Protein AF-A0A0G1N0N7-F1 (afdb_monomer)

pLDDT: mean 88.58, std 11.56, range [36.25, 98.75]

InterPro domains:
  IPR000831 Trp repressor [PF01371] (18-86)
  IPR010921 Trp repressor/replication initiator [SSF48295] (7-95)
  IPR014729 Rossmann-like alpha/beta/alpha sandwich fold [G3DSA:3.40.50.620] (108-432)
  IPR015413 Methionyl/Leucyl tRNA synthetase [PF09334] (109-463)
  IPR023457 Methionine-tRNA synthetase, type 2 [PTHR43326] (94-477)
  IPR033911 Methioninyl-tRNA synthetase core domain [PR01041] (110-123)
  IPR033911 Methioninyl-tRNA synthetase core domain [PR01041] (142-156)
  IPR033911 Methioninyl-tRNA synthetase core domain [PR01041] (190-201)
  IPR033911 Methioninyl-tRNA synthetase core domain [PR01041] (328-339)
  IPR033911 Methioninyl-tRNA synthetase core domain [PR01041] (359-374)
  IPR033911 Methioninyl-tRNA synthetase core domain [PR01041] (451-462)
  IPR033911 Methioninyl-tRNA synthetase core domain [cd00814] (107-438)
  IPR038116 TrpR-like superfamily [G3DSA:1.10.1270.10] (5-106)

Nearest PDB structures (foldseek):
  1woy-assembly1_A  TM=9.110E-01  e=5.049E-39  Thermus thermophilus
  2d54-assembly1_A  TM=9.228E-01  e=9.791E-39  Thermus thermophilus
  6ax8-assembly1_A  TM=9.172E-01  e=4.017E-36  Mycobacterium tuberculosis H37Rv
  2x1m-assembly1_A  TM=8.923E-01  e=3.801E-36  Mycolicibacterium smegmatis MC2 155
  4dlp-assembly1_A  TM=9.048E-01  e=1.622E-34  Brucella abortus 2308

Radius of gyration: 29.87 Å; Cα contacts (8 Å, |Δi|>4): 693; chains: 1; bounding box: 58×64×106 Å

Organism: NCBI:txid1618380

Secondary structure (DSSP, 8-state):
----SSPPPHHHHHHHHHHHHHHHHT---HHHHHHHHHHHS-HHHHHHHHHHHHHHHHHHTT--HHHHHHHHT--HHHHHHHHHHTTSHHHHHHHHHHHHHHTS--EEEEEE---BTTS---HHHHHHHHHHHHHHHHHHHTT-EEEEEEEEB--SHHHHHHHHHTT--HHHHHHHHHHHHHHHHHHTT---SEEEETTSHHHHHHHHHHHHHHHHTT-EEEEEEEEEEETTTTEEE-GGG-BTTB-TT-TTSPPEEEEEEEEEE-GGGGHHHHHHHHHH-TTSEESHHHHHHHHHHHHT----EE-EEETTT--SSPEETTEEEEEE-HHHHHTTHHHHTTTTTT-HHHHHHH-S-EEEEEGGGHHIIIIIHHHHHHHTTPPPPSEEEEE--EEETTEE--TTTT-PPPHHHHHHHH-HHHHHHHHHHTS-SSS-EE--HHHHHHHIIIIIIIIIIHHHHHHHHHHHHTT-----------

Solvent-accessible surface area (backbone atoms only — not comparable to full-atom values): 26456 Å² total; per-residue (Å²): 132,92,74,74,88,72,80,71,58,69,70,58,47,54,50,51,52,52,51,52,54,49,56,61,70,69,52,91,44,74,69,58,47,49,52,53,50,59,75,75,38,54,72,68,56,50,52,51,53,53,45,51,51,54,47,53,54,39,52,73,70,69,52,55,72,67,60,49,29,69,75,64,68,53,54,71,68,60,49,49,61,46,59,74,46,45,85,38,70,70,46,49,51,50,51,51,49,52,49,48,52,79,35,50,55,48,64,43,28,39,31,46,62,54,52,59,51,79,58,80,72,34,42,65,60,51,47,53,51,49,55,51,37,52,53,48,50,51,41,41,64,56,45,26,50,65,46,30,40,37,46,34,34,62,57,31,51,69,44,41,50,52,13,55,75,68,74,38,59,51,68,60,41,37,55,57,38,45,50,59,56,55,48,46,37,71,47,51,72,52,76,63,74,42,73,45,44,56,80,37,70,64,37,44,54,23,32,36,50,50,47,50,39,23,41,74,65,63,38,47,47,79,46,78,45,76,41,37,31,33,72,89,73,74,37,78,45,55,78,88,65,34,56,96,82,24,42,78,93,40,67,88,51,76,59,43,78,48,76,46,71,28,35,27,37,51,48,44,80,33,42,68,59,52,53,48,49,49,68,76,35,71,70,36,32,36,51,56,70,58,38,51,53,50,49,54,53,45,73,72,56,53,69,61,45,72,39,32,36,44,26,94,77,30,72,42,54,49,57,35,76,98,38,80,63,29,15,40,26,55,70,64,40,56,62,41,51,81,44,25,75,30,33,27,76,83,49,43,65,52,29,69,62,33,58,57,29,36,37,39,38,48,59,91,42,45,61,52,63,71,46,50,46,34,44,50,26,57,45,49,74,40,81,48,71,59,30,37,40,40,25,33,53,58,22,38,89,83,34,77,58,32,77,92,76,69,55,60,50,50,49,56,62,50,15,71,76,66,33,30,66,52,52,51,48,46,60,65,74,79,35,55,65,62,43,70,30,71,51,49,72,67,62,50,52,50,48,44,47,54,54,44,48,60,37,54,46,47,49,51,54,51,51,51,53,50,37,59,76,69,64,61,78,76,74,94,68,79,77,81,80,113

Sequence (482 aa):
MQVSQNPINKTLEKQLDQMFYQVLAEIDSPEDLKTVLCDVLTEGERTAVIKRLGIALYLDKGRNYEDIKNNIKVSSATIATVAENLGNSGWQEMIRRIKAEEWAMGKFYITTTLPYVNAEPHIGFAMEIIRADVLARMHRALGDEVFFNTGTDEHGQKIYQMAVEAGQEPKAYCDENAAKFGQLKTGLNLSYDNFVRTTDEHHIQAAQEFWKLCEAKGDIYKKTYKVKYCVGCELEKTDSELEEGKCPLHPTQKLQNIEEENYFFRFSNYQQKLLGLYQAQPDFVMPDFRQNEMRIFIEGGLQDFSISRLKSKMPWGIEVHGDPTQIIYVWFDALVNYISCLGWPENTKRFKEFWPGVQVCGKDNLRQQTAMWQAMLMSADLPTSKQVLVGGFLTSGGQKISKSLGNTINPLEWAEKYGADALRYFLLSEVSVFEDSDVTVDRFEEAYQTNLANGIGNLAARVATMAEKISLKVPEQKMEIS

Structure (mmCIF, N/CA/C/O backbone):
data_AF-A0A0G1N0N7-F1
#
_entry.id   AF-A0A0G1N0N7-F1
#
loop_
_atom_site.group_PDB
_atom_site.id
_atom_site.type_symbol
_atom_site.label_atom_id
_atom_site.label_alt_id
_atom_site.label_comp_id
_atom_site.label_asym_id
_atom_site.label_entity_id
_atom_site.label_seq_id
_atom_site.pdbx_PDB_ins_code
_atom_site.Cartn_x
_atom_site.Cartn_y
_atom_site.Cartn_z
_atom_site.occupancy
_atom_site.B_iso_or_equiv
_atom_site.auth_seq_id
_atom_site.auth_comp_id
_atom_site.auth_asym_id
_atom_site.auth_atom_id
_atom_site.pdbx_PDB_model_num
ATOM 1 N N . MET A 1 1 ? -17.026 -31.243 -48.260 1.00 50.31 1 MET A N 1
ATOM 2 C CA . MET A 1 1 ? -17.221 -31.143 -49.728 1.00 50.31 1 MET A CA 1
ATOM 3 C C . MET A 1 1 ? -16.435 -32.257 -50.419 1.00 50.31 1 MET A C 1
ATOM 5 O O . MET A 1 1 ? -15.309 -32.500 -50.008 1.00 50.31 1 MET A O 1
ATOM 9 N N . GLN A 1 2 ? -16.976 -32.951 -51.428 1.00 51.69 2 GLN A N 1
ATOM 10 C CA . GLN A 1 2 ? -16.121 -33.746 -52.324 1.00 51.69 2 GLN A CA 1
ATOM 11 C C . GLN A 1 2 ? -15.454 -32.772 -53.296 1.00 51.69 2 GLN A C 1
ATOM 13 O O . GLN A 1 2 ? -16.113 -32.233 -54.180 1.00 51.69 2 GLN A O 1
ATOM 18 N N . VAL A 1 3 ? -14.171 -32.485 -53.081 1.00 62.12 3 VAL A N 1
ATOM 19 C CA . VAL A 1 3 ? -13.394 -31.610 -53.964 1.00 62.12 3 VAL A CA 1
ATOM 20 C C . VAL A 1 3 ? -12.838 -32.460 -55.106 1.00 62.12 3 VAL A C 1
ATOM 22 O O . VAL A 1 3 ? -12.302 -33.545 -54.877 1.00 62.12 3 VAL A O 1
ATOM 25 N N . SER A 1 4 ? -13.007 -31.992 -56.343 1.00 71.81 4 SER A N 1
ATOM 26 C CA . SER A 1 4 ? -12.440 -32.632 -57.535 1.00 71.81 4 SER A CA 1
ATOM 27 C C . SER A 1 4 ? -10.919 -32.780 -57.398 1.00 71.81 4 SER A C 1
ATOM 29 O O . SER A 1 4 ? -10.239 -31.832 -57.023 1.00 71.81 4 SER A O 1
ATOM 31 N N . GLN A 1 5 ? -10.380 -33.948 -57.759 1.00 70.25 5 GLN A N 1
ATOM 32 C CA . GLN A 1 5 ? -8.930 -34.207 -57.813 1.00 70.25 5 GLN A CA 1
ATOM 33 C C . GLN A 1 5 ? -8.244 -33.514 -59.006 1.00 70.25 5 GLN A C 1
ATOM 35 O O . GLN A 1 5 ? -7.018 -33.489 -59.085 1.00 70.25 5 GLN A O 1
ATOM 40 N N . ASN A 1 6 ? -9.017 -32.967 -59.953 1.00 78.38 6 ASN A N 1
ATOM 41 C CA . ASN A 1 6 ? -8.458 -32.241 -61.090 1.00 78.38 6 ASN A CA 1
ATOM 42 C C . ASN A 1 6 ? -7.883 -30.893 -60.624 1.00 78.38 6 ASN A C 1
ATOM 44 O O . ASN A 1 6 ? -8.629 -30.112 -60.027 1.00 78.38 6 ASN A O 1
ATOM 48 N N . PRO A 1 7 ? -6.602 -30.597 -60.913 1.00 71.12 7 PRO A N 1
ATOM 49 C CA . PRO A 1 7 ? -5.969 -29.365 -60.471 1.00 71.12 7 PRO A CA 1
ATOM 50 C C . PRO A 1 7 ? -6.594 -28.156 -61.167 1.00 71.12 7 PRO A C 1
ATOM 52 O O . PRO A 1 7 ? -6.857 -28.170 -62.373 1.00 71.12 7 PRO A O 1
ATOM 55 N N . ILE A 1 8 ? -6.802 -27.092 -60.399 1.00 81.88 8 ILE A N 1
ATOM 56 C CA . ILE A 1 8 ? -7.178 -25.785 -60.933 1.00 81.88 8 ILE A CA 1
ATOM 57 C C . ILE A 1 8 ? -5.973 -25.233 -61.717 1.00 81.88 8 ILE A C 1
ATOM 59 O O . ILE A 1 8 ? -4.816 -25.555 -61.441 1.00 81.88 8 ILE A O 1
ATOM 63 N N . ASN A 1 9 ? -6.225 -24.415 -62.740 1.00 87.31 9 ASN A N 1
ATOM 64 C CA . ASN A 1 9 ? -5.153 -23.679 -63.406 1.00 87.31 9 ASN A CA 1
ATOM 65 C C . ASN A 1 9 ? -4.416 -22.801 -62.373 1.00 87.31 9 ASN A C 1
ATOM 67 O O . ASN A 1 9 ? -5.055 -21.995 -61.703 1.00 87.31 9 ASN A O 1
ATOM 71 N N . LYS A 1 10 ? -3.082 -22.898 -62.297 1.00 84.31 10 LYS A N 1
ATOM 72 C CA . LYS A 1 10 ? -2.251 -22.170 -61.315 1.00 84.31 10 LYS A CA 1
ATOM 73 C C . LYS A 1 10 ? -2.471 -20.652 -61.298 1.00 84.31 10 LYS A C 1
ATOM 75 O O . LYS A 1 10 ? -2.327 -20.019 -60.257 1.00 84.31 10 LYS A O 1
ATOM 80 N N . THR A 1 11 ? -2.794 -20.048 -62.443 1.00 85.94 11 THR A N 1
ATOM 81 C CA . THR A 1 11 ? -3.110 -18.615 -62.529 1.00 85.94 11 THR A CA 1
ATOM 82 C C . THR A 1 11 ? -4.434 -18.303 -61.841 1.00 85.94 11 THR A C 1
ATOM 84 O O . THR A 1 11 ? -4.512 -17.330 -61.097 1.00 85.94 11 THR A O 1
ATOM 87 N N . LEU A 1 12 ? -5.449 -19.144 -62.056 1.00 84.56 12 LEU A N 1
ATOM 88 C CA . LEU A 1 12 ? -6.755 -19.007 -61.418 1.00 84.56 12 LEU A CA 1
ATOM 89 C C . LEU A 1 12 ? -6.671 -19.302 -59.914 1.00 84.56 12 LEU A C 1
ATOM 91 O O . LEU A 1 12 ? -7.231 -18.555 -59.126 1.00 84.56 12 LEU A O 1
ATOM 95 N N . GLU A 1 13 ? -5.925 -20.331 -59.513 1.00 84.25 13 GLU A N 1
ATOM 96 C CA . GLU A 1 13 ? -5.670 -20.663 -58.104 1.00 84.25 13 GLU A CA 1
ATOM 97 C C . GLU A 1 13 ? -5.062 -19.470 -57.354 1.00 84.25 13 GLU A C 1
ATOM 99 O O . GLU A 1 13 ? -5.625 -19.012 -56.366 1.00 84.25 13 GLU A O 1
ATOM 104 N N . LYS A 1 14 ? -4.004 -18.857 -57.902 1.00 84.38 14 LYS A N 1
ATOM 105 C CA . LYS A 1 14 ? -3.377 -17.673 -57.299 1.00 84.38 14 LYS A CA 1
ATOM 106 C C . LYS A 1 14 ? -4.326 -16.470 -57.196 1.00 84.38 14 LYS A C 1
ATOM 108 O O . LYS A 1 14 ? -4.248 -15.714 -56.231 1.00 84.38 14 LYS A O 1
ATOM 113 N N . GLN A 1 15 ? -5.188 -16.263 -58.194 1.00 85.19 15 GLN A N 1
ATOM 114 C CA . GLN A 1 15 ? -6.188 -15.190 -58.163 1.00 85.19 15 GLN A CA 1
ATOM 115 C C . GLN A 1 15 ? -7.233 -15.436 -57.073 1.00 85.19 15 GLN A C 1
ATOM 117 O O . GLN A 1 15 ? -7.549 -14.518 -56.320 1.00 85.19 15 GLN A O 1
ATOM 122 N N . LEU A 1 16 ? -7.730 -16.670 -56.967 1.00 85.69 16 LEU A N 1
ATOM 123 C CA . LEU A 1 16 ? -8.697 -17.060 -55.945 1.00 85.69 16 LEU A CA 1
ATOM 124 C C . LEU A 1 16 ? -8.097 -16.967 -54.537 1.00 85.69 16 LEU A C 1
ATOM 126 O O . LEU A 1 16 ? -8.756 -16.428 -53.653 1.00 85.69 16 LEU A O 1
ATOM 130 N N . ASP A 1 17 ? -6.846 -17.393 -54.345 1.00 83.25 17 ASP A N 1
ATOM 131 C CA . ASP A 1 17 ? -6.132 -17.258 -53.069 1.00 83.25 17 ASP A CA 1
ATOM 132 C C . ASP A 1 17 ? -6.003 -15.790 -52.652 1.00 83.25 17 ASP A C 1
ATOM 134 O O . ASP A 1 17 ? -6.313 -15.423 -51.519 1.00 83.25 17 ASP A O 1
ATOM 138 N N . GLN A 1 18 ? -5.580 -14.922 -53.575 1.00 85.06 18 GLN A N 1
ATOM 139 C CA . GLN A 1 18 ? -5.432 -13.497 -53.290 1.00 85.06 18 GLN A CA 1
ATOM 140 C C . GLN A 1 18 ? -6.776 -12.848 -52.936 1.00 85.06 18 GLN A C 1
ATOM 142 O O . GLN A 1 18 ? -6.847 -12.090 -51.970 1.00 85.06 18 GLN A O 1
ATOM 147 N N . MET A 1 19 ? -7.838 -13.170 -53.682 1.00 85.81 19 MET A N 1
ATOM 148 C CA . MET A 1 19 ? -9.191 -12.699 -53.380 1.00 85.81 19 MET A CA 1
ATOM 149 C C . MET A 1 19 ? -9.664 -13.189 -52.009 1.00 85.81 19 MET A C 1
ATOM 151 O O . MET A 1 19 ? -10.212 -12.406 -51.242 1.00 85.81 19 MET A O 1
ATOM 155 N N . PHE A 1 20 ? -9.426 -14.460 -51.681 1.00 83.94 20 PHE A N 1
ATOM 156 C CA . PHE A 1 20 ? -9.819 -15.045 -50.403 1.00 83.94 20 PHE A CA 1
ATOM 157 C C . PHE A 1 20 ? -9.151 -14.336 -49.219 1.00 83.94 20 PHE A C 1
ATOM 159 O O . PHE A 1 20 ? -9.835 -13.933 -48.280 1.00 83.94 20 PHE A O 1
ATOM 166 N N . TYR A 1 21 ? -7.833 -14.119 -49.276 1.00 81.44 21 TYR A N 1
ATOM 167 C CA . TYR A 1 21 ? -7.122 -13.413 -48.207 1.00 81.44 21 TYR A CA 1
ATOM 168 C C . TYR A 1 21 ? -7.516 -11.941 -48.099 1.00 81.44 21 TYR A C 1
ATOM 170 O O . TYR A 1 21 ? -7.595 -11.427 -46.987 1.00 81.44 21 TYR A O 1
ATOM 178 N N . GLN A 1 22 ? -7.782 -11.271 -49.223 1.00 82.00 22 GLN A N 1
ATOM 179 C CA . GLN A 1 22 ? -8.235 -9.883 -49.212 1.00 82.00 22 GLN A CA 1
ATOM 180 C C . GLN A 1 22 ? -9.615 -9.751 -48.558 1.00 82.00 22 GLN A C 1
ATOM 182 O O . GLN A 1 22 ? -9.784 -8.919 -47.675 1.00 82.00 22 GLN A O 1
ATOM 187 N N . VAL A 1 23 ? -10.565 -10.622 -48.916 1.00 83.56 23 VAL A N 1
ATOM 188 C CA . VAL A 1 23 ? -11.900 -10.639 -48.298 1.00 83.56 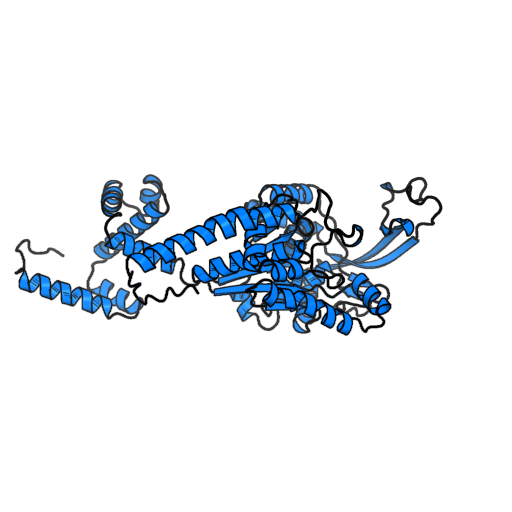23 VAL A CA 1
ATOM 189 C C . VAL A 1 23 ? -11.803 -10.888 -46.796 1.00 83.56 23 VAL A C 1
ATOM 191 O O . VAL A 1 23 ? -12.462 -10.200 -46.029 1.00 83.56 23 VAL A O 1
ATOM 194 N N . LEU A 1 24 ? -10.963 -11.830 -46.352 1.00 81.56 24 LEU A N 1
ATOM 195 C CA . LEU A 1 24 ? -10.770 -12.069 -44.918 1.00 81.56 24 LEU A CA 1
ATOM 196 C C . LEU A 1 24 ? -10.132 -10.878 -44.188 1.00 81.56 24 LEU A C 1
ATOM 198 O O . LEU A 1 24 ? -10.435 -10.665 -43.019 1.00 81.56 24 LEU A O 1
ATOM 202 N N . ALA A 1 25 ? -9.252 -10.125 -44.852 1.00 79.75 25 ALA A N 1
ATOM 203 C CA . ALA A 1 25 ? -8.581 -8.966 -44.268 1.00 79.75 25 ALA A CA 1
ATOM 204 C C . ALA A 1 25 ? -9.477 -7.717 -44.171 1.00 79.75 25 ALA A C 1
ATOM 206 O O . ALA A 1 25 ? -9.171 -6.832 -43.381 1.00 79.75 25 ALA A O 1
ATOM 207 N N . GLU A 1 26 ? -10.552 -7.644 -44.961 1.00 82.56 26 GLU A N 1
ATOM 208 C CA . GLU A 1 26 ? -11.513 -6.528 -44.988 1.00 82.56 26 GLU A CA 1
ATOM 209 C C . GLU A 1 26 ? -12.691 -6.715 -44.005 1.00 82.56 26 GLU A C 1
ATOM 211 O O . GLU A 1 26 ? -13.574 -5.862 -43.933 1.00 82.56 26 GLU A O 1
ATOM 216 N N . ILE A 1 27 ? -12.743 -7.824 -43.254 1.00 83.75 27 ILE A N 1
ATOM 217 C CA . ILE A 1 27 ? -13.790 -8.064 -42.250 1.00 83.75 27 ILE A CA 1
ATOM 218 C C . ILE A 1 27 ? -13.367 -7.462 -40.905 1.00 83.75 27 ILE A C 1
ATOM 220 O O . ILE A 1 27 ? -12.521 -8.014 -40.202 1.00 83.75 27 ILE A O 1
ATOM 224 N N . ASP A 1 28 ? -14.015 -6.361 -40.528 1.00 74.94 28 ASP A N 1
ATOM 225 C CA . ASP A 1 28 ? -13.651 -5.563 -39.351 1.00 74.94 28 ASP A CA 1
ATOM 226 C C . ASP A 1 28 ? -14.282 -6.043 -38.024 1.00 74.94 28 ASP A C 1
ATOM 228 O O . ASP A 1 28 ? -13.952 -5.502 -36.967 1.00 74.94 28 ASP A O 1
ATOM 232 N N . SER A 1 29 ? -15.185 -7.040 -38.036 1.00 81.44 29 SER A N 1
ATOM 233 C CA . SER A 1 29 ? -15.857 -7.536 -36.820 1.00 81.44 29 SER A CA 1
ATOM 234 C C . SER A 1 29 ? -15.802 -9.068 -36.640 1.00 81.44 29 SER A C 1
ATOM 236 O O . SER A 1 29 ? -15.935 -9.821 -37.615 1.00 81.44 29 SER A O 1
ATOM 238 N N . PRO A 1 30 ? -15.648 -9.573 -35.395 1.00 77.38 30 PRO A N 1
ATOM 239 C CA . PRO A 1 30 ? -15.700 -11.008 -35.100 1.00 77.38 30 PRO A CA 1
ATOM 240 C C . PRO A 1 30 ? -17.031 -11.671 -35.480 1.00 77.38 30 PRO A C 1
ATOM 242 O O . PRO A 1 30 ? -17.050 -12.826 -35.911 1.00 77.38 30 PRO A O 1
ATOM 245 N N . GLU A 1 31 ? -18.148 -10.960 -35.329 1.00 81.44 31 GLU A N 1
ATOM 246 C CA . GLU A 1 31 ? -19.490 -11.438 -35.664 1.00 81.44 31 GLU A CA 1
ATOM 247 C C . GLU A 1 31 ? -19.678 -11.627 -37.175 1.00 81.44 31 GLU A C 1
ATOM 249 O O . GLU A 1 31 ? -20.229 -12.648 -37.608 1.00 81.44 31 GLU A O 1
ATOM 254 N N . ASP A 1 32 ? -19.172 -10.696 -37.984 1.00 83.94 32 ASP A N 1
ATOM 255 C CA . ASP A 1 32 ? -19.220 -10.797 -39.444 1.00 83.94 32 ASP A CA 1
ATOM 256 C C . ASP A 1 32 ? -18.292 -11.911 -39.935 1.00 83.94 32 ASP A C 1
ATOM 258 O O . ASP A 1 32 ? -18.692 -12.737 -40.761 1.00 83.94 32 ASP A O 1
ATOM 262 N N . LEU A 1 33 ? -17.092 -12.027 -39.352 1.00 84.62 33 LEU A N 1
ATOM 263 C CA . LEU A 1 33 ? -16.157 -13.104 -39.681 1.00 84.62 33 LEU A CA 1
ATOM 264 C C . LEU A 1 33 ? -16.751 -14.471 -39.343 1.00 84.62 33 LEU A C 1
ATOM 266 O O . LEU A 1 33 ? -16.674 -15.408 -40.140 1.00 84.62 33 LEU A O 1
ATOM 270 N N . LYS A 1 34 ? -17.392 -14.592 -38.177 1.00 84.88 34 LYS A N 1
ATOM 271 C CA . LYS A 1 34 ? -18.106 -15.806 -37.779 1.00 84.88 34 LYS A CA 1
ATOM 272 C C . LYS A 1 34 ? -19.205 -16.154 -38.778 1.00 84.88 34 LYS A C 1
ATOM 274 O O . LYS A 1 34 ? -19.330 -17.325 -39.127 1.00 84.88 34 LYS A O 1
ATOM 279 N N . THR A 1 35 ? -19.971 -15.168 -39.239 1.00 88.00 35 THR A N 1
ATOM 280 C CA . THR A 1 35 ? -21.041 -15.365 -40.227 1.00 88.00 35 THR A CA 1
ATOM 281 C C . THR A 1 35 ? -20.474 -15.899 -41.542 1.00 88.00 35 THR A C 1
ATOM 283 O O . THR A 1 35 ? -20.883 -16.967 -41.994 1.00 88.00 35 THR A O 1
ATOM 286 N N . VAL A 1 36 ? -19.437 -15.251 -42.080 1.00 85.75 36 VAL A N 1
ATOM 287 C CA . VAL A 1 36 ? -18.750 -15.688 -43.307 1.00 85.75 36 VAL A CA 1
ATOM 288 C C . VAL A 1 36 ? -18.199 -17.111 -43.167 1.00 85.75 36 VAL A C 1
ATOM 290 O O . VAL A 1 36 ? -18.422 -17.960 -44.031 1.00 85.75 36 VAL A O 1
ATOM 293 N N . LEU A 1 37 ? -17.513 -17.421 -42.063 1.00 86.25 37 LEU A N 1
ATOM 294 C CA . LEU A 1 37 ? -16.959 -18.759 -41.834 1.00 86.25 37 LEU A CA 1
ATOM 295 C C . LEU A 1 37 ? -18.047 -19.821 -41.619 1.00 86.25 37 LEU A C 1
ATOM 297 O O . LEU A 1 37 ? -17.833 -20.988 -41.954 1.00 86.25 37 LEU A O 1
ATOM 301 N N . CYS A 1 38 ? -19.201 -19.447 -41.065 1.00 87.94 38 CYS A N 1
ATOM 302 C CA . CYS A 1 38 ? -20.344 -20.342 -40.908 1.00 87.94 38 CYS A CA 1
ATOM 303 C C . CYS A 1 38 ? -20.952 -20.766 -42.250 1.00 87.94 38 CYS A C 1
ATOM 305 O O . CYS A 1 38 ? -21.376 -21.920 -42.359 1.00 87.94 38 CYS A O 1
ATOM 307 N N . ASP A 1 39 ? -20.938 -19.872 -43.238 1.00 88.19 39 ASP A N 1
ATOM 308 C CA . ASP A 1 39 ? -21.481 -20.112 -44.577 1.00 88.19 39 ASP A CA 1
ATOM 309 C C . ASP A 1 39 ? -20.485 -20.824 -45.505 1.00 88.19 39 ASP A C 1
ATOM 311 O O . ASP A 1 39 ? -20.878 -21.659 -46.320 1.00 88.19 39 ASP A O 1
ATOM 315 N N . VAL A 1 40 ? -19.187 -20.526 -45.377 1.00 86.06 40 VAL A N 1
ATOM 316 C CA . VAL A 1 40 ? -18.136 -21.081 -46.251 1.00 86.06 40 VAL A CA 1
ATOM 317 C C . VAL A 1 40 ? -17.651 -22.457 -45.789 1.00 86.06 40 VAL A C 1
ATOM 319 O O . VAL A 1 40 ? -17.343 -23.315 -46.617 1.00 86.06 40 VAL A O 1
ATOM 322 N N . LEU A 1 41 ? -17.562 -22.686 -44.476 1.00 87.56 41 LEU A N 1
ATOM 323 C CA . LEU A 1 41 ? -17.047 -23.933 -43.908 1.00 87.56 41 LEU A CA 1
ATOM 324 C C . LEU A 1 41 ? -18.182 -24.790 -43.362 1.00 87.56 41 LEU A C 1
ATOM 326 O O . LEU A 1 41 ? -19.106 -24.290 -42.729 1.00 87.56 41 LEU A O 1
ATOM 330 N N . THR A 1 42 ? -18.070 -26.107 -43.490 1.00 89.81 42 THR A N 1
ATOM 331 C CA . THR A 1 42 ? -18.947 -27.034 -42.767 1.00 89.81 42 THR A CA 1
ATOM 332 C C . THR A 1 42 ? -18.662 -27.010 -41.262 1.00 89.81 42 THR A C 1
ATOM 334 O O . THR A 1 42 ? -17.573 -26.648 -40.811 1.00 89.81 42 THR A O 1
ATOM 337 N N . GLU A 1 43 ? -19.617 -27.467 -40.448 1.00 86.38 43 GLU A N 1
ATOM 338 C CA . GLU A 1 43 ? -19.429 -27.587 -38.994 1.00 86.38 43 GLU A CA 1
ATOM 339 C C . GLU A 1 43 ? -18.212 -28.454 -38.620 1.00 86.38 43 GLU A C 1
ATOM 341 O O . GLU A 1 43 ? -17.467 -28.123 -37.693 1.00 86.38 43 GLU A O 1
ATOM 346 N N . GLY A 1 44 ? -17.964 -29.526 -39.382 1.00 86.69 44 GLY A N 1
ATOM 347 C CA . GLY A 1 44 ? -16.811 -30.404 -39.186 1.00 86.69 44 GLY A CA 1
ATOM 348 C C . GLY A 1 44 ? -15.477 -29.708 -39.469 1.00 86.69 44 GLY A C 1
ATOM 349 O O . GLY A 1 44 ? -14.538 -29.845 -38.686 1.00 86.69 44 GLY A O 1
ATOM 350 N N . GLU A 1 45 ? -15.400 -28.920 -40.544 1.00 87.62 45 GLU A N 1
ATOM 351 C CA . GLU A 1 45 ? -14.206 -28.139 -40.897 1.00 87.62 45 GLU A CA 1
ATOM 352 C C . GLU A 1 45 ? -13.921 -27.059 -39.848 1.00 87.62 45 GLU A C 1
ATOM 354 O O . GLU A 1 45 ? -12.791 -26.965 -39.363 1.00 87.62 45 GLU A O 1
ATOM 359 N N . ARG A 1 46 ? -14.948 -26.320 -39.402 1.00 88.50 46 ARG A N 1
ATOM 360 C CA . ARG A 1 46 ? -14.807 -25.340 -38.309 1.00 88.50 46 ARG A CA 1
ATOM 361 C C . ARG A 1 46 ? -14.313 -25.995 -37.023 1.00 88.50 46 ARG A C 1
ATOM 363 O O . ARG A 1 46 ? -13.350 -25.532 -36.417 1.00 88.50 46 ARG A O 1
ATOM 370 N N . THR A 1 47 ? -14.926 -27.113 -36.636 1.00 86.06 47 THR A N 1
ATOM 371 C CA . THR A 1 47 ? -14.519 -27.879 -35.449 1.00 86.06 47 THR A CA 1
ATOM 372 C C . THR A 1 47 ? -13.065 -28.339 -35.545 1.00 86.06 47 THR A C 1
ATOM 374 O O . THR A 1 47 ? -12.332 -28.276 -34.558 1.00 86.06 47 THR A O 1
ATOM 377 N N . ALA A 1 48 ? -12.617 -28.780 -36.723 1.00 87.62 48 ALA A N 1
ATOM 378 C CA . ALA A 1 48 ? -11.234 -29.195 -36.930 1.00 87.62 48 ALA A CA 1
ATOM 379 C C . ALA A 1 48 ? -10.244 -28.030 -36.767 1.00 87.62 48 ALA A C 1
ATOM 381 O O . ALA A 1 48 ? -9.216 -28.203 -36.108 1.00 87.62 48 ALA A O 1
ATOM 382 N N . VAL A 1 49 ? -10.553 -26.850 -37.317 1.00 87.31 49 VAL A N 1
ATOM 383 C CA . VAL A 1 49 ? -9.723 -25.640 -37.170 1.00 87.31 49 VAL A CA 1
ATOM 384 C C . VAL A 1 49 ? -9.639 -25.212 -35.702 1.00 87.31 49 VAL A C 1
ATOM 386 O O . VAL A 1 49 ? -8.535 -25.065 -35.179 1.00 87.31 49 VAL A O 1
ATOM 389 N N . ILE A 1 50 ? -10.780 -25.120 -35.009 1.00 84.38 50 ILE A N 1
ATOM 390 C CA . ILE A 1 50 ? -10.852 -24.746 -33.584 1.00 84.38 50 ILE A CA 1
ATOM 391 C C . ILE A 1 50 ? -10.024 -25.707 -32.724 1.00 84.38 50 ILE A C 1
ATOM 393 O O . ILE A 1 50 ? -9.235 -25.280 -31.882 1.00 84.38 50 ILE A O 1
ATOM 397 N N . LYS A 1 51 ? -10.155 -27.019 -32.951 1.00 90.31 51 LYS A N 1
ATOM 398 C CA . LYS A 1 51 ? -9.395 -28.022 -32.196 1.00 90.31 51 LYS A CA 1
ATOM 399 C C . LYS A 1 51 ? -7.892 -27.937 -32.458 1.00 90.31 51 LYS A C 1
ATOM 401 O O . LYS A 1 51 ? -7.122 -28.074 -31.514 1.00 90.31 51 LYS A O 1
ATOM 406 N N . ARG A 1 52 ? -7.458 -27.695 -33.701 1.00 92.12 52 ARG A N 1
ATOM 407 C CA . ARG A 1 52 ? -6.030 -27.502 -34.024 1.00 92.12 52 ARG A CA 1
ATOM 408 C C . ARG A 1 52 ? -5.458 -26.268 -33.330 1.00 92.12 52 ARG A C 1
ATOM 410 O O . ARG A 1 52 ? -4.366 -26.352 -32.779 1.00 92.12 52 ARG A O 1
ATOM 417 N N . LEU A 1 53 ? -6.218 -25.174 -33.294 1.00 87.19 53 LEU A N 1
ATOM 418 C CA . LEU A 1 53 ? -5.838 -23.969 -32.563 1.00 87.19 53 LEU A CA 1
ATOM 419 C C . LEU A 1 53 ? -5.716 -24.229 -31.056 1.00 87.19 53 LEU A C 1
ATOM 421 O O . LEU A 1 53 ? -4.706 -23.885 -30.451 1.00 87.19 53 LEU A O 1
ATOM 425 N N . GLY A 1 54 ? -6.695 -24.918 -30.463 1.00 81.50 54 GLY A N 1
ATOM 426 C CA . GLY A 1 54 ? -6.641 -25.311 -29.055 1.00 81.50 54 GLY A CA 1
ATOM 427 C C . GLY A 1 54 ? -5.428 -26.189 -28.725 1.00 81.50 54 GLY A C 1
ATOM 428 O O . GLY A 1 54 ? -4.780 -25.971 -27.704 1.00 81.50 54 GLY A O 1
ATOM 429 N N . ILE A 1 55 ? -5.081 -27.146 -29.598 1.00 89.31 55 ILE A N 1
ATOM 430 C CA . ILE A 1 55 ? -3.873 -27.971 -29.439 1.00 89.31 55 ILE A CA 1
ATOM 431 C C . ILE A 1 55 ? -2.625 -27.083 -29.435 1.00 89.31 55 ILE A C 1
ATOM 433 O O . ILE A 1 55 ? -1.799 -27.219 -28.537 1.00 89.31 55 ILE A O 1
ATOM 437 N N . ALA A 1 56 ? -2.496 -26.174 -30.408 1.00 88.62 56 ALA A N 1
ATOM 438 C CA . ALA A 1 56 ? -1.345 -25.281 -30.528 1.00 88.62 56 ALA A CA 1
ATOM 439 C C . ALA A 1 56 ? -1.147 -24.428 -29.262 1.00 88.62 56 ALA A C 1
ATOM 441 O O . ALA A 1 56 ? -0.036 -24.353 -28.743 1.00 88.62 56 ALA A O 1
ATOM 442 N N . LEU A 1 57 ? -2.234 -23.872 -28.713 1.00 81.75 57 LEU A N 1
ATOM 443 C CA . LEU A 1 57 ? -2.206 -23.088 -27.473 1.00 81.75 57 LEU A CA 1
ATOM 444 C C . LEU A 1 57 ? -1.838 -23.931 -26.246 1.00 81.75 57 LEU A C 1
ATOM 446 O O . LEU A 1 57 ? -1.096 -23.476 -25.382 1.00 81.75 57 LEU A O 1
ATOM 450 N N . TYR A 1 58 ? -2.341 -25.162 -26.144 1.00 81.25 58 TYR A N 1
ATOM 451 C CA . TYR A 1 58 ? -2.017 -26.036 -25.014 1.00 81.25 58 TYR A CA 1
ATOM 452 C C . TYR A 1 58 ? -0.563 -26.518 -25.057 1.00 81.25 58 TYR A C 1
ATOM 454 O O . TYR A 1 58 ? 0.081 -26.587 -24.010 1.00 81.25 58 TYR A O 1
ATOM 462 N N . LEU A 1 59 ? -0.047 -26.834 -26.249 1.00 86.00 59 LEU A N 1
ATOM 463 C CA . LEU A 1 59 ? 1.359 -27.193 -26.446 1.00 86.00 59 LEU A CA 1
ATOM 464 C C . LEU A 1 59 ? 2.279 -26.027 -26.080 1.00 86.00 59 LEU A C 1
ATOM 466 O O . LEU A 1 59 ? 3.258 -26.226 -25.367 1.00 86.00 59 LEU A O 1
ATOM 470 N N . ASP A 1 60 ? 1.933 -24.813 -26.507 1.00 83.69 60 ASP A N 1
ATOM 471 C CA . ASP A 1 60 ? 2.661 -23.596 -26.149 1.00 83.69 60 ASP A CA 1
ATOM 472 C C . ASP A 1 60 ? 2.630 -23.316 -24.629 1.00 83.69 60 ASP A C 1
ATOM 474 O O . ASP A 1 60 ? 3.652 -22.957 -24.047 1.00 83.69 60 ASP A O 1
ATOM 478 N N . LYS A 1 61 ? 1.508 -23.609 -23.951 1.00 78.19 61 LYS A N 1
ATOM 479 C CA . LYS A 1 61 ? 1.370 -23.565 -22.478 1.00 78.19 61 LYS A CA 1
ATOM 480 C C . LYS A 1 61 ? 2.039 -24.749 -21.749 1.00 78.19 61 LYS A C 1
ATOM 482 O O . LYS A 1 61 ? 1.826 -24.927 -20.549 1.00 78.19 61 LYS A O 1
ATOM 487 N N . GLY A 1 62 ? 2.814 -25.584 -22.445 1.00 84.75 62 GLY A N 1
ATOM 488 C CA . GLY A 1 62 ? 3.572 -26.695 -21.859 1.00 84.75 62 GLY A CA 1
ATOM 489 C C . GLY A 1 62 ? 2.724 -27.876 -21.369 1.00 84.75 62 GLY A C 1
ATOM 490 O O . GLY A 1 62 ? 3.183 -28.655 -20.534 1.00 84.75 62 GLY A O 1
ATOM 491 N N . ARG A 1 63 ? 1.478 -28.026 -21.845 1.00 80.62 63 ARG A N 1
ATOM 492 C CA . ARG A 1 63 ? 0.614 -29.163 -21.479 1.00 80.62 63 ARG A CA 1
ATOM 493 C C . ARG A 1 63 ? 1.077 -30.454 -22.153 1.00 80.62 63 ARG A C 1
ATOM 495 O O . ARG A 1 63 ? 1.499 -30.455 -23.308 1.00 80.62 63 ARG A O 1
ATOM 502 N N . ASN A 1 64 ? 0.948 -31.576 -21.443 1.00 89.25 64 ASN A N 1
ATOM 503 C CA . ASN A 1 64 ? 1.291 -32.889 -21.989 1.00 89.25 64 ASN A CA 1
ATOM 504 C C . ASN A 1 64 ? 0.192 -33.423 -22.936 1.00 89.25 64 ASN A C 1
ATOM 506 O O . ASN A 1 64 ? -0.936 -32.930 -22.973 1.00 89.25 64 ASN A O 1
ATOM 510 N N . TYR A 1 65 ? 0.524 -34.453 -23.719 1.00 91.00 65 TYR A N 1
ATOM 511 C CA . TYR A 1 65 ? -0.368 -34.998 -24.751 1.00 91.00 65 TYR A CA 1
ATOM 512 C C . TYR A 1 65 ? -1.652 -35.622 -24.191 1.00 91.00 65 TYR A C 1
ATOM 514 O O . TYR A 1 65 ? -2.689 -35.556 -24.853 1.00 91.00 65 TYR A O 1
ATOM 522 N N . GLU A 1 66 ? -1.602 -36.218 -22.998 1.00 88.56 66 GLU A N 1
ATOM 523 C CA . GLU A 1 66 ? -2.771 -36.871 -22.403 1.00 88.56 66 GLU A CA 1
ATOM 524 C C . GLU A 1 66 ? -3.789 -35.824 -21.928 1.00 88.56 66 GLU A C 1
ATOM 526 O O . GLU A 1 66 ? -4.985 -35.954 -22.195 1.00 88.56 66 GLU A O 1
ATOM 531 N N . ASP A 1 67 ? -3.311 -34.715 -21.355 1.00 77.44 67 ASP A N 1
ATOM 532 C CA . ASP A 1 67 ? -4.143 -33.561 -21.005 1.00 77.44 67 ASP A CA 1
ATOM 533 C C . ASP A 1 67 ? -4.821 -32.964 -22.244 1.00 77.44 67 ASP A C 1
ATOM 535 O O . ASP A 1 67 ? -6.024 -32.696 -22.238 1.00 77.44 67 ASP A O 1
ATOM 539 N N . ILE A 1 68 ? -4.072 -32.783 -23.335 1.00 85.00 68 ILE A N 1
ATOM 540 C CA . ILE A 1 68 ? -4.593 -32.220 -24.590 1.00 85.00 68 ILE A CA 1
ATOM 541 C C . ILE A 1 68 ? -5.665 -33.133 -25.191 1.00 85.00 68 ILE A C 1
ATOM 543 O O . ILE A 1 68 ? -6.738 -32.674 -25.590 1.00 85.00 68 ILE A O 1
ATOM 547 N N . LYS A 1 69 ? -5.396 -34.439 -25.230 1.00 90.81 69 LYS A N 1
ATOM 548 C CA . LYS A 1 69 ? -6.316 -35.455 -25.743 1.00 90.81 69 LYS A CA 1
ATOM 549 C C . LYS A 1 69 ? -7.640 -35.449 -24.982 1.00 90.81 69 LYS A C 1
ATOM 551 O O . LYS A 1 69 ? -8.697 -35.435 -25.617 1.00 90.81 69 LYS A O 1
ATOM 556 N N . ASN A 1 70 ? -7.582 -35.416 -23.652 1.00 82.56 70 ASN A N 1
ATOM 557 C CA . ASN A 1 70 ? -8.763 -35.469 -22.792 1.00 82.56 70 ASN A CA 1
ATOM 558 C C . ASN A 1 70 ? -9.599 -34.186 -22.871 1.00 82.56 70 ASN A C 1
ATOM 560 O O . ASN A 1 70 ? -10.824 -34.259 -22.979 1.00 82.56 70 ASN A O 1
ATOM 564 N N . ASN A 1 71 ? -8.952 -33.018 -22.890 1.00 76.69 71 ASN A N 1
ATOM 565 C CA . ASN A 1 71 ? -9.653 -31.733 -22.907 1.00 76.69 71 ASN A CA 1
ATOM 566 C C . ASN A 1 71 ? -10.212 -31.378 -24.294 1.00 76.69 71 ASN A C 1
ATOM 568 O O . ASN A 1 71 ? -11.359 -30.955 -24.414 1.00 76.69 71 ASN A O 1
ATOM 572 N N . ILE A 1 72 ? -9.434 -31.588 -25.361 1.00 87.44 72 ILE A N 1
ATOM 573 C CA . ILE A 1 72 ? -9.809 -31.167 -26.725 1.00 87.44 72 ILE A CA 1
ATOM 574 C C . ILE A 1 72 ? -10.548 -32.285 -27.483 1.00 87.44 72 ILE A C 1
ATOM 576 O O . ILE A 1 72 ? -11.200 -32.043 -28.506 1.00 87.44 72 ILE A O 1
ATOM 580 N N . LYS A 1 73 ? -10.514 -33.521 -26.964 1.00 90.44 73 LYS A N 1
ATOM 581 C CA . LYS A 1 73 ? -11.135 -34.713 -27.566 1.00 90.44 73 LYS A CA 1
ATOM 582 C C . LYS A 1 73 ? -10.613 -34.937 -28.989 1.00 90.44 73 LYS A C 1
ATOM 584 O O . LYS A 1 73 ? -11.360 -34.835 -29.970 1.00 90.44 73 LYS A O 1
ATOM 589 N N . VAL A 1 74 ? -9.306 -35.173 -29.092 1.00 91.25 74 VAL A N 1
ATOM 590 C CA . VAL A 1 74 ? -8.542 -35.358 -30.343 1.00 91.25 74 VAL A CA 1
ATOM 591 C C . VAL A 1 74 ? -7.632 -36.577 -30.247 1.00 91.25 74 VAL A C 1
ATOM 593 O O . VAL A 1 74 ? -7.342 -37.040 -29.154 1.00 91.25 74 VAL A O 1
ATOM 596 N N . SER A 1 75 ? -7.173 -37.113 -31.378 1.00 92.06 75 SER A N 1
ATOM 597 C CA . SER A 1 75 ? -6.219 -38.229 -31.374 1.00 92.06 75 SER A CA 1
ATOM 598 C C . SER A 1 75 ? -4.783 -37.746 -31.139 1.00 92.06 75 SER A C 1
ATOM 600 O O . SER A 1 75 ? -4.438 -36.629 -31.525 1.00 92.06 75 SER A O 1
ATOM 602 N N . SER A 1 76 ? -3.914 -38.605 -30.598 1.00 90.81 76 SER A N 1
ATOM 603 C CA . SER A 1 76 ? -2.480 -38.301 -30.449 1.00 90.81 76 SER A CA 1
ATOM 604 C C . SER A 1 76 ? -1.801 -38.001 -31.790 1.00 90.81 76 SER A C 1
ATOM 606 O O . SER A 1 76 ? -0.923 -37.147 -31.847 1.00 90.81 76 SER A O 1
ATOM 608 N N . ALA A 1 77 ? -2.253 -38.634 -32.879 1.00 91.12 77 ALA A N 1
ATOM 609 C CA . ALA A 1 77 ? -1.773 -38.338 -34.228 1.00 91.12 77 ALA A CA 1
ATOM 610 C C . ALA A 1 77 ? -2.095 -36.892 -34.640 1.00 91.12 77 ALA A C 1
ATOM 612 O O . ALA A 1 77 ? -1.245 -36.199 -35.185 1.00 91.12 77 ALA A O 1
ATOM 613 N N . THR A 1 78 ? -3.295 -36.401 -34.312 1.00 89.31 78 THR A N 1
ATOM 614 C CA . THR A 1 78 ? -3.685 -35.004 -34.562 1.00 89.31 78 THR A CA 1
ATOM 615 C C . THR A 1 78 ? -2.822 -34.022 -33.768 1.00 89.31 78 THR A C 1
ATOM 617 O O . THR A 1 78 ? -2.464 -32.974 -34.297 1.00 89.31 78 THR A O 1
ATOM 620 N N . ILE A 1 79 ? -2.473 -34.361 -32.521 1.00 91.75 79 ILE A N 1
ATOM 621 C CA . ILE A 1 79 ? -1.595 -33.535 -31.680 1.00 91.75 79 ILE A CA 1
ATOM 622 C C . ILE A 1 79 ? -0.191 -33.464 -32.290 1.00 91.75 79 ILE A C 1
ATOM 624 O O . ILE A 1 79 ? 0.341 -32.368 -32.449 1.00 91.75 79 ILE A O 1
ATOM 628 N N . ALA A 1 80 ? 0.363 -34.608 -32.703 1.00 91.88 80 ALA A N 1
ATOM 629 C CA . ALA A 1 80 ? 1.678 -34.686 -33.336 1.00 91.88 80 ALA A CA 1
ATOM 630 C C . ALA A 1 80 ? 1.757 -33.835 -34.615 1.00 91.88 80 ALA A C 1
ATOM 632 O O . ALA A 1 80 ? 2.679 -33.038 -34.761 1.00 91.88 80 ALA A O 1
ATOM 633 N N . THR A 1 81 ? 0.745 -33.906 -35.488 1.00 91.56 81 THR A N 1
ATOM 634 C CA . THR A 1 81 ? 0.702 -33.087 -36.713 1.00 91.56 81 THR A CA 1
ATOM 635 C C . THR A 1 81 ? 0.714 -31.582 -36.422 1.00 91.56 81 THR A C 1
ATOM 637 O O . THR A 1 81 ? 1.319 -30.815 -37.169 1.00 91.56 81 THR A O 1
ATOM 640 N N . VAL A 1 82 ? 0.044 -31.126 -35.358 1.00 89.44 82 VAL A N 1
ATOM 641 C CA . VAL A 1 82 ? 0.075 -29.705 -34.966 1.00 89.44 82 VAL A CA 1
ATOM 642 C C . VAL A 1 82 ? 1.432 -29.342 -34.362 1.00 89.44 82 VAL A C 1
ATOM 644 O O . VAL A 1 82 ? 1.986 -28.306 -34.716 1.00 89.44 82 VAL A O 1
ATOM 647 N N . ALA A 1 83 ? 1.994 -30.205 -33.512 1.00 90.00 83 ALA A N 1
ATOM 648 C CA . ALA A 1 83 ? 3.295 -29.995 -32.881 1.00 90.00 83 ALA A CA 1
ATOM 649 C C . ALA A 1 83 ? 4.434 -29.854 -33.906 1.00 90.00 83 ALA A C 1
ATOM 651 O O . ALA A 1 83 ? 5.248 -28.942 -33.786 1.00 90.00 83 ALA A O 1
ATOM 652 N N . GLU A 1 84 ? 4.454 -30.693 -34.947 1.00 91.50 84 GLU A N 1
ATOM 653 C CA . GLU A 1 84 ? 5.447 -30.632 -36.035 1.00 91.50 84 GLU A CA 1
ATOM 654 C C . GLU A 1 84 ? 5.425 -29.296 -36.784 1.00 91.50 84 GLU A C 1
ATOM 656 O O . GLU A 1 84 ? 6.460 -28.803 -37.225 1.00 91.50 84 GLU A O 1
ATOM 661 N N . ASN A 1 85 ? 4.244 -28.690 -36.909 1.00 87.00 85 ASN A N 1
ATOM 662 C CA . ASN A 1 85 ? 4.055 -27.450 -37.652 1.00 87.00 85 ASN A CA 1
ATOM 663 C C . ASN A 1 85 ? 4.104 -26.200 -36.767 1.00 87.00 85 ASN A C 1
ATOM 665 O O . ASN A 1 85 ? 4.041 -25.094 -37.298 1.00 87.00 85 ASN A O 1
ATOM 669 N N . LEU A 1 86 ? 4.230 -26.341 -35.443 1.00 84.56 86 LEU A N 1
ATOM 670 C CA . LEU A 1 86 ? 4.137 -25.224 -34.499 1.00 84.56 86 LEU A CA 1
ATOM 671 C C . LEU A 1 86 ? 5.228 -24.165 -34.733 1.00 84.56 86 LEU A C 1
ATOM 673 O O . LEU A 1 86 ? 5.002 -22.986 -34.479 1.00 84.56 86 LEU A O 1
ATOM 677 N N . GLY A 1 87 ? 6.387 -24.568 -35.265 1.00 79.50 87 GLY A N 1
ATOM 678 C CA . GLY A 1 87 ? 7.483 -23.667 -35.639 1.00 79.50 87 GLY A CA 1
ATOM 679 C C . GLY A 1 87 ? 7.243 -22.844 -36.912 1.00 79.50 87 GLY A C 1
ATOM 680 O O . GLY A 1 87 ? 8.028 -21.946 -37.209 1.00 79.50 87 GLY A O 1
ATOM 681 N N . ASN A 1 88 ? 6.175 -23.114 -37.671 1.00 87.69 88 ASN A N 1
ATOM 682 C CA . ASN A 1 88 ? 5.870 -22.375 -38.896 1.00 87.69 88 ASN A CA 1
ATOM 683 C C . ASN A 1 88 ? 5.353 -20.963 -38.574 1.00 87.69 88 ASN A C 1
ATOM 685 O O . ASN A 1 88 ? 4.589 -20.764 -37.626 1.00 87.69 88 ASN A O 1
ATOM 689 N N . SER A 1 89 ? 5.707 -19.987 -39.417 1.00 73.69 89 SER A N 1
ATOM 690 C CA . SER A 1 89 ? 5.420 -18.557 -39.202 1.00 73.69 89 SER A CA 1
ATOM 691 C C . SER A 1 89 ? 3.940 -18.246 -38.962 1.00 73.69 89 SER A C 1
ATOM 693 O O . SER A 1 89 ? 3.626 -17.396 -38.134 1.00 73.69 89 SER A O 1
ATOM 695 N N . GLY A 1 90 ? 3.026 -18.962 -39.623 1.00 81.00 90 GLY A N 1
ATOM 696 C CA . GLY A 1 90 ? 1.584 -18.784 -39.429 1.00 81.00 90 GLY A CA 1
ATOM 697 C C . GLY A 1 90 ? 1.097 -19.169 -38.027 1.00 81.00 90 GLY A C 1
ATOM 698 O O . GLY A 1 90 ? 0.289 -18.450 -37.445 1.00 81.00 90 GLY A O 1
ATOM 699 N N . TRP A 1 91 ? 1.606 -20.266 -37.453 1.00 83.38 91 TRP A N 1
ATOM 700 C CA . TRP A 1 91 ? 1.252 -20.675 -36.087 1.00 83.38 91 TRP A CA 1
ATOM 701 C C . TRP A 1 91 ? 1.844 -19.729 -35.052 1.00 83.38 91 TRP A C 1
ATOM 703 O O . TRP A 1 91 ? 1.136 -19.321 -34.136 1.00 83.38 91 TRP A O 1
ATOM 713 N N . GLN A 1 92 ? 3.102 -19.328 -35.238 1.00 82.62 92 GLN A N 1
ATOM 714 C CA . GLN A 1 92 ? 3.755 -18.348 -34.372 1.00 82.62 92 GLN A CA 1
ATOM 715 C C . GLN A 1 92 ? 3.005 -17.011 -34.368 1.00 82.62 92 GLN A C 1
ATOM 717 O O . GLN A 1 92 ? 2.753 -16.463 -33.301 1.00 82.62 92 GLN A O 1
ATOM 722 N N . GLU A 1 93 ? 2.571 -16.519 -35.531 1.00 77.31 93 GLU A N 1
ATOM 723 C CA . GLU A 1 93 ? 1.808 -15.272 -35.633 1.00 77.31 93 GLU A CA 1
ATOM 724 C C . GLU A 1 93 ? 0.411 -15.380 -34.999 1.00 77.31 93 GLU A C 1
ATOM 726 O O . GLU A 1 93 ? -0.000 -14.470 -34.281 1.00 77.31 93 GLU A O 1
ATOM 731 N N . MET A 1 94 ? -0.309 -16.493 -35.192 1.00 79.38 94 MET A N 1
ATOM 732 C CA . MET A 1 94 ? -1.608 -16.717 -34.538 1.00 79.38 94 MET A CA 1
ATOM 733 C C . MET A 1 94 ? -1.481 -16.820 -33.015 1.00 79.38 94 MET A C 1
ATOM 735 O O . MET A 1 94 ? -2.245 -16.177 -32.303 1.00 79.38 94 MET A O 1
ATOM 739 N N . ILE A 1 95 ? -0.511 -17.587 -32.502 1.00 80.31 95 ILE A N 1
ATOM 740 C CA . ILE A 1 95 ? -0.257 -17.701 -31.057 1.00 80.31 95 ILE A CA 1
ATOM 741 C C . ILE A 1 95 ? 0.158 -16.338 -30.507 1.00 80.31 95 ILE A C 1
ATOM 743 O O . ILE A 1 95 ? -0.362 -15.933 -29.477 1.00 80.31 95 ILE A O 1
ATOM 747 N N . ARG A 1 96 ? 1.033 -15.596 -31.196 1.00 78.38 96 ARG A N 1
ATOM 748 C CA . ARG A 1 96 ? 1.417 -14.235 -30.803 1.00 78.38 96 ARG A CA 1
ATOM 749 C C . ARG A 1 96 ? 0.206 -13.308 -30.722 1.00 78.38 96 ARG A C 1
ATOM 751 O O . ARG A 1 96 ? 0.115 -12.564 -29.758 1.00 78.38 96 ARG A O 1
ATOM 758 N N . ARG A 1 97 ? -0.717 -13.356 -31.689 1.00 70.56 97 ARG A N 1
ATOM 759 C CA . ARG A 1 97 ? -1.949 -12.544 -31.686 1.00 70.56 97 ARG A CA 1
ATOM 760 C C . ARG A 1 97 ? -2.925 -12.954 -30.593 1.00 70.56 97 ARG A C 1
ATOM 762 O O . ARG A 1 97 ? -3.410 -12.084 -29.895 1.00 70.56 97 ARG A O 1
ATOM 769 N N . ILE A 1 98 ? -3.150 -14.249 -30.387 1.00 69.81 98 ILE A N 1
ATOM 770 C CA . ILE A 1 98 ? -4.025 -14.748 -29.315 1.00 69.81 98 ILE A CA 1
ATOM 771 C C . ILE A 1 98 ? -3.420 -14.469 -27.946 1.00 69.81 98 ILE A C 1
ATOM 773 O O . ILE A 1 98 ? -4.146 -14.121 -27.032 1.00 69.81 98 ILE A O 1
ATOM 777 N N . LYS A 1 99 ? -2.099 -14.577 -27.793 1.00 65.56 99 LYS A N 1
ATOM 778 C CA . LYS A 1 99 ? -1.400 -14.131 -26.588 1.00 65.56 99 LYS A CA 1
ATOM 779 C C . LYS A 1 99 ? -1.497 -12.628 -26.424 1.00 65.56 99 LYS A C 1
ATOM 781 O O . LYS A 1 99 ? -1.709 -12.185 -25.317 1.00 65.56 99 LYS A O 1
ATOM 786 N N . ALA A 1 100 ? -1.380 -11.859 -27.502 1.00 53.72 100 ALA A N 1
ATOM 787 C CA . ALA A 1 100 ? -1.590 -10.420 -27.470 1.00 53.72 100 ALA A CA 1
ATOM 788 C C . ALA A 1 100 ? -3.052 -10.041 -27.196 1.00 53.72 100 ALA A C 1
ATOM 790 O O . ALA A 1 100 ? -3.248 -8.939 -26.729 1.00 53.72 100 ALA A O 1
ATOM 791 N N . GLU A 1 101 ? -4.040 -10.914 -27.448 1.00 47.41 101 GLU A N 1
ATOM 792 C CA . GLU A 1 101 ? -5.454 -10.761 -27.060 1.00 47.41 101 GLU A CA 1
ATOM 793 C C . GLU A 1 101 ? -5.742 -11.281 -25.634 1.00 47.41 101 GLU A C 1
ATOM 795 O O . GLU A 1 101 ? -6.486 -10.642 -24.901 1.00 47.41 101 GLU A O 1
ATOM 800 N N . GLU A 1 102 ? -5.109 -12.376 -25.182 1.00 50.16 102 GLU A N 1
ATOM 801 C CA . GLU A 1 102 ? -5.043 -12.784 -23.761 1.00 50.16 102 GLU A CA 1
ATOM 802 C C . GLU A 1 102 ? -4.268 -11.742 -22.922 1.00 50.16 102 GLU A C 1
ATOM 804 O O . GLU A 1 102 ? -4.483 -11.644 -21.716 1.00 50.16 102 GLU A O 1
ATOM 809 N N . TRP A 1 103 ? -3.391 -10.961 -23.562 1.00 43.41 103 TRP A N 1
ATOM 810 C CA . TRP A 1 103 ? -2.650 -9.812 -23.029 1.00 43.41 103 TRP A CA 1
ATOM 811 C C . TRP A 1 103 ? -3.186 -8.465 -23.553 1.00 43.41 103 TRP A C 1
ATOM 813 O O . TRP A 1 103 ? -2.576 -7.431 -23.303 1.00 43.41 103 TRP A O 1
ATOM 823 N N . ALA A 1 104 ? -4.333 -8.437 -24.246 1.00 38.62 104 ALA A N 1
ATOM 824 C CA . ALA A 1 104 ? -4.980 -7.186 -24.633 1.00 38.62 104 ALA A CA 1
ATOM 825 C C . ALA A 1 104 ? -5.870 -6.730 -23.475 1.00 38.62 104 ALA A C 1
ATOM 827 O O . ALA A 1 104 ? -6.948 -7.278 -23.254 1.00 38.62 104 ALA A O 1
ATOM 828 N N . MET A 1 105 ? -5.405 -5.691 -22.775 1.00 52.91 105 MET A N 1
ATOM 829 C CA . MET A 1 105 ? -6.143 -4.835 -21.838 1.00 52.91 105 MET A CA 1
ATOM 830 C C . MET A 1 105 ? -6.838 -5.560 -20.676 1.00 52.91 105 MET A C 1
ATOM 832 O O . MET A 1 105 ? -8.053 -5.448 -20.481 1.00 52.91 105 MET A O 1
ATOM 836 N N . GLY A 1 106 ? -6.059 -6.233 -19.825 1.00 72.50 106 GLY A N 1
ATOM 837 C CA . GLY A 1 106 ? -6.496 -6.510 -18.460 1.00 72.50 106 GLY A CA 1
ATOM 838 C C . GLY A 1 106 ? -6.596 -5.216 -17.641 1.00 72.50 106 GLY A C 1
ATOM 839 O O . GLY A 1 106 ? -5.925 -4.225 -17.921 1.00 72.50 106 GLY A O 1
ATOM 840 N N . LYS A 1 107 ? -7.450 -5.204 -16.612 1.00 88.31 107 LYS A N 1
ATOM 841 C CA . LYS A 1 107 ? -7.441 -4.156 -15.579 1.00 88.31 107 LYS A CA 1
ATOM 842 C C . LYS A 1 107 ? -6.488 -4.602 -14.477 1.00 88.31 107 LYS A C 1
ATOM 844 O O . LYS A 1 107 ? -6.672 -5.676 -13.897 1.00 88.31 107 LYS A O 1
ATOM 849 N N . PHE A 1 108 ? -5.480 -3.795 -14.176 1.00 95.12 108 PHE A N 1
ATOM 850 C CA . PHE A 1 108 ? -4.526 -4.081 -13.111 1.00 95.12 108 PHE A CA 1
ATOM 851 C C . PHE A 1 108 ? -4.545 -2.968 -12.067 1.00 95.12 108 PHE A C 1
ATOM 853 O O . PHE A 1 108 ? -4.241 -1.814 -12.356 1.00 95.12 108 PHE A O 1
ATOM 860 N N . TYR A 1 109 ? -4.905 -3.324 -10.836 1.00 98.38 109 TYR A N 1
ATOM 861 C CA . TYR A 1 109 ? -4.849 -2.420 -9.696 1.00 98.38 109 TYR A CA 1
ATOM 862 C C . TYR A 1 109 ? -3.708 -2.818 -8.772 1.00 98.38 109 TYR A C 1
ATOM 864 O O . TYR A 1 109 ? -3.648 -3.964 -8.323 1.00 98.38 109 TYR A O 1
ATOM 872 N N . ILE A 1 110 ? -2.840 -1.858 -8.462 1.00 98.62 110 ILE A N 1
ATOM 873 C CA . ILE A 1 110 ? -1.794 -2.002 -7.457 1.00 98.62 110 ILE A CA 1
ATOM 874 C C . ILE A 1 110 ? -1.802 -0.823 -6.485 1.00 98.62 110 ILE A C 1
ATOM 876 O O . ILE A 1 110 ? -2.043 0.321 -6.872 1.00 98.62 110 ILE A O 1
ATOM 880 N N . THR A 1 111 ? -1.541 -1.092 -5.209 1.00 98.69 111 THR A N 1
ATOM 881 C CA . THR A 1 111 ? -1.495 -0.063 -4.167 1.00 98.69 111 THR A CA 1
ATOM 882 C C . THR A 1 111 ? -0.416 -0.329 -3.133 1.00 98.69 111 THR A C 1
ATOM 884 O O . THR A 1 111 ? -0.097 -1.481 -2.847 1.00 98.69 111 THR A O 1
ATOM 887 N N . THR A 1 112 ? 0.127 0.734 -2.547 1.00 98.38 112 THR A N 1
ATOM 888 C CA . THR A 1 112 ? 1.072 0.656 -1.419 1.00 98.38 112 THR A CA 1
ATOM 889 C C . THR A 1 112 ? 0.365 0.909 -0.096 1.00 98.38 112 THR A C 1
ATOM 891 O O . THR A 1 112 ? -0.782 1.358 -0.074 1.00 98.38 112 THR A O 1
ATOM 894 N N . THR A 1 113 ? 1.045 0.672 1.021 1.00 96.00 113 THR A N 1
ATOM 895 C CA . THR A 1 113 ? 0.631 1.236 2.309 1.00 96.00 113 THR A CA 1
ATOM 896 C C . THR A 1 113 ? 0.742 2.759 2.302 1.00 96.00 113 THR A C 1
ATOM 898 O O . THR A 1 113 ? 1.392 3.356 1.434 1.00 96.00 113 THR A O 1
ATOM 901 N N . LEU A 1 114 ? 0.053 3.382 3.257 1.00 95.12 114 LEU A N 1
ATOM 902 C CA . LEU A 1 114 ? 0.074 4.822 3.452 1.00 95.12 114 LEU A CA 1
ATOM 903 C C . LEU A 1 114 ? 1.078 5.171 4.563 1.00 95.12 114 LEU A C 1
ATOM 905 O O . LEU A 1 114 ? 0.861 4.782 5.713 1.00 95.12 114 LEU A O 1
ATOM 909 N N . PRO A 1 115 ? 2.180 5.879 4.266 1.00 92.38 115 PRO A N 1
ATOM 910 C CA . PRO A 1 115 ? 3.047 6.417 5.303 1.00 92.38 115 PRO A CA 1
ATOM 911 C C . PRO A 1 115 ? 2.320 7.455 6.164 1.00 92.38 115 PRO A C 1
ATOM 913 O O . PRO A 1 115 ? 1.550 8.277 5.662 1.00 92.38 115 PRO A O 1
ATOM 916 N N . TYR A 1 116 ? 2.636 7.464 7.460 1.00 89.19 116 TYR A N 1
ATOM 917 C CA . TYR A 1 116 ? 2.229 8.539 8.361 1.00 89.19 116 TYR A CA 1
ATOM 918 C C . TYR A 1 116 ? 2.963 9.839 8.018 1.00 89.19 116 TYR A C 1
ATOM 920 O O . TYR A 1 116 ? 4.187 9.853 7.885 1.00 89.19 116 TYR A O 1
ATOM 928 N N . VAL A 1 117 ? 2.242 10.961 8.004 1.00 89.62 117 VAL A N 1
ATOM 929 C CA . VAL A 1 117 ? 2.806 12.303 7.724 1.00 89.62 117 VAL A CA 1
ATOM 930 C C . VAL A 1 117 ? 3.528 12.952 8.914 1.00 89.62 117 VAL A C 1
ATOM 932 O O . VAL A 1 117 ? 3.715 14.163 8.965 1.00 89.62 117 VAL A O 1
ATOM 935 N N . ASN A 1 118 ? 3.937 12.155 9.900 1.00 81.38 118 ASN A N 1
ATOM 936 C CA . ASN A 1 118 ? 4.623 12.610 11.114 1.00 81.38 118 ASN A CA 1
ATOM 937 C C . ASN A 1 118 ? 6.159 12.636 10.977 1.00 81.38 118 ASN A C 1
ATOM 939 O O . ASN A 1 118 ? 6.875 12.969 11.925 1.00 81.38 118 ASN A O 1
ATOM 943 N N . ALA A 1 119 ? 6.684 12.231 9.824 1.00 80.75 119 ALA A N 1
ATOM 944 C CA . ALA A 1 119 ? 8.106 12.221 9.531 1.00 80.75 119 ALA A CA 1
ATOM 945 C C . ALA A 1 119 ? 8.353 12.474 8.043 1.00 80.75 119 ALA A C 1
ATOM 947 O O . ALA A 1 119 ? 7.479 12.266 7.205 1.00 80.75 119 ALA A O 1
ATOM 948 N N . GLU A 1 120 ? 9.575 12.903 7.739 1.00 87.44 120 GLU A N 1
ATOM 949 C CA . GLU A 1 120 ? 10.047 13.042 6.365 1.00 87.44 120 GLU A CA 1
ATOM 950 C C . GLU A 1 120 ? 10.106 11.676 5.657 1.00 87.44 120 GLU A C 1
ATOM 952 O O . GLU A 1 120 ? 10.390 10.659 6.310 1.00 87.44 120 GLU A O 1
ATOM 957 N N . PRO A 1 121 ? 9.896 11.630 4.329 1.00 90.31 121 PRO A N 1
ATOM 958 C CA . PRO A 1 121 ? 10.037 10.402 3.566 1.00 90.31 121 PRO A CA 1
ATOM 959 C C . PRO A 1 121 ? 11.447 9.811 3.671 1.00 90.31 121 PRO A C 1
ATOM 961 O O . PRO A 1 121 ? 12.447 10.499 3.476 1.00 90.31 121 PRO A O 1
ATOM 964 N N . HIS A 1 122 ? 11.535 8.506 3.919 1.00 91.00 122 HIS A N 1
ATOM 965 C CA . HIS A 1 122 ? 12.799 7.776 3.983 1.00 91.00 122 HIS A CA 1
ATOM 966 C C . HIS A 1 122 ? 12.864 6.655 2.942 1.00 91.00 122 HIS A C 1
ATOM 968 O O . HIS A 1 122 ? 11.851 6.232 2.381 1.00 91.00 122 HIS A O 1
ATOM 974 N N . ILE A 1 123 ? 14.062 6.105 2.737 1.00 92.62 123 ILE A N 1
ATOM 975 C CA . ILE A 1 123 ? 14.336 5.096 1.705 1.00 92.62 123 ILE A CA 1
ATOM 976 C C . ILE A 1 123 ? 13.443 3.845 1.783 1.00 92.62 123 ILE A C 1
ATOM 978 O O . ILE A 1 123 ? 13.077 3.298 0.751 1.00 92.62 123 ILE A O 1
ATOM 982 N N . GLY A 1 124 ? 13.017 3.427 2.982 1.00 91.38 124 GLY A N 1
ATOM 983 C CA . GLY A 1 124 ? 12.029 2.348 3.145 1.00 91.38 124 GLY A CA 1
ATOM 984 C C . GLY A 1 124 ? 10.689 2.610 2.437 1.00 91.38 124 GLY A C 1
ATOM 985 O O . GLY A 1 124 ? 10.201 1.731 1.734 1.00 91.38 124 GLY A O 1
ATOM 986 N N . PHE A 1 125 ? 10.134 3.825 2.542 1.00 90.69 125 PHE A N 1
ATOM 987 C CA . PHE A 1 125 ? 8.912 4.196 1.817 1.00 90.69 125 PHE A CA 1
ATOM 988 C C . PHE A 1 125 ? 9.161 4.277 0.311 1.00 90.69 125 PHE A C 1
ATOM 990 O O . PHE A 1 125 ? 8.365 3.774 -0.479 1.00 90.69 125 PHE A O 1
ATOM 997 N N . ALA A 1 126 ? 10.299 4.853 -0.093 1.00 94.50 126 ALA A N 1
ATOM 998 C CA . ALA A 1 126 ? 10.682 4.901 -1.500 1.00 94.50 126 ALA A CA 1
ATOM 999 C C . ALA A 1 126 ? 10.785 3.495 -2.108 1.00 94.50 126 ALA A C 1
ATOM 1001 O O . ALA A 1 126 ? 10.283 3.275 -3.203 1.00 94.50 126 ALA A O 1
ATOM 1002 N N . MET A 1 127 ? 11.374 2.535 -1.391 1.00 95.69 127 MET A N 1
ATOM 1003 C CA . MET A 1 127 ? 11.489 1.146 -1.837 1.00 95.69 127 MET A CA 1
ATOM 1004 C C . MET A 1 127 ? 10.121 0.505 -2.089 1.00 95.69 127 MET A C 1
ATOM 1006 O O . MET A 1 127 ? 9.937 -0.131 -3.126 1.00 95.69 127 MET A O 1
ATOM 1010 N N . GLU A 1 128 ? 9.163 0.670 -1.174 1.00 96.25 128 GLU A N 1
ATOM 1011 C CA . GLU A 1 128 ? 7.815 0.117 -1.340 1.00 96.25 128 GLU A CA 1
ATOM 1012 C C . GLU A 1 128 ? 7.124 0.687 -2.589 1.00 96.25 128 GLU A C 1
ATOM 1014 O O . GLU A 1 128 ? 6.640 -0.069 -3.437 1.00 96.25 128 GLU A O 1
ATOM 1019 N N . ILE A 1 129 ? 7.160 2.014 -2.754 1.00 97.25 129 ILE A N 1
ATOM 1020 C CA . ILE A 1 129 ? 6.519 2.701 -3.881 1.00 97.25 129 ILE A CA 1
ATOM 1021 C C . ILE A 1 129 ? 7.231 2.391 -5.206 1.00 97.25 129 ILE A C 1
ATOM 1023 O O . ILE A 1 129 ? 6.561 2.175 -6.210 1.00 97.25 129 ILE A O 1
ATOM 1027 N N . ILE A 1 130 ? 8.565 2.294 -5.228 1.00 98.00 130 ILE A N 1
ATOM 1028 C CA . ILE A 1 130 ? 9.343 1.924 -6.426 1.00 98.00 130 ILE A CA 1
ATOM 1029 C C . ILE A 1 130 ? 9.036 0.489 -6.870 1.00 98.00 130 ILE A C 1
ATOM 1031 O O . ILE A 1 130 ? 8.917 0.231 -8.069 1.00 98.00 130 ILE A O 1
ATOM 1035 N N . ARG A 1 131 ? 8.882 -0.451 -5.930 1.00 97.25 131 ARG A N 1
ATOM 1036 C CA . ARG A 1 131 ? 8.514 -1.839 -6.252 1.00 97.25 131 ARG A CA 1
ATOM 1037 C C . ARG A 1 131 ? 7.126 -1.914 -6.879 1.00 97.25 131 ARG A C 1
ATOM 1039 O O . ARG A 1 131 ? 6.965 -2.563 -7.910 1.00 97.25 131 ARG A O 1
ATOM 1046 N N . ALA A 1 132 ? 6.151 -1.207 -6.306 1.00 98.25 132 ALA A N 1
ATOM 1047 C CA . ALA A 1 132 ? 4.823 -1.094 -6.902 1.00 98.25 132 ALA A CA 1
ATOM 1048 C C . ALA A 1 132 ? 4.868 -0.404 -8.278 1.00 98.25 132 ALA A C 1
ATOM 1050 O O . ALA A 1 132 ? 4.226 -0.858 -9.222 1.00 98.25 132 ALA A O 1
ATOM 1051 N N . ASP A 1 133 ? 5.686 0.640 -8.422 1.00 98.56 133 ASP A N 1
ATOM 1052 C CA . ASP A 1 133 ? 5.837 1.392 -9.665 1.00 98.56 133 ASP A CA 1
ATOM 1053 C C . ASP A 1 133 ? 6.382 0.545 -10.817 1.00 98.56 133 ASP A C 1
ATOM 1055 O O . ASP A 1 133 ? 5.893 0.643 -11.940 1.00 98.56 133 ASP A O 1
ATOM 1059 N N . VAL A 1 134 ? 7.376 -0.309 -10.564 1.00 97.31 134 VAL A N 1
ATOM 1060 C CA . VAL A 1 134 ? 7.913 -1.193 -11.607 1.00 97.31 134 VAL A CA 1
ATOM 1061 C C . VAL A 1 134 ? 6.901 -2.241 -12.040 1.00 97.31 134 VAL A C 1
ATOM 1063 O O . VAL A 1 134 ? 6.788 -2.497 -13.237 1.00 97.31 134 VAL A O 1
ATOM 1066 N N . LEU A 1 135 ? 6.116 -2.788 -11.112 1.00 96.62 135 LEU A N 1
ATOM 1067 C CA . LEU A 1 135 ? 5.016 -3.686 -11.464 1.00 96.62 135 LEU A CA 1
ATOM 1068 C C . LEU A 1 135 ? 3.953 -2.950 -12.289 1.00 96.62 135 LEU A C 1
ATOM 1070 O O . LEU A 1 135 ? 3.557 -3.440 -13.343 1.00 96.62 135 LEU A O 1
ATOM 1074 N N . ALA A 1 136 ? 3.555 -1.743 -11.879 1.00 97.94 136 ALA A N 1
ATOM 1075 C CA . ALA A 1 136 ? 2.621 -0.910 -12.633 1.00 97.94 136 ALA A CA 1
ATOM 1076 C C . ALA A 1 136 ? 3.127 -0.632 -14.059 1.00 97.94 136 ALA A C 1
ATOM 1078 O O . ALA A 1 136 ? 2.392 -0.811 -15.025 1.00 97.94 136 ALA A O 1
ATOM 1079 N N . ARG A 1 137 ? 4.396 -0.239 -14.217 1.00 97.00 137 ARG A N 1
ATOM 1080 C CA . ARG A 1 137 ? 5.018 0.009 -15.529 1.00 97.00 137 ARG A CA 1
ATOM 1081 C C . ARG A 1 137 ? 5.107 -1.251 -16.380 1.00 97.00 137 ARG A C 1
ATOM 1083 O O . ARG A 1 137 ? 4.831 -1.176 -17.569 1.00 97.00 137 ARG A O 1
ATOM 1090 N N . MET A 1 138 ? 5.452 -2.391 -15.784 1.00 93.19 138 MET A N 1
ATOM 1091 C CA . MET A 1 138 ? 5.474 -3.672 -16.488 1.00 93.19 138 MET A CA 1
ATOM 1092 C C . MET A 1 138 ? 4.085 -4.017 -17.029 1.00 93.19 138 MET A C 1
ATOM 1094 O O . MET A 1 138 ? 3.963 -4.325 -18.207 1.00 93.19 138 MET A O 1
ATOM 1098 N N . HIS A 1 139 ? 3.039 -3.899 -16.209 1.00 88.62 139 HIS A N 1
ATOM 1099 C CA . HIS A 1 139 ? 1.661 -4.139 -16.641 1.00 88.62 139 HIS A CA 1
ATOM 1100 C C . HIS A 1 139 ? 1.218 -3.165 -17.746 1.00 88.62 139 HIS A C 1
ATOM 1102 O O . HIS A 1 139 ? 0.667 -3.604 -18.752 1.00 88.62 139 HIS A O 1
ATOM 1108 N N . ARG A 1 140 ? 1.553 -1.869 -17.645 1.00 90.31 140 ARG A N 1
ATOM 1109 C CA . ARG A 1 140 ? 1.293 -0.903 -18.734 1.00 90.31 140 ARG A CA 1
ATOM 1110 C C . ARG A 1 140 ? 2.015 -1.282 -20.028 1.00 90.31 140 ARG A C 1
ATOM 1112 O O . ARG A 1 140 ? 1.400 -1.264 -21.087 1.00 90.31 140 ARG A O 1
ATOM 1119 N N . ALA A 1 141 ? 3.285 -1.681 -19.945 1.00 83.25 141 ALA A N 1
ATOM 1120 C CA . ALA A 1 141 ? 4.071 -2.117 -21.102 1.00 83.25 141 ALA A CA 1
ATOM 1121 C C . ALA A 1 141 ? 3.555 -3.430 -21.720 1.00 83.25 141 ALA A C 1
ATOM 1123 O O . ALA A 1 141 ? 3.780 -3.687 -22.901 1.00 83.25 141 ALA A O 1
ATOM 1124 N N . LEU A 1 142 ? 2.858 -4.257 -20.933 1.00 79.31 142 LEU A N 1
ATOM 1125 C CA . LEU A 1 142 ? 2.146 -5.444 -21.410 1.00 79.31 142 LEU A CA 1
ATOM 1126 C C . LEU A 1 142 ? 0.786 -5.113 -22.047 1.00 79.31 142 LEU A C 1
ATOM 1128 O O . LEU A 1 142 ? 0.191 -6.000 -22.648 1.00 79.31 142 LEU A O 1
ATOM 1132 N N . GLY A 1 143 ? 0.322 -3.861 -21.968 1.00 76.19 143 GLY A N 1
ATOM 1133 C CA . GLY A 1 143 ? -0.943 -3.402 -22.543 1.00 76.19 143 GLY A CA 1
ATOM 1134 C C . GLY A 1 143 ? -2.126 -3.376 -21.570 1.00 76.19 143 GLY A C 1
ATOM 1135 O O . GLY A 1 143 ? -3.249 -3.130 -22.010 1.00 76.19 143 GLY A O 1
ATOM 1136 N N . ASP A 1 144 ? -1.909 -3.609 -20.270 1.00 82.38 144 ASP A N 1
ATOM 1137 C CA . ASP A 1 144 ? -2.967 -3.504 -19.261 1.00 82.38 144 ASP A CA 1
ATOM 1138 C C . ASP A 1 144 ? -3.350 -2.043 -18.997 1.00 82.38 144 ASP A C 1
ATOM 1140 O O . ASP A 1 144 ? -2.506 -1.142 -18.945 1.00 82.38 144 ASP A O 1
ATOM 1144 N N . GLU A 1 145 ? -4.635 -1.809 -18.732 1.00 91.19 145 GLU A N 1
ATOM 1145 C CA . GLU A 1 145 ? -5.060 -0.556 -18.127 1.00 91.19 145 GLU A CA 1
ATOM 1146 C C . GLU A 1 145 ? -4.748 -0.631 -16.628 1.00 91.19 145 GLU A C 1
ATOM 1148 O O . GLU A 1 145 ? -5.272 -1.480 -15.900 1.00 91.19 145 GLU A O 1
ATOM 1153 N N . VAL A 1 146 ? -3.854 0.241 -16.169 1.00 95.94 146 VAL A N 1
ATOM 1154 C CA . VAL A 1 146 ? -3.334 0.213 -14.802 1.00 95.94 146 VAL A CA 1
ATOM 1155 C C . VAL A 1 146 ? -3.915 1.354 -13.984 1.00 95.94 146 VAL A C 1
ATOM 1157 O O . VAL A 1 146 ? -3.943 2.496 -14.436 1.00 95.94 146 VAL A O 1
ATOM 1160 N N . PHE A 1 147 ? -4.313 1.040 -12.756 1.00 98.12 147 PHE A N 1
ATOM 1161 C CA . PHE A 1 147 ? -4.509 2.020 -11.701 1.00 98.12 147 PHE A CA 1
ATOM 1162 C C . PHE A 1 147 ? -3.488 1.742 -10.598 1.00 98.12 147 PHE A C 1
ATOM 1164 O O . PHE A 1 147 ? -3.466 0.664 -10.011 1.00 98.12 147 PHE A O 1
ATOM 1171 N N . PHE A 1 148 ? -2.613 2.698 -10.325 1.00 98.56 148 PHE A N 1
ATOM 1172 C CA . PHE A 1 148 ? -1.621 2.622 -9.264 1.00 98.56 148 PHE A CA 1
ATOM 1173 C C . PHE A 1 148 ? -1.922 3.693 -8.212 1.00 98.56 148 PHE A C 1
ATOM 1175 O O . PHE A 1 148 ? -1.815 4.891 -8.480 1.00 98.56 148 PHE A O 1
ATOM 1182 N N . ASN A 1 149 ? -2.300 3.251 -7.011 1.00 98.44 149 ASN A N 1
ATOM 1183 C CA . ASN A 1 149 ? -2.591 4.108 -5.866 1.00 98.44 149 ASN A CA 1
ATOM 1184 C C . ASN A 1 149 ? -1.444 4.116 -4.843 1.00 98.44 149 ASN A C 1
ATOM 1186 O O . ASN A 1 149 ? -0.894 3.081 -4.477 1.00 98.44 149 ASN A O 1
ATOM 1190 N N . THR A 1 150 ? -1.132 5.294 -4.325 1.00 98.06 150 THR A N 1
ATOM 1191 C CA . THR A 1 150 ? -0.330 5.493 -3.109 1.00 98.06 150 THR A CA 1
ATOM 1192 C C . THR A 1 150 ? -0.907 6.689 -2.350 1.00 98.06 150 THR A C 1
ATOM 1194 O O . THR A 1 150 ? -1.956 7.192 -2.752 1.00 98.06 150 THR A O 1
ATOM 1197 N N . GLY A 1 151 ? -0.290 7.163 -1.269 1.00 97.06 151 GLY A N 1
ATOM 1198 C CA . GLY A 1 151 ? -0.851 8.288 -0.524 1.00 97.06 151 GLY A CA 1
ATOM 1199 C C . GLY A 1 151 ? -0.241 8.529 0.847 1.00 97.06 151 GLY A C 1
ATOM 1200 O O . GLY A 1 151 ? 0.922 8.206 1.072 1.00 97.06 151 GLY A O 1
ATOM 1201 N N . THR A 1 152 ? -1.045 9.076 1.758 1.00 97.50 152 THR A N 1
ATOM 1202 C CA . THR A 1 152 ? -0.656 9.418 3.133 1.00 97.50 152 THR A CA 1
ATOM 1203 C C . THR A 1 152 ? -1.747 9.105 4.152 1.00 97.50 152 THR A C 1
ATOM 1205 O O . THR A 1 152 ? -2.929 9.363 3.917 1.00 97.50 152 THR A O 1
ATOM 1208 N N . ASP A 1 153 ? -1.328 8.577 5.307 1.00 95.69 153 ASP A N 1
ATOM 1209 C CA . ASP A 1 153 ? -2.171 8.418 6.492 1.00 95.69 153 ASP A CA 1
ATOM 1210 C C . ASP A 1 153 ? -1.988 9.637 7.400 1.00 95.69 153 ASP A C 1
ATOM 1212 O O . ASP A 1 153 ? -0.888 9.958 7.867 1.00 95.69 153 ASP A O 1
ATOM 1216 N N . GLU A 1 154 ? -3.084 10.358 7.587 1.00 96.12 154 GLU A N 1
ATOM 1217 C CA . GLU A 1 154 ? -3.102 11.705 8.132 1.00 96.12 154 GLU A CA 1
ATOM 1218 C C . GLU A 1 154 ? -3.845 11.814 9.460 1.00 96.12 154 GLU A C 1
ATOM 1220 O O . GLU A 1 154 ? -3.877 12.899 10.033 1.00 96.12 154 GLU A O 1
ATOM 1225 N N . HIS A 1 155 ? -4.396 10.725 9.999 1.00 94.25 155 HIS A N 1
ATOM 1226 C CA . HIS A 1 155 ? -5.165 10.753 11.243 1.00 94.25 155 HIS A CA 1
ATOM 1227 C C . HIS A 1 155 ? -4.414 10.157 12.439 1.00 94.25 155 HIS A C 1
ATOM 1229 O O . HIS A 1 155 ? -3.411 9.452 12.325 1.00 94.25 155 HIS A O 1
ATOM 1235 N N . GLY A 1 156 ? -4.912 10.451 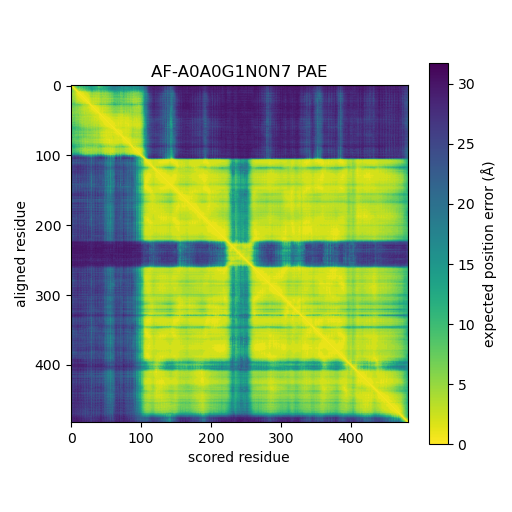13.642 1.00 88.88 156 GLY A N 1
ATOM 1236 C CA . GLY A 1 156 ? -4.423 9.863 14.883 1.00 88.88 156 GLY A CA 1
ATOM 1237 C C . GLY A 1 156 ? -3.701 10.829 15.822 1.00 88.88 156 GLY A C 1
ATOM 1238 O O . GLY A 1 156 ? -3.355 11.967 15.499 1.00 88.88 156 GLY A O 1
ATOM 1239 N N . GLN A 1 157 ? -3.471 10.345 17.044 1.00 84.81 157 GLN A N 1
ATOM 1240 C CA . GLN A 1 157 ? -3.009 11.166 18.166 1.00 84.81 157 GLN A CA 1
ATOM 1241 C C . GLN A 1 157 ? -1.614 11.764 17.950 1.00 84.81 157 GLN A C 1
ATOM 1243 O O . GLN A 1 157 ? -1.377 12.912 18.315 1.00 84.81 157 GLN A O 1
ATOM 1248 N N . LYS A 1 158 ? -0.694 11.004 17.347 1.00 84.81 158 LYS A N 1
ATOM 1249 C CA . LYS A 1 158 ? 0.689 11.452 17.143 1.00 84.81 158 LYS A CA 1
ATOM 1250 C C . LYS A 1 158 ? 0.776 12.625 16.163 1.00 84.81 158 LYS A C 1
ATOM 1252 O O . LYS A 1 158 ? 1.533 13.556 16.403 1.00 84.81 158 LYS A O 1
ATOM 1257 N N . ILE A 1 159 ? -0.021 12.599 15.095 1.00 90.25 159 ILE A N 1
ATOM 1258 C CA . ILE A 1 159 ? -0.096 13.702 14.126 1.00 90.25 159 ILE A CA 1
ATOM 1259 C C . ILE A 1 159 ? -0.682 14.945 14.795 1.00 90.25 159 ILE A C 1
ATOM 1261 O O . ILE A 1 159 ? -0.117 16.027 14.674 1.00 90.25 159 ILE A O 1
ATOM 1265 N N . TYR A 1 160 ? -1.753 14.777 15.577 1.00 91.69 160 TYR A N 1
ATOM 1266 C CA . TYR A 1 160 ? -2.336 15.874 16.347 1.00 91.69 160 TYR A CA 1
ATOM 1267 C C . TYR A 1 160 ? -1.328 16.523 17.306 1.00 91.69 160 TYR A C 1
ATOM 1269 O O . TYR A 1 160 ? -1.199 17.743 17.326 1.00 91.69 160 TYR A O 1
ATOM 1277 N N . GLN A 1 161 ? -0.587 15.719 18.074 1.00 90.12 161 GLN A N 1
ATOM 1278 C CA . GLN A 1 161 ? 0.438 16.220 18.996 1.00 90.12 161 GLN A CA 1
ATOM 1279 C C . GLN A 1 161 ? 1.514 17.021 18.262 1.00 90.12 161 GLN A C 1
ATOM 1281 O O . GLN A 1 161 ? 1.823 18.134 18.673 1.00 90.12 161 GLN A O 1
ATOM 1286 N N . MET A 1 162 ? 2.023 16.502 17.144 1.00 91.31 162 MET A N 1
ATOM 1287 C CA . MET A 1 162 ? 3.052 17.188 16.362 1.00 91.31 162 MET A CA 1
ATOM 1288 C C . MET A 1 162 ? 2.547 18.480 15.713 1.00 91.31 162 MET A C 1
ATOM 1290 O O . MET A 1 162 ? 3.290 19.457 15.665 1.00 91.31 162 MET A O 1
ATOM 1294 N N . ALA A 1 163 ? 1.291 18.520 15.264 1.00 94.19 163 ALA A N 1
ATOM 1295 C CA . ALA A 1 163 ? 0.675 19.746 14.763 1.00 94.19 163 ALA A CA 1
ATOM 1296 C C . ALA A 1 163 ? 0.580 20.816 15.864 1.00 94.19 163 ALA A C 1
ATOM 1298 O O . ALA A 1 163 ? 0.980 21.960 15.654 1.00 94.19 163 ALA A O 1
ATOM 1299 N N . VAL A 1 164 ? 0.138 20.426 17.067 1.00 94.19 164 VAL A N 1
ATOM 1300 C CA . VAL A 1 164 ? 0.066 21.320 18.235 1.00 94.19 164 VAL A CA 1
ATOM 1301 C C . VAL A 1 164 ? 1.455 21.814 18.650 1.00 94.19 164 VAL A C 1
ATOM 1303 O O . VAL A 1 164 ? 1.624 23.007 18.893 1.00 94.19 164 VAL A O 1
ATOM 1306 N N . GLU A 1 165 ? 2.460 20.935 18.696 1.00 94.31 165 GLU A N 1
ATOM 1307 C CA . GLU A 1 165 ? 3.856 21.296 18.990 1.00 94.31 165 GLU A CA 1
ATOM 1308 C C . GLU A 1 165 ? 4.445 22.255 17.946 1.00 94.31 165 GLU A C 1
ATOM 1310 O O . GLU A 1 165 ? 5.217 23.149 18.293 1.00 94.31 165 GLU A O 1
ATOM 1315 N N . ALA A 1 166 ? 4.050 22.107 16.679 1.00 93.81 166 ALA A N 1
ATOM 1316 C CA . ALA A 1 166 ? 4.416 23.011 15.594 1.00 93.81 166 ALA A CA 1
ATOM 1317 C C . ALA A 1 166 ? 3.600 24.320 15.582 1.00 93.81 166 ALA A C 1
ATOM 1319 O O . ALA A 1 166 ? 3.880 25.203 14.771 1.00 93.81 166 ALA A O 1
ATOM 1320 N N . GLY A 1 167 ? 2.595 24.465 16.454 1.00 96.19 167 GLY A N 1
ATOM 1321 C CA . GLY A 1 167 ? 1.694 25.620 16.471 1.00 96.19 167 GLY A CA 1
ATOM 1322 C C . GLY A 1 167 ? 0.817 25.734 15.219 1.00 96.19 167 GLY A C 1
ATOM 1323 O O . GLY A 1 167 ? 0.448 26.842 14.834 1.00 96.19 167 GLY A O 1
ATOM 1324 N N . GLN A 1 168 ? 0.514 24.610 14.565 1.00 95.69 168 GLN A N 1
ATOM 1325 C CA . GLN A 1 168 ? -0.270 24.535 13.333 1.00 95.69 168 GLN A CA 1
ATOM 1326 C C . GLN A 1 168 ? -1.613 23.831 13.568 1.00 95.69 168 GLN A C 1
ATOM 1328 O O . GLN A 1 168 ? -1.728 22.918 14.386 1.00 95.69 168 GLN A O 1
ATOM 1333 N N . GLU A 1 169 ? -2.630 24.211 12.792 1.00 96.50 169 GLU A N 1
ATOM 1334 C CA . GLU A 1 169 ? -3.864 23.425 12.696 1.00 96.50 169 GLU A CA 1
ATOM 1335 C C . GLU A 1 169 ? -3.560 22.038 12.095 1.00 96.50 169 GLU A C 1
ATOM 1337 O O . GLU A 1 169 ? -2.821 21.966 11.106 1.00 96.50 169 GLU A O 1
ATOM 1342 N N . PRO A 1 170 ? -4.139 20.931 12.607 1.00 95.50 170 PRO A N 1
ATOM 1343 C CA . PRO A 1 170 ? -3.800 19.580 12.153 1.00 95.50 170 PRO A CA 1
ATOM 1344 C C . PRO A 1 170 ? -3.946 19.359 10.645 1.00 95.50 170 PRO A C 1
ATOM 1346 O O . PRO A 1 170 ? -3.083 18.728 10.036 1.00 95.50 170 PRO A O 1
ATOM 1349 N N . LYS A 1 171 ? -4.984 19.926 10.012 1.00 96.06 171 LYS A N 1
ATOM 1350 C CA . LYS A 1 171 ? -5.158 19.835 8.554 1.00 96.06 171 LYS A CA 1
ATOM 1351 C C . LYS A 1 171 ? -4.011 20.508 7.804 1.00 96.06 171 LYS A C 1
ATOM 1353 O O . LYS A 1 171 ? -3.482 19.916 6.871 1.00 96.06 171 LYS A O 1
ATOM 1358 N N . ALA A 1 172 ? -3.610 21.704 8.239 1.00 96.88 172 ALA A N 1
ATOM 1359 C CA . ALA A 1 172 ? -2.518 22.453 7.624 1.00 96.88 172 ALA A CA 1
ATOM 1360 C C . ALA A 1 172 ? -1.178 21.720 7.789 1.00 96.88 172 ALA A C 1
ATOM 1362 O O . ALA A 1 172 ? -0.417 21.613 6.830 1.00 96.88 172 ALA A O 1
ATOM 1363 N N . TYR A 1 173 ? -0.939 21.132 8.967 1.00 96.31 173 TYR A N 1
ATOM 1364 C CA . TYR A 1 173 ? 0.217 20.269 9.211 1.00 96.31 173 TYR A CA 1
ATOM 1365 C C . TYR A 1 173 ? 0.235 19.059 8.264 1.00 96.31 173 TYR A C 1
ATOM 1367 O O . TYR A 1 173 ? 1.271 18.726 7.685 1.00 96.31 173 TYR A O 1
ATOM 1375 N N . CYS A 1 174 ? -0.913 18.405 8.066 1.00 96.69 174 CYS A N 1
ATOM 1376 C CA . CYS A 1 174 ? -1.024 17.283 7.136 1.00 96.69 174 CYS A CA 1
ATOM 1377 C C . CYS A 1 174 ? -0.824 17.723 5.681 1.00 96.69 174 CYS A C 1
ATOM 1379 O O . CYS A 1 174 ? -0.117 17.043 4.948 1.00 96.69 174 CYS A O 1
ATOM 1381 N N . ASP A 1 175 ? -1.393 18.861 5.266 1.00 96.81 175 ASP A N 1
ATOM 1382 C CA . ASP A 1 175 ? -1.229 19.418 3.916 1.00 96.81 175 ASP A CA 1
ATOM 1383 C C . ASP A 1 175 ? 0.247 19.695 3.589 1.00 96.81 175 ASP A C 1
ATOM 1385 O O . ASP A 1 175 ? 0.726 19.315 2.519 1.00 96.81 175 ASP A O 1
ATOM 1389 N N . GLU A 1 176 ? 0.983 20.304 4.524 1.00 95.44 176 GLU A N 1
ATOM 1390 C CA . GLU A 1 176 ? 2.411 20.589 4.366 1.00 95.44 176 GLU A CA 1
ATOM 1391 C C . GLU A 1 176 ? 3.231 19.300 4.223 1.00 95.44 176 GLU A C 1
ATOM 1393 O O . GLU A 1 176 ? 4.047 19.170 3.309 1.00 95.44 176 GLU A O 1
ATOM 1398 N N . ASN A 1 177 ? 3.014 18.322 5.105 1.00 94.62 177 ASN A N 1
ATOM 1399 C CA . ASN A 1 177 ? 3.806 17.093 5.107 1.00 94.62 177 ASN A CA 1
ATOM 1400 C C . ASN A 1 177 ? 3.415 16.142 3.965 1.00 94.62 177 ASN A C 1
ATOM 1402 O O . ASN A 1 177 ? 4.298 15.533 3.361 1.00 94.62 177 ASN A O 1
ATOM 1406 N N . ALA A 1 178 ? 2.137 16.071 3.581 1.00 96.44 178 ALA A N 1
ATOM 1407 C CA . ALA A 1 178 ? 1.695 15.317 2.407 1.00 96.44 178 ALA A CA 1
ATOM 1408 C C . ALA A 1 178 ? 2.336 15.845 1.115 1.00 96.44 178 ALA A C 1
ATOM 1410 O O . ALA A 1 178 ? 2.713 15.056 0.246 1.00 96.44 178 ALA A O 1
ATOM 1411 N N . ALA A 1 179 ? 2.558 17.162 1.004 1.00 95.75 179 ALA A N 1
ATOM 1412 C CA . ALA A 1 179 ? 3.273 17.740 -0.131 1.00 95.75 179 ALA A CA 1
ATOM 1413 C C . ALA A 1 179 ? 4.717 17.216 -0.248 1.00 95.75 179 ALA A C 1
ATOM 1415 O O . ALA A 1 179 ? 5.191 16.998 -1.363 1.00 95.75 179 ALA A O 1
ATOM 1416 N N . LYS A 1 180 ? 5.401 16.943 0.874 1.00 93.94 180 LYS A N 1
ATOM 1417 C CA . LYS A 1 180 ? 6.757 16.359 0.883 1.00 93.94 180 LYS A CA 1
ATOM 1418 C C . LYS A 1 180 ? 6.760 14.928 0.345 1.00 93.94 180 LYS A C 1
ATOM 1420 O O . LYS A 1 180 ? 7.605 14.583 -0.475 1.00 93.94 180 LYS A O 1
ATOM 1425 N N . PHE A 1 181 ? 5.768 14.115 0.714 1.00 94.12 181 PHE A N 1
ATOM 1426 C CA . PHE A 1 181 ? 5.568 12.796 0.098 1.00 94.12 181 PHE A CA 1
ATOM 1427 C C . PHE A 1 181 ? 5.214 12.908 -1.392 1.00 94.12 181 PHE A C 1
ATOM 1429 O O . PHE A 1 181 ? 5.718 12.131 -2.201 1.00 94.12 181 PHE A O 1
ATOM 1436 N N . GLY A 1 182 ? 4.431 13.916 -1.787 1.00 93.12 182 GLY A N 1
ATOM 1437 C CA . GLY A 1 182 ? 4.119 14.198 -3.190 1.00 93.12 182 GLY A CA 1
ATOM 1438 C C . GLY A 1 182 ? 5.351 14.516 -4.053 1.00 93.12 182 GLY A C 1
ATOM 1439 O O . GLY A 1 182 ? 5.379 14.161 -5.234 1.00 93.12 182 GLY A O 1
ATOM 1440 N N . GLN A 1 183 ? 6.407 15.107 -3.477 1.00 94.31 183 GLN A N 1
ATOM 1441 C CA . GLN A 1 183 ? 7.669 15.377 -4.186 1.00 94.31 183 GLN A CA 1
ATOM 1442 C C . GLN A 1 183 ? 8.381 14.098 -4.646 1.00 94.31 183 GLN A C 1
ATOM 1444 O O . GLN A 1 183 ? 9.103 14.133 -5.647 1.00 94.31 183 GLN A O 1
ATOM 1449 N N . LEU A 1 184 ? 8.134 12.955 -3.988 1.00 95.19 184 LEU A N 1
ATOM 1450 C CA . LEU A 1 184 ? 8.674 11.661 -4.411 1.00 95.19 184 LEU A CA 1
ATOM 1451 C C . LEU A 1 184 ? 8.263 11.308 -5.840 1.00 95.19 184 LEU A C 1
ATOM 1453 O O . LEU A 1 184 ? 9.035 10.650 -6.533 1.00 95.19 184 LEU A O 1
ATOM 1457 N N . LYS A 1 185 ? 7.088 11.756 -6.312 1.00 96.81 185 LYS A N 1
ATOM 1458 C CA . LYS A 1 185 ? 6.631 11.460 -7.676 1.00 96.81 185 LYS A CA 1
ATOM 1459 C C . LYS A 1 185 ? 7.634 11.923 -8.717 1.00 96.81 185 LYS A C 1
ATOM 1461 O O . LYS A 1 185 ? 8.077 11.135 -9.546 1.00 96.81 185 LYS A O 1
ATOM 1466 N N . THR A 1 186 ? 7.997 13.197 -8.645 1.00 96.06 186 THR A N 1
ATOM 1467 C CA . THR A 1 186 ? 8.932 13.808 -9.587 1.00 96.06 186 THR A CA 1
ATOM 1468 C C . THR A 1 186 ? 10.358 13.375 -9.275 1.00 96.06 186 THR A C 1
ATOM 1470 O O . THR A 1 186 ? 11.075 12.962 -10.180 1.00 96.06 186 THR A O 1
ATOM 1473 N N . GLY A 1 187 ? 10.757 13.404 -7.998 1.00 96.19 187 GLY A N 1
ATOM 1474 C CA . GLY A 1 187 ? 12.127 13.093 -7.590 1.00 96.19 187 GLY A CA 1
ATOM 1475 C C . GLY A 1 187 ? 12.551 11.649 -7.868 1.00 96.19 187 GLY A C 1
ATOM 1476 O O . GLY A 1 187 ? 13.717 11.405 -8.150 1.00 96.19 187 GLY A O 1
ATOM 1477 N N . LEU A 1 188 ? 11.614 10.696 -7.838 1.00 97.25 188 LEU A N 1
ATOM 1478 C CA . LEU A 1 188 ? 11.874 9.271 -8.075 1.00 97.25 188 LEU A CA 1
ATOM 1479 C C . LEU A 1 188 ? 11.280 8.751 -9.393 1.00 97.25 188 LEU A C 1
ATOM 1481 O O . LEU A 1 188 ? 11.251 7.536 -9.607 1.00 97.25 188 LEU A O 1
ATOM 1485 N N . ASN A 1 189 ? 10.795 9.642 -10.267 1.00 97.25 189 ASN A N 1
ATOM 1486 C CA . ASN A 1 189 ? 10.162 9.286 -11.542 1.00 97.25 189 ASN A CA 1
ATOM 1487 C C . ASN A 1 189 ? 9.075 8.199 -11.374 1.00 97.25 189 ASN A C 1
ATOM 1489 O O . ASN A 1 189 ? 9.127 7.124 -11.981 1.00 97.25 189 ASN A O 1
ATOM 1493 N N . LEU A 1 190 ? 8.109 8.442 -10.486 1.00 97.88 190 LEU A N 1
ATOM 1494 C CA . LEU A 1 190 ? 7.020 7.508 -10.194 1.00 97.88 190 LEU A CA 1
ATOM 1495 C C . LEU A 1 190 ? 5.808 7.764 -11.093 1.00 97.88 190 LEU A C 1
ATOM 1497 O O . LEU A 1 190 ? 5.447 8.898 -11.401 1.00 97.88 190 LEU A O 1
ATOM 1501 N N . SER A 1 191 ? 5.135 6.679 -11.449 1.00 97.56 191 SER A N 1
ATOM 1502 C CA . SER A 1 191 ? 4.016 6.609 -12.385 1.00 97.56 191 SER A CA 1
ATOM 1503 C C . SER A 1 191 ? 2.684 6.284 -11.708 1.00 97.56 191 SER A C 1
ATOM 1505 O O . SER A 1 191 ? 1.796 5.730 -12.348 1.00 97.56 191 SER A O 1
ATOM 1507 N N . TYR A 1 192 ? 2.521 6.577 -10.415 1.00 97.94 192 TYR A N 1
ATOM 1508 C CA . TYR A 1 192 ? 1.228 6.369 -9.760 1.00 97.94 192 TYR A CA 1
ATOM 1509 C C . TYR A 1 192 ? 0.145 7.278 -10.358 1.00 97.94 192 TYR A C 1
ATOM 1511 O O . TYR A 1 192 ? 0.399 8.440 -10.698 1.00 97.94 192 TYR A O 1
ATOM 1519 N N . ASP A 1 193 ? -1.069 6.748 -10.462 1.00 97.62 193 ASP A N 1
ATOM 1520 C CA . ASP A 1 193 ? -2.233 7.424 -11.038 1.00 97.62 193 ASP A CA 1
ATOM 1521 C C . ASP A 1 193 ? -2.983 8.239 -9.983 1.00 97.62 193 ASP A C 1
ATOM 1523 O O . ASP A 1 193 ? -3.554 9.284 -10.294 1.00 97.62 193 ASP A O 1
ATOM 1527 N N . ASN A 1 194 ? -2.937 7.794 -8.724 1.00 97.81 194 ASN A N 1
ATOM 1528 C CA . ASN A 1 194 ? -3.637 8.429 -7.615 1.00 97.81 194 ASN A CA 1
ATOM 1529 C C . ASN A 1 194 ? -2.754 8.582 -6.370 1.00 97.81 194 ASN A C 1
ATOM 1531 O O . ASN A 1 194 ? -1.953 7.702 -6.052 1.00 97.81 194 ASN A O 1
ATOM 1535 N N . PHE A 1 195 ? -2.939 9.702 -5.668 1.00 97.81 195 PHE A N 1
ATOM 1536 C CA . PHE A 1 195 ? -2.364 9.971 -4.352 1.00 97.81 195 PHE A CA 1
ATOM 1537 C C . PHE A 1 195 ? -3.510 10.235 -3.374 1.00 97.81 195 PHE A C 1
ATOM 1539 O O . PHE A 1 195 ? -4.064 11.331 -3.368 1.00 97.81 195 PHE A O 1
ATOM 1546 N N . VAL A 1 196 ? -3.913 9.220 -2.612 1.00 97.38 196 VAL A N 1
ATOM 1547 C CA . VAL A 1 196 ? -5.020 9.321 -1.654 1.00 97.38 196 VAL A CA 1
ATOM 1548 C C . VAL A 1 196 ? -4.553 9.953 -0.349 1.00 97.38 196 VAL A C 1
ATOM 1550 O O . VAL A 1 196 ? -3.468 9.649 0.144 1.00 97.38 196 VAL A O 1
ATOM 1553 N N . ARG A 1 197 ? -5.380 10.808 0.245 1.00 98.06 197 ARG A N 1
ATOM 1554 C CA . ARG A 1 197 ? -5.151 11.332 1.591 1.00 98.06 197 ARG A CA 1
ATOM 1555 C C . ARG A 1 197 ? -6.318 10.926 2.470 1.00 98.06 197 ARG A C 1
ATOM 1557 O O . ARG A 1 197 ? -7.468 11.087 2.069 1.00 98.06 197 ARG A O 1
ATOM 1564 N N . THR A 1 198 ? -6.062 10.432 3.680 1.00 97.62 198 THR A N 1
ATOM 1565 C CA . THR A 1 198 ? -7.173 10.036 4.567 1.00 97.62 198 THR A CA 1
ATOM 1566 C C . THR A 1 198 ? -8.017 11.231 5.036 1.00 97.62 198 THR A C 1
ATOM 1568 O O . THR A 1 198 ? -9.158 11.057 5.449 1.00 97.62 198 THR A O 1
ATOM 1571 N N . THR A 1 199 ? -7.521 12.466 4.876 1.00 97.19 199 THR A N 1
ATOM 1572 C CA . THR A 1 199 ? -8.306 13.696 5.093 1.00 97.19 199 THR A CA 1
ATOM 1573 C C . THR A 1 199 ? -9.140 14.140 3.882 1.00 97.19 199 THR A C 1
ATOM 1575 O O . THR A 1 199 ? -9.811 15.171 3.964 1.00 97.19 199 THR A O 1
ATOM 1578 N N . ASP A 1 200 ? -9.110 13.413 2.758 1.00 96.56 200 ASP A N 1
ATOM 1579 C CA . ASP A 1 200 ? -9.959 13.712 1.602 1.00 96.56 200 ASP A CA 1
ATOM 1580 C C . ASP A 1 200 ? -11.428 13.408 1.927 1.00 96.56 200 ASP A C 1
ATOM 1582 O O . ASP A 1 200 ? -11.760 12.324 2.404 1.00 96.56 200 ASP A O 1
ATOM 1586 N N . GLU A 1 201 ? -12.330 14.335 1.595 1.00 95.94 201 GLU A N 1
ATOM 1587 C CA . GLU A 1 201 ? -13.768 14.230 1.900 1.00 95.94 201 GLU A CA 1
ATOM 1588 C C . GLU A 1 201 ? -14.378 12.898 1.433 1.00 95.94 201 GLU A C 1
ATOM 1590 O O . GLU A 1 201 ? -15.112 12.239 2.167 1.00 95.94 201 GLU A O 1
ATOM 1595 N N . HIS A 1 202 ? -14.013 12.451 0.230 1.00 95.81 202 HIS A N 1
ATOM 1596 C CA . HIS A 1 202 ? -14.487 11.179 -0.306 1.00 95.81 202 HIS A CA 1
ATOM 1597 C C . HIS A 1 202 ? -14.018 9.972 0.525 1.00 95.81 202 HIS A C 1
ATOM 1599 O O . HIS A 1 202 ? -14.775 9.023 0.726 1.00 95.81 202 HIS A O 1
ATOM 1605 N N . HIS A 1 203 ? -12.783 9.999 1.036 1.00 97.75 203 HIS A N 1
ATOM 1606 C CA . HIS A 1 203 ? -12.278 8.939 1.904 1.00 97.75 203 HIS A CA 1
ATOM 1607 C C . HIS A 1 203 ? -13.000 8.936 3.256 1.00 97.75 203 HIS A C 1
ATOM 1609 O O . HIS A 1 203 ? -13.401 7.872 3.726 1.00 97.75 203 HIS A O 1
ATOM 1615 N N . ILE A 1 204 ? -13.239 10.117 3.836 1.00 97.19 204 ILE A N 1
ATOM 1616 C CA . ILE A 1 204 ? -13.982 10.272 5.094 1.00 97.19 204 ILE A CA 1
ATOM 1617 C C . ILE A 1 204 ? -15.367 9.623 4.984 1.00 97.19 204 ILE A C 1
ATOM 1619 O O . ILE A 1 204 ? -15.752 8.804 5.822 1.00 97.19 204 ILE A O 1
ATOM 1623 N N . GLN A 1 205 ? -16.090 9.933 3.908 1.00 96.62 205 GLN A N 1
ATOM 1624 C CA . GLN A 1 205 ? -17.407 9.361 3.631 1.00 96.62 205 GLN A CA 1
ATOM 1625 C C . GLN A 1 205 ? -17.344 7.846 3.412 1.00 96.62 205 GLN A C 1
ATOM 1627 O O . GLN A 1 205 ? -18.196 7.112 3.917 1.00 96.62 205 GLN A O 1
ATOM 1632 N N . ALA A 1 206 ? -16.319 7.359 2.707 1.00 97.81 206 ALA A N 1
ATOM 1633 C CA . ALA A 1 206 ? -16.117 5.933 2.499 1.00 97.81 206 ALA A CA 1
ATOM 1634 C C . ALA A 1 206 ? -15.869 5.187 3.816 1.00 97.81 206 ALA A C 1
ATOM 1636 O O . ALA A 1 206 ? -16.508 4.168 4.061 1.00 97.81 206 ALA A O 1
ATOM 1637 N N . ALA A 1 207 ? -15.012 5.699 4.700 1.00 97.94 207 ALA A N 1
ATOM 1638 C CA . ALA A 1 207 ? -14.758 5.079 5.999 1.00 97.94 207 ALA A CA 1
ATOM 1639 C C . ALA A 1 207 ? -16.021 5.043 6.879 1.00 97.94 207 ALA A C 1
ATOM 1641 O O . ALA A 1 207 ? -16.300 4.034 7.531 1.00 97.94 207 ALA A O 1
ATOM 1642 N N . GLN A 1 208 ? -16.830 6.107 6.852 1.00 97.38 208 GLN A N 1
ATOM 1643 C CA . GLN A 1 208 ? -18.113 6.146 7.558 1.00 97.38 208 GLN A CA 1
ATOM 1644 C C . GLN A 1 208 ? -19.134 5.157 6.988 1.00 97.38 208 GLN A C 1
ATOM 1646 O O . GLN A 1 208 ? -19.881 4.547 7.752 1.00 97.38 208 GLN A O 1
ATOM 1651 N N . GLU A 1 209 ? -19.191 4.977 5.669 1.00 97.81 209 GLU A N 1
ATOM 1652 C CA . GLU A 1 209 ? -20.068 3.971 5.066 1.00 97.81 209 GLU A CA 1
ATOM 1653 C C . GLU A 1 209 ? -19.584 2.550 5.362 1.00 97.81 209 GLU A C 1
ATOM 1655 O O . GLU A 1 209 ? -20.374 1.681 5.728 1.00 97.81 209 GLU A O 1
ATOM 1660 N N . PHE A 1 210 ? -18.275 2.319 5.289 1.00 98.31 210 PHE A N 1
ATOM 1661 C CA . PHE A 1 210 ? -17.667 1.038 5.623 1.00 98.31 210 PHE A CA 1
ATOM 1662 C C . PHE A 1 210 ? -17.968 0.629 7.073 1.00 98.31 210 PHE A C 1
ATOM 1664 O O . PHE A 1 210 ? -18.344 -0.517 7.335 1.00 98.31 210 PHE A O 1
ATOM 1671 N N . TRP A 1 211 ? -17.894 1.589 8.003 1.00 98.06 211 TRP A N 1
ATOM 1672 C CA . TRP A 1 211 ? -18.332 1.412 9.387 1.00 98.06 211 TRP A CA 1
ATOM 1673 C C . TRP A 1 211 ? -19.777 0.922 9.477 1.00 98.06 211 TRP A C 1
ATOM 1675 O O . TRP A 1 211 ? -20.034 -0.101 10.113 1.00 98.06 211 TRP A O 1
ATOM 1685 N N . LYS A 1 212 ? -20.716 1.614 8.817 1.00 97.81 212 LYS A N 1
ATOM 1686 C CA . LYS A 1 212 ? -22.142 1.248 8.839 1.00 97.81 212 LYS A CA 1
ATOM 1687 C C . LYS A 1 212 ? -22.383 -0.171 8.344 1.00 97.81 212 LYS A C 1
ATOM 1689 O O . LYS A 1 212 ? -23.203 -0.873 8.926 1.00 97.81 212 LYS A O 1
ATOM 1694 N N . LEU A 1 213 ? -21.681 -0.607 7.298 1.00 98.12 213 LEU A N 1
ATOM 1695 C CA . LEU A 1 213 ? -21.831 -1.965 6.765 1.00 98.12 213 LEU A CA 1
ATOM 1696 C C . LEU A 1 213 ? -21.393 -3.024 7.783 1.00 98.12 213 LEU A C 1
ATOM 1698 O O . LEU A 1 213 ? -22.121 -3.987 8.029 1.00 98.12 213 LEU A O 1
ATOM 1702 N N . CYS A 1 214 ? -20.246 -2.814 8.430 1.00 98.19 214 CYS A N 1
ATOM 1703 C CA . CYS A 1 214 ? -19.732 -3.729 9.451 1.00 98.19 214 CYS A CA 1
ATOM 1704 C C . CYS A 1 214 ? -20.612 -3.731 10.716 1.00 98.19 214 CYS A C 1
ATOM 1706 O O . CYS A 1 214 ? -20.834 -4.772 11.340 1.00 98.19 214 CYS A O 1
ATOM 1708 N N . GLU A 1 215 ? -21.151 -2.568 11.091 1.00 97.62 215 GLU A N 1
ATOM 1709 C CA . GLU A 1 215 ? -22.112 -2.431 12.186 1.00 97.62 215 GLU A CA 1
ATOM 1710 C C . GLU A 1 215 ? -23.432 -3.147 11.876 1.00 97.62 215 GLU A C 1
ATOM 1712 O O . GLU A 1 215 ? -23.911 -3.929 12.699 1.00 97.62 215 GLU A O 1
ATOM 1717 N N . ALA A 1 216 ? -23.976 -2.971 10.669 1.00 97.62 216 ALA A N 1
ATOM 1718 C CA . ALA A 1 216 ? -25.192 -3.644 10.215 1.00 97.62 216 ALA A CA 1
ATOM 1719 C C . ALA A 1 216 ? -25.039 -5.175 10.166 1.00 97.62 216 ALA A C 1
ATOM 1721 O O . ALA A 1 216 ? -26.015 -5.900 10.372 1.00 97.62 216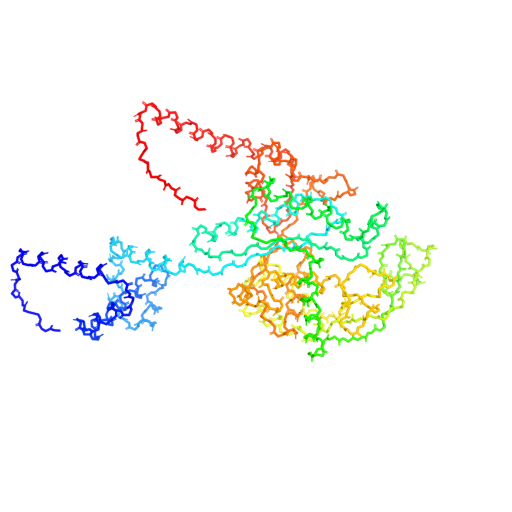 ALA A O 1
ATOM 1722 N N . LYS A 1 217 ? -23.816 -5.679 9.951 1.00 97.81 217 LYS A N 1
ATOM 1723 C CA 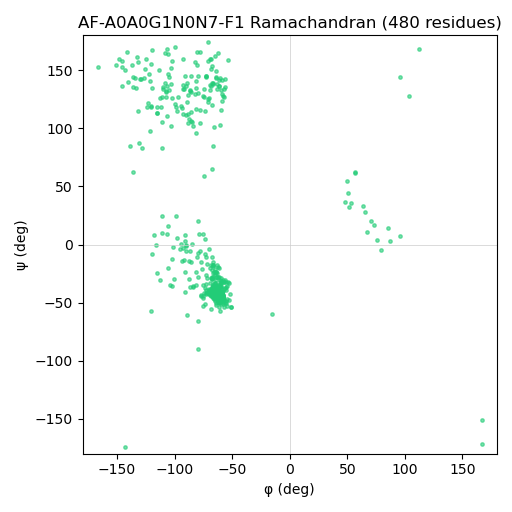. LYS A 1 217 ? -23.479 -7.108 10.043 1.00 97.81 217 LYS A CA 1
ATOM 1724 C C . LYS A 1 217 ? -23.471 -7.644 11.482 1.00 97.81 217 LYS A C 1
ATOM 1726 O O . LYS A 1 217 ? -23.537 -8.856 11.683 1.00 97.81 217 LYS A O 1
ATOM 1731 N N . GLY A 1 218 ? -23.414 -6.761 12.482 1.00 97.75 218 GLY A N 1
ATOM 1732 C CA . GLY A 1 218 ? -23.312 -7.107 13.902 1.00 97.75 218 GLY A CA 1
ATOM 1733 C C . GLY A 1 218 ? -21.879 -7.355 14.387 1.00 97.75 218 GLY A C 1
ATOM 1734 O O . GLY A 1 218 ? -21.683 -7.890 15.485 1.00 97.75 218 GLY A O 1
ATOM 1735 N N . ASP A 1 219 ? -20.875 -6.966 13.595 1.00 98.25 219 ASP A N 1
ATOM 1736 C CA . ASP A 1 219 ? -19.458 -7.170 13.915 1.00 98.25 219 ASP A CA 1
ATOM 1737 C C . ASP A 1 219 ? -18.814 -5.994 14.648 1.00 98.25 219 ASP A C 1
ATOM 1739 O O . ASP A 1 219 ? -17.656 -6.084 15.050 1.00 98.25 219 ASP A O 1
ATOM 1743 N N . ILE A 1 220 ? -19.557 -4.912 14.870 1.00 98.06 220 ILE A N 1
ATOM 1744 C CA . ILE A 1 220 ? -19.128 -3.794 15.707 1.00 98.06 220 ILE A CA 1
ATOM 1745 C C . ILE A 1 220 ? -19.920 -3.822 17.009 1.00 98.06 220 ILE A C 1
ATOM 1747 O O . ILE A 1 220 ? -21.142 -3.955 17.019 1.00 98.06 220 ILE A O 1
ATOM 1751 N N . TYR A 1 221 ? -19.218 -3.719 18.134 1.00 96.38 221 TYR A N 1
ATOM 1752 C CA . TYR A 1 221 ? -19.845 -3.634 19.448 1.00 96.38 221 TYR A CA 1
ATOM 1753 C C . TYR A 1 221 ? -19.045 -2.733 20.380 1.00 96.38 221 TYR A C 1
ATOM 1755 O O . TYR A 1 221 ? -17.831 -2.591 20.247 1.00 96.38 221 TYR A O 1
ATOM 1763 N N . LYS A 1 222 ? -19.724 -2.130 21.352 1.00 94.62 222 LYS A N 1
ATOM 1764 C CA . LYS A 1 222 ? -19.088 -1.268 22.347 1.00 94.62 222 LYS A CA 1
ATOM 1765 C C . LYS A 1 222 ? -18.637 -2.083 23.556 1.00 94.62 222 LYS A C 1
ATOM 1767 O O . LYS A 1 222 ? -19.351 -2.976 24.014 1.00 94.62 222 LYS A O 1
ATOM 1772 N N . LYS A 1 223 ? -17.449 -1.786 24.077 1.00 90.38 223 LYS A N 1
ATOM 1773 C CA . LYS A 1 223 ? -16.899 -2.424 25.277 1.00 90.38 223 LYS A CA 1
ATOM 1774 C C . LYS A 1 223 ? -16.076 -1.420 26.070 1.00 90.38 223 LYS A C 1
ATOM 1776 O O . LYS A 1 223 ? -15.244 -0.704 25.517 1.00 90.38 223 LYS A O 1
ATOM 1781 N N . THR A 1 224 ? -16.253 -1.428 27.387 1.00 84.62 224 THR A N 1
ATOM 1782 C CA . THR A 1 224 ? -15.342 -0.746 28.306 1.00 84.62 224 THR A CA 1
ATOM 1783 C C . THR A 1 224 ? -14.037 -1.533 28.406 1.00 84.62 224 THR A C 1
ATOM 1785 O O . THR A 1 224 ? -14.010 -2.678 28.863 1.00 84.62 224 THR A O 1
ATOM 1788 N N . TYR A 1 225 ? -12.950 -0.927 27.950 1.00 71.81 225 TYR A N 1
ATOM 1789 C CA . TYR A 1 225 ? -11.597 -1.448 28.038 1.00 71.81 225 TYR A CA 1
ATOM 1790 C C . TYR A 1 225 ? -10.906 -0.836 29.256 1.00 71.81 225 TYR A C 1
ATOM 1792 O O . TYR A 1 225 ? -10.900 0.383 29.420 1.00 71.81 225 TYR A O 1
ATOM 1800 N N . LYS A 1 226 ? -10.351 -1.689 30.124 1.00 71.38 226 LYS A N 1
ATOM 1801 C CA . LYS A 1 226 ? -9.534 -1.286 31.273 1.00 71.38 226 LYS A CA 1
ATOM 1802 C C . LYS A 1 226 ? -8.122 -1.797 31.054 1.00 71.38 226 LYS A C 1
ATOM 1804 O O . LYS A 1 226 ? -7.919 -3.007 31.084 1.00 71.38 226 LYS A O 1
ATOM 1809 N N . VAL A 1 227 ? -7.164 -0.895 30.867 1.00 71.94 227 VAL A N 1
ATOM 1810 C CA . VAL A 1 227 ? -5.741 -1.253 30.807 1.00 71.94 227 VAL A CA 1
ATOM 1811 C C . VAL A 1 227 ? -4.921 -0.526 31.837 1.00 71.94 227 VAL A C 1
ATOM 1813 O O . VAL A 1 227 ? -5.179 0.627 32.179 1.00 71.94 227 VAL A O 1
ATOM 1816 N N . LYS A 1 228 ? -3.893 -1.230 32.304 1.00 78.69 228 LYS A N 1
ATOM 1817 C CA . LYS A 1 228 ? -2.836 -0.670 33.129 1.00 78.69 228 LYS A CA 1
ATOM 1818 C C . LYS A 1 228 ? -1.768 -0.135 32.187 1.00 78.69 228 LYS A C 1
ATOM 1820 O O . LYS A 1 228 ? -1.120 -0.900 31.492 1.00 78.69 228 LYS A O 1
ATOM 1825 N N . TYR A 1 229 ? -1.594 1.173 32.133 1.00 70.62 229 TYR A N 1
ATOM 1826 C CA . TYR A 1 229 ? -0.628 1.834 31.266 1.00 70.62 229 TYR A CA 1
ATOM 1827 C C . TYR A 1 229 ? 0.595 2.262 32.075 1.00 70.62 229 TYR A C 1
ATOM 1829 O O . TYR A 1 229 ? 0.471 2.948 33.093 1.00 70.62 229 TYR A O 1
ATOM 1837 N N . CYS A 1 230 ? 1.789 1.858 31.646 1.00 73.81 230 CYS A N 1
ATOM 1838 C CA . CYS A 1 230 ? 3.032 2.329 32.246 1.00 73.81 230 CYS A CA 1
ATOM 1839 C C . CYS A 1 230 ? 3.532 3.547 31.476 1.00 73.81 230 CYS A C 1
ATOM 1841 O O . CYS A 1 230 ? 3.967 3.406 30.338 1.00 73.81 230 CYS A O 1
ATOM 1843 N N . VAL A 1 231 ? 3.515 4.719 32.115 1.00 69.56 231 VAL A N 1
ATOM 1844 C CA . VAL A 1 231 ? 3.959 5.978 31.495 1.00 69.56 231 VAL A CA 1
ATOM 1845 C C . VAL A 1 231 ? 5.409 5.886 31.021 1.00 69.56 231 VAL A C 1
ATOM 1847 O O . VAL A 1 231 ? 5.687 6.240 29.889 1.00 69.56 231 VAL A O 1
ATOM 1850 N N . GLY A 1 232 ? 6.319 5.345 31.833 1.00 58.62 232 GLY A N 1
ATOM 1851 C CA . GLY A 1 232 ? 7.733 5.228 31.468 1.00 58.62 232 GLY A CA 1
ATOM 1852 C C . GLY A 1 232 ? 8.006 4.247 30.328 1.00 58.62 232 GLY A C 1
ATOM 1853 O O . GLY A 1 232 ? 8.970 4.424 29.596 1.00 58.62 232 GLY A O 1
ATOM 1854 N N . CYS A 1 233 ? 7.172 3.214 30.158 1.00 56.41 233 CYS A N 1
ATOM 1855 C CA . CYS A 1 233 ? 7.272 2.318 29.002 1.00 56.41 233 CYS A CA 1
ATOM 1856 C C . CYS A 1 233 ? 6.482 2.810 27.789 1.00 56.41 233 CYS A C 1
ATOM 1858 O O . CYS A 1 233 ? 6.631 2.215 26.729 1.00 56.41 233 CYS A O 1
ATOM 1860 N N . GLU A 1 234 ? 5.587 3.780 27.978 1.00 46.66 234 GLU A N 1
ATOM 1861 C CA . GLU A 1 234 ? 4.555 4.173 27.015 1.00 46.66 234 GLU A CA 1
ATOM 1862 C C . GLU A 1 234 ? 3.773 2.983 26.430 1.00 46.66 234 GLU A C 1
ATOM 1864 O O . GLU A 1 234 ? 3.422 2.942 25.253 1.00 46.66 234 GLU A O 1
ATOM 1869 N N . LEU A 1 235 ? 3.520 1.971 27.262 1.00 44.38 235 LEU A N 1
ATOM 1870 C CA . LEU A 1 235 ? 2.897 0.721 26.839 1.00 44.38 235 LEU A CA 1
ATOM 1871 C C . LEU A 1 235 ? 1.825 0.287 27.827 1.00 44.38 235 LEU A C 1
ATOM 1873 O O . LEU A 1 235 ? 1.976 0.427 29.051 1.00 44.38 235 LEU A O 1
ATOM 1877 N N . GLU A 1 236 ? 0.766 -0.303 27.275 1.00 65.69 236 GLU A N 1
ATOM 1878 C CA . GLU A 1 236 ? -0.153 -1.117 28.055 1.00 65.69 236 GLU A CA 1
ATOM 1879 C C . GLU A 1 236 ? 0.602 -2.301 28.665 1.00 65.69 236 GLU A C 1
ATOM 1881 O O . GLU A 1 236 ? 1.561 -2.830 28.104 1.00 65.69 236 GLU A O 1
ATOM 1886 N N . LYS A 1 237 ? 0.205 -2.649 29.879 1.00 66.25 237 LYS A N 1
ATOM 1887 C CA . LYS A 1 237 ? 0.734 -3.759 30.646 1.00 66.25 237 LYS A CA 1
ATOM 1888 C C . LYS A 1 237 ? -0.417 -4.691 30.941 1.00 66.25 237 LYS A C 1
ATOM 1890 O O . LYS A 1 237 ? -1.392 -4.313 31.596 1.00 66.25 237 LYS A O 1
ATOM 1895 N N . THR A 1 238 ? -0.293 -5.911 30.451 1.00 69.31 238 THR A N 1
ATOM 1896 C CA . THR A 1 238 ? -1.130 -7.022 30.884 1.00 69.31 238 THR A CA 1
ATOM 1897 C C . THR A 1 238 ? -0.753 -7.420 32.308 1.00 69.31 238 THR A C 1
ATOM 1899 O O . THR A 1 238 ? 0.359 -7.156 32.766 1.00 69.31 238 THR A O 1
ATOM 1902 N N . ASP A 1 239 ? -1.659 -8.079 33.029 1.00 72.69 239 ASP A N 1
ATOM 1903 C CA . ASP A 1 239 ? -1.368 -8.527 34.397 1.00 72.69 239 ASP A CA 1
ATOM 1904 C C . ASP A 1 239 ? -0.168 -9.488 34.463 1.00 72.69 239 ASP A C 1
ATOM 1906 O O . ASP A 1 239 ? 0.563 -9.478 35.448 1.00 72.69 239 ASP A O 1
ATOM 1910 N N . SER A 1 240 ? 0.084 -10.254 33.396 1.00 73.19 240 SER A N 1
ATOM 1911 C CA . SER A 1 240 ? 1.250 -11.136 33.254 1.00 73.19 240 SER A CA 1
ATOM 1912 C C . SER A 1 240 ? 2.588 -10.407 33.095 1.00 73.19 240 SER A C 1
ATOM 1914 O O . SER A 1 240 ? 3.629 -11.010 33.327 1.00 73.19 240 SER A O 1
ATOM 1916 N N . GLU A 1 241 ? 2.582 -9.132 32.698 1.00 65.56 241 GLU A N 1
ATOM 1917 C CA . GLU A 1 241 ? 3.793 -8.316 32.508 1.00 65.56 241 GLU A CA 1
ATOM 1918 C C . GLU A 1 241 ? 4.150 -7.470 33.741 1.00 65.56 241 GLU A C 1
ATOM 1920 O O . GLU A 1 241 ? 5.103 -6.685 33.707 1.00 65.56 241 GLU A O 1
ATOM 1925 N N . LEU A 1 242 ? 3.362 -7.573 34.813 1.00 78.94 242 LEU A N 1
ATOM 1926 C CA . LEU A 1 242 ? 3.519 -6.781 36.026 1.00 78.94 242 LEU A CA 1
ATOM 1927 C C . LEU A 1 242 ? 4.059 -7.637 37.168 1.00 78.94 242 LEU A C 1
ATOM 1929 O O . LEU A 1 242 ? 3.505 -8.684 37.491 1.00 78.94 242 LEU A O 1
ATOM 1933 N N . GLU A 1 243 ? 5.079 -7.133 37.855 1.00 80.81 243 GLU A N 1
ATOM 1934 C CA . GLU A 1 243 ? 5.574 -7.718 39.101 1.00 80.81 243 GLU A CA 1
ATOM 1935 C C . GLU A 1 243 ? 4.994 -6.926 40.274 1.00 80.81 243 GLU A C 1
ATOM 1937 O O . GLU A 1 243 ? 5.130 -5.703 40.342 1.00 80.81 243 GLU A O 1
ATOM 1942 N N . GLU A 1 244 ? 4.261 -7.605 41.162 1.00 81.50 244 GLU A N 1
ATOM 1943 C CA . GLU A 1 244 ? 3.549 -6.983 42.295 1.00 81.50 244 GLU A CA 1
ATOM 1944 C C . GLU A 1 244 ? 2.648 -5.793 41.887 1.00 81.50 244 GLU A C 1
ATOM 1946 O O . GLU A 1 244 ? 2.476 -4.819 42.625 1.00 81.50 244 GLU A O 1
ATOM 1951 N N . GLY A 1 245 ? 2.069 -5.845 40.681 1.00 74.88 245 GLY A N 1
ATOM 1952 C CA . GLY A 1 245 ? 1.212 -4.780 40.148 1.00 74.88 245 GLY A CA 1
ATOM 1953 C C . GLY A 1 245 ? 1.961 -3.513 39.716 1.00 74.88 245 GLY A C 1
ATOM 1954 O O . GLY A 1 245 ? 1.329 -2.470 39.541 1.00 74.88 245 GLY A O 1
ATOM 1955 N N . LYS A 1 246 ? 3.284 -3.584 39.536 1.00 83.19 246 LYS A N 1
ATOM 1956 C CA . LYS A 1 246 ? 4.140 -2.497 39.043 1.00 83.19 246 LYS A CA 1
ATOM 1957 C C . LYS A 1 246 ? 4.853 -2.916 37.764 1.00 83.19 246 LYS A C 1
ATOM 1959 O O . LYS A 1 246 ? 5.057 -4.098 37.502 1.00 83.19 246 LYS A O 1
ATOM 1964 N N . CYS A 1 247 ? 5.231 -1.933 36.950 1.00 79.38 247 CYS A N 1
ATOM 1965 C CA . CYS A 1 247 ? 6.055 -2.208 35.781 1.00 79.38 247 CYS A CA 1
ATOM 1966 C C . CYS A 1 247 ? 7.478 -2.589 36.230 1.00 79.38 247 CYS A C 1
ATOM 1968 O O . CYS A 1 247 ? 8.095 -1.773 36.918 1.00 79.38 247 CYS A O 1
ATOM 1970 N N . PRO A 1 248 ? 8.035 -3.738 35.801 1.00 81.19 248 PRO A N 1
ATOM 1971 C CA . PRO A 1 248 ? 9.390 -4.157 36.178 1.00 81.19 248 PRO A CA 1
ATOM 1972 C C . PRO A 1 248 ? 10.474 -3.157 35.750 1.00 81.19 248 PRO A C 1
ATOM 1974 O O . PRO A 1 248 ? 11.474 -2.974 36.435 1.00 81.19 248 PRO A O 1
ATOM 1977 N N . LEU A 1 249 ? 10.248 -2.462 34.628 1.00 77.75 249 LEU A N 1
ATOM 1978 C CA . LEU A 1 249 ? 11.169 -1.462 34.077 1.00 77.75 249 LEU A CA 1
ATOM 1979 C C . LEU A 1 249 ? 11.045 -0.091 34.761 1.00 77.75 249 LEU A C 1
ATOM 1981 O O . LEU A 1 249 ? 11.997 0.683 34.766 1.00 77.75 249 LEU A O 1
ATOM 1985 N N . HIS A 1 250 ? 9.889 0.207 35.361 1.00 79.50 250 HIS A N 1
ATOM 1986 C CA . HIS A 1 250 ? 9.607 1.487 36.019 1.00 79.50 250 HIS A CA 1
ATOM 1987 C C . HIS A 1 250 ? 8.907 1.272 37.371 1.00 79.50 250 HIS A C 1
ATOM 1989 O O . HIS A 1 250 ? 7.775 1.726 37.563 1.00 79.50 250 HIS A O 1
ATOM 1995 N N . PRO A 1 251 ? 9.557 0.597 38.336 1.00 78.69 251 PRO A N 1
ATOM 1996 C CA . PRO A 1 251 ? 8.912 0.152 39.575 1.00 78.69 251 PRO A CA 1
ATOM 1997 C C . PRO A 1 251 ? 8.510 1.308 40.506 1.00 78.69 251 PRO A C 1
ATOM 1999 O O . PRO A 1 251 ? 7.690 1.137 41.410 1.00 78.69 251 PRO A O 1
ATOM 2002 N N . THR A 1 252 ? 9.077 2.498 40.300 1.00 81.69 252 THR A N 1
ATOM 2003 C CA . THR A 1 252 ? 8.754 3.719 41.050 1.00 81.69 252 THR A CA 1
ATOM 2004 C C . THR A 1 252 ? 7.561 4.481 40.472 1.00 81.69 252 THR A C 1
ATOM 2006 O O . THR A 1 252 ? 7.000 5.339 41.155 1.00 81.69 252 THR A O 1
ATOM 2009 N N . GLN A 1 253 ? 7.141 4.177 39.240 1.00 75.38 253 GLN A N 1
ATOM 2010 C CA . GLN A 1 253 ? 6.026 4.853 38.589 1.00 75.38 253 GLN A CA 1
ATOM 2011 C C . GLN A 1 253 ? 4.709 4.117 38.838 1.00 75.38 253 GLN A C 1
ATOM 2013 O O . GLN A 1 253 ? 4.620 2.892 38.746 1.00 75.38 253 GLN A O 1
ATOM 2018 N N . LYS A 1 254 ? 3.650 4.879 39.129 1.00 79.19 254 LYS A N 1
ATOM 2019 C CA . LYS A 1 254 ? 2.297 4.326 39.226 1.00 79.19 254 LYS A CA 1
ATOM 2020 C C . LYS A 1 254 ? 1.763 4.043 37.826 1.00 79.19 254 LYS A C 1
ATOM 2022 O O . LYS A 1 254 ? 1.743 4.936 36.981 1.00 79.19 254 LYS A O 1
ATOM 2027 N N . LEU A 1 255 ? 1.293 2.817 37.616 1.00 80.56 255 LEU A N 1
ATOM 2028 C CA . LEU A 1 255 ? 0.508 2.475 36.436 1.00 80.56 255 LEU A CA 1
ATOM 2029 C C . LEU A 1 255 ? -0.778 3.303 36.431 1.00 80.56 255 LEU A C 1
ATOM 2031 O O . LEU A 1 255 ? -1.431 3.455 37.466 1.00 80.56 255 LEU A O 1
ATOM 2035 N N . GLN A 1 256 ? -1.138 3.833 35.270 1.00 76.50 256 GLN A N 1
ATOM 2036 C CA . GLN A 1 256 ? -2.412 4.505 35.074 1.00 76.50 256 GLN A CA 1
ATOM 2037 C C . GLN A 1 256 ? -3.458 3.472 34.671 1.00 76.50 256 GLN A C 1
ATOM 2039 O O . GLN A 1 256 ? -3.240 2.705 33.739 1.00 76.50 256 GLN A O 1
ATOM 2044 N N . ASN A 1 257 ? -4.597 3.455 35.357 1.00 72.69 257 ASN A N 1
ATOM 2045 C CA . ASN A 1 257 ? -5.744 2.674 34.913 1.00 72.69 257 ASN A CA 1
ATOM 2046 C C . ASN A 1 257 ? -6.513 3.516 33.902 1.00 72.69 257 ASN A C 1
ATOM 2048 O O . ASN A 1 257 ? -7.180 4.483 34.271 1.00 72.69 257 ASN A O 1
ATOM 2052 N N . ILE A 1 258 ? -6.385 3.165 32.631 1.00 68.19 258 ILE A N 1
ATOM 2053 C CA . ILE A 1 258 ? -7.152 3.780 31.561 1.00 68.19 258 ILE A CA 1
ATOM 2054 C C . ILE A 1 258 ? -8.423 2.953 31.404 1.00 68.19 258 ILE A C 1
ATOM 2056 O O . ILE A 1 258 ? -8.363 1.794 31.002 1.00 68.19 258 ILE A O 1
ATOM 2060 N N . GLU A 1 259 ? -9.556 3.549 31.770 1.00 74.00 259 GLU A N 1
ATOM 2061 C CA . GLU A 1 259 ? -10.893 3.017 31.523 1.00 74.00 259 GLU A CA 1
ATOM 2062 C C . GLU A 1 259 ? -11.536 3.840 30.407 1.00 74.00 259 GLU A C 1
ATOM 2064 O O . GLU A 1 259 ? -11.813 5.027 30.580 1.00 74.00 259 GLU A O 1
ATOM 2069 N N . GLU A 1 260 ? -11.717 3.224 29.244 1.00 77.19 260 GLU A N 1
ATOM 2070 C CA . GLU A 1 260 ? -12.326 3.859 28.078 1.00 77.19 260 GLU A CA 1
ATOM 2071 C C . GLU A 1 260 ? -13.367 2.939 27.470 1.00 77.19 260 GLU A C 1
ATOM 2073 O O . GLU A 1 260 ? -13.136 1.747 27.275 1.00 77.19 260 GLU A O 1
ATOM 2078 N N . GLU A 1 261 ? -14.520 3.499 27.141 1.00 88.94 261 GLU A N 1
ATOM 2079 C CA . GLU A 1 261 ? -15.497 2.811 26.320 1.00 88.94 261 GLU A CA 1
ATOM 2080 C C . GLU A 1 261 ? -15.159 3.057 24.851 1.00 88.94 261 GLU A C 1
ATOM 2082 O O . GLU A 1 261 ? -15.246 4.188 24.381 1.00 88.94 261 GLU A O 1
ATOM 2087 N N . ASN A 1 262 ? -14.775 1.999 24.141 1.00 91.62 262 ASN A N 1
ATOM 2088 C CA . ASN A 1 262 ? -14.451 2.048 22.721 1.00 91.62 262 ASN A CA 1
ATOM 2089 C C . ASN A 1 262 ? -15.305 1.025 21.964 1.00 91.62 262 ASN A C 1
ATOM 2091 O O . ASN A 1 262 ? -15.803 0.050 22.536 1.00 91.62 262 ASN A O 1
ATOM 2095 N N . TYR A 1 263 ? -15.449 1.227 20.663 1.00 95.75 263 TYR A N 1
ATOM 2096 C CA . TYR A 1 263 ? -15.979 0.220 19.758 1.00 95.75 263 TYR A CA 1
ATOM 2097 C C . TYR A 1 263 ? -14.886 -0.789 19.401 1.00 95.75 263 TYR A C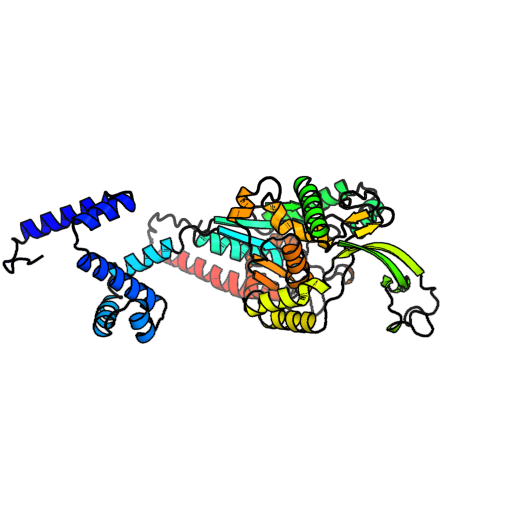 1
ATOM 2099 O O . TYR A 1 263 ? -13.699 -0.457 19.289 1.00 95.75 263 TYR A O 1
ATOM 2107 N N . PHE A 1 264 ? -15.299 -2.039 19.244 1.00 95.75 264 PHE A N 1
ATOM 2108 C CA . PHE A 1 264 ? -14.474 -3.190 18.917 1.00 95.75 264 PHE A CA 1
ATOM 2109 C C . PHE A 1 264 ? -15.041 -3.897 17.693 1.00 95.75 264 PHE A C 1
ATOM 2111 O O . PHE A 1 264 ? -16.258 -4.004 17.541 1.00 95.75 264 PHE A O 1
ATOM 2118 N N . PHE A 1 265 ? -14.140 -4.396 16.853 1.00 97.81 265 PHE A N 1
ATOM 2119 C CA . PHE A 1 265 ? -14.462 -5.259 15.728 1.00 97.81 265 PHE A CA 1
ATOM 2120 C C . PHE A 1 265 ? -14.360 -6.727 16.140 1.00 97.81 265 PHE A C 1
ATOM 2122 O O . PHE A 1 265 ? -13.360 -7.133 16.744 1.00 97.81 265 PHE A O 1
ATOM 2129 N N . ARG A 1 266 ? -15.362 -7.530 15.767 1.00 98.06 266 ARG A N 1
ATOM 2130 C CA . ARG A 1 266 ? -15.447 -8.976 16.023 1.00 98.06 266 ARG A CA 1
ATOM 2131 C C . ARG A 1 266 ? -14.513 -9.789 15.133 1.00 98.06 266 ARG A C 1
ATOM 2133 O O . ARG A 1 266 ? -14.938 -10.663 14.381 1.00 98.06 266 ARG A O 1
ATOM 2140 N N . PHE A 1 267 ? -13.218 -9.516 15.216 1.00 97.56 267 PHE A N 1
ATOM 2141 C CA . PHE A 1 267 ? -12.197 -10.215 14.440 1.00 97.56 267 PHE A CA 1
ATOM 2142 C C . PHE A 1 267 ? -12.209 -11.730 14.675 1.00 97.56 267 PHE A C 1
ATOM 2144 O O . PHE A 1 267 ? -11.960 -12.505 13.750 1.00 97.56 267 PHE A O 1
ATOM 2151 N N . SER A 1 268 ? -12.567 -12.155 15.889 1.00 97.44 268 SER A N 1
ATOM 2152 C CA . SER A 1 268 ? -12.723 -13.564 16.259 1.00 97.44 268 SER A CA 1
ATOM 2153 C C . SER A 1 268 ? -13.716 -14.333 15.372 1.00 97.44 268 SER A C 1
ATOM 2155 O O . SER A 1 268 ? -13.489 -15.510 15.088 1.00 97.44 268 SER A O 1
ATOM 2157 N N . ASN A 1 269 ? -14.751 -13.674 14.831 1.00 98.19 269 ASN A N 1
ATOM 2158 C CA . ASN A 1 269 ? -15.746 -14.295 13.945 1.00 98.19 269 ASN A CA 1
ATOM 2159 C C . ASN A 1 269 ? -15.169 -14.744 12.588 1.00 98.19 269 ASN A C 1
ATOM 2161 O O . ASN A 1 269 ? -15.781 -15.552 11.885 1.00 98.19 269 ASN A O 1
ATOM 2165 N N . TYR A 1 270 ? -14.003 -14.223 12.194 1.00 98.44 270 TYR A N 1
ATOM 2166 C CA . TYR A 1 270 ? -13.457 -14.376 10.843 1.00 98.44 270 TYR A CA 1
ATOM 2167 C C . TYR A 1 270 ? -12.367 -15.439 10.724 1.00 98.44 270 TYR A C 1
ATOM 2169 O O . TYR A 1 270 ? -11.917 -15.721 9.615 1.00 98.44 270 TYR A O 1
ATOM 2177 N N . GLN A 1 271 ? -11.989 -16.092 11.826 1.00 98.25 271 GLN A N 1
ATOM 2178 C CA . GLN A 1 271 ? -10.892 -17.063 11.861 1.00 98.25 271 GLN A CA 1
ATOM 2179 C C . GLN A 1 271 ? -11.012 -18.144 10.773 1.00 98.25 271 GLN A C 1
ATOM 2181 O O . GLN A 1 271 ? -10.100 -18.318 9.970 1.00 98.25 271 GLN A O 1
ATOM 2186 N N . GLN A 1 272 ? -12.154 -18.833 10.693 1.00 98.31 272 GLN A N 1
ATOM 2187 C CA . GLN A 1 272 ? -12.348 -19.911 9.712 1.00 98.31 272 GLN A CA 1
ATOM 2188 C C . GLN A 1 272 ? -12.428 -19.399 8.269 1.00 98.31 272 GLN A C 1
ATOM 2190 O O . GLN A 1 272 ? -11.954 -20.065 7.353 1.00 98.31 272 GLN A O 1
ATOM 2195 N N . LYS A 1 273 ? -12.986 -18.200 8.055 1.00 98.31 273 LYS A N 1
ATOM 2196 C CA . LYS A 1 273 ? -13.073 -17.598 6.717 1.00 98.31 273 LYS A CA 1
ATOM 2197 C C . LYS A 1 273 ? -11.690 -17.221 6.183 1.00 98.31 273 LYS A C 1
ATOM 2199 O O . LYS A 1 273 ? -11.408 -17.468 5.016 1.00 98.31 273 LYS A O 1
ATOM 2204 N N . LEU A 1 274 ? -10.818 -16.683 7.038 1.00 98.56 274 LEU A N 1
ATOM 2205 C CA . LEU A 1 274 ? -9.441 -16.350 6.670 1.00 98.56 274 LEU A CA 1
ATOM 2206 C C . LEU A 1 274 ? -8.603 -17.602 6.379 1.00 98.56 274 LEU A C 1
ATOM 2208 O O . LEU A 1 274 ? -7.880 -17.633 5.389 1.00 98.56 274 LEU A O 1
ATOM 2212 N N . LEU A 1 275 ? -8.736 -18.661 7.186 1.00 98.25 275 LEU A N 1
ATOM 2213 C CA . LEU A 1 275 ? -8.078 -19.941 6.890 1.00 98.25 275 LEU A CA 1
ATOM 2214 C C . LEU A 1 275 ? -8.566 -20.525 5.557 1.00 98.25 275 LEU A C 1
ATOM 2216 O O . LEU A 1 275 ? -7.756 -20.998 4.761 1.00 98.25 275 LEU A O 1
ATOM 2220 N N . GLY A 1 276 ? -9.872 -20.427 5.282 1.00 98.12 276 GLY A N 1
ATOM 2221 C CA . GLY A 1 276 ? -10.457 -20.812 3.998 1.00 98.12 276 GLY A CA 1
ATOM 2222 C C . GLY A 1 276 ? -9.893 -20.015 2.818 1.00 98.12 276 GLY A C 1
ATOM 2223 O O . GLY A 1 276 ? -9.575 -20.611 1.792 1.00 98.12 276 GLY A O 1
ATOM 2224 N N . LEU A 1 277 ? -9.701 -18.698 2.972 1.00 97.44 277 LEU A N 1
ATOM 2225 C CA . LEU A 1 277 ? -9.050 -17.849 1.967 1.00 97.44 277 LEU A CA 1
ATOM 2226 C C . LEU A 1 277 ? -7.633 -18.348 1.653 1.00 97.44 277 LEU A C 1
ATOM 2228 O O . LEU A 1 277 ? -7.310 -18.581 0.492 1.00 97.44 277 LEU A O 1
ATOM 2232 N N . TYR A 1 278 ? -6.806 -18.573 2.676 1.00 96.00 278 TYR A N 1
ATOM 2233 C CA . TYR A 1 278 ? -5.411 -18.995 2.485 1.00 96.00 278 TYR A CA 1
ATOM 2234 C C . TYR A 1 278 ? -5.293 -20.406 1.900 1.00 96.00 278 TYR A C 1
ATOM 2236 O O . TYR A 1 278 ? -4.333 -20.710 1.194 1.00 96.00 278 TYR A O 1
ATOM 2244 N N . GLN A 1 279 ? -6.261 -21.279 2.188 1.00 93.12 279 GLN A N 1
ATOM 2245 C CA . GLN A 1 279 ? -6.331 -22.610 1.594 1.00 93.12 279 GLN A CA 1
ATOM 2246 C C . GLN A 1 279 ? -6.759 -22.555 0.122 1.00 93.12 279 GLN A C 1
ATOM 2248 O O . GLN A 1 279 ? -6.212 -23.286 -0.703 1.00 93.12 279 GLN A O 1
ATOM 2253 N N . ALA A 1 280 ? -7.743 -21.715 -0.205 1.00 93.94 280 ALA A N 1
ATOM 2254 C CA . ALA A 1 280 ? -8.249 -21.561 -1.566 1.00 93.94 280 ALA A CA 1
ATOM 2255 C C . ALA A 1 280 ? -7.255 -20.832 -2.481 1.00 93.94 280 ALA A C 1
ATOM 2257 O O . ALA A 1 280 ? -7.228 -21.096 -3.683 1.00 93.94 280 ALA A O 1
ATOM 2258 N N . GLN A 1 281 ? -6.431 -19.950 -1.913 1.00 92.75 281 GLN A N 1
ATOM 2259 C CA . GLN A 1 281 ? -5.445 -19.161 -2.635 1.00 92.75 281 GLN A CA 1
ATOM 2260 C C . GLN A 1 281 ? -4.066 -19.246 -1.943 1.00 92.75 281 GLN A C 1
ATOM 2262 O O . GLN A 1 281 ? -3.723 -18.410 -1.102 1.00 92.75 281 GLN A O 1
ATOM 2267 N N . PRO A 1 282 ? -3.251 -20.267 -2.280 1.00 90.56 282 PRO A N 1
ATOM 2268 C CA . PRO A 1 282 ? -1.930 -20.480 -1.679 1.00 90.56 282 PRO A CA 1
ATOM 2269 C C . PRO A 1 282 ? -0.919 -19.351 -1.919 1.00 90.56 282 PRO A C 1
ATOM 2271 O O . PRO A 1 282 ? 0.073 -19.261 -1.205 1.00 90.56 282 PRO A O 1
ATOM 2274 N N . ASP A 1 283 ? -1.161 -18.512 -2.924 1.00 89.69 283 ASP A N 1
ATOM 2275 C CA . ASP A 1 283 ? -0.336 -17.370 -3.304 1.00 89.69 283 ASP A CA 1
ATOM 2276 C C . ASP A 1 283 ? -0.968 -16.024 -2.905 1.00 89.69 283 ASP A C 1
ATOM 2278 O O . ASP A 1 283 ? -0.556 -14.978 -3.404 1.00 89.69 283 ASP A O 1
ATOM 2282 N N . PHE A 1 284 ? -1.969 -16.026 -2.018 1.00 97.62 284 PHE A N 1
ATOM 2283 C CA . PHE A 1 284 ? -2.638 -14.805 -1.563 1.00 97.62 284 PHE A CA 1
ATOM 2284 C C . PHE A 1 284 ? -1.662 -13.843 -0.874 1.00 97.62 284 PHE A C 1
ATOM 2286 O O . PHE A 1 284 ? -1.703 -12.640 -1.129 1.00 97.62 284 PHE A O 1
ATOM 2293 N N . VAL A 1 285 ? -0.756 -14.364 -0.043 1.00 98.31 285 VAL A N 1
ATOM 2294 C CA . VAL A 1 285 ? 0.353 -13.614 0.558 1.00 98.31 285 VAL A CA 1
ATOM 2295 C C . VAL A 1 285 ? 1.665 -14.114 -0.030 1.00 98.31 285 VAL A C 1
ATOM 2297 O O . VAL A 1 285 ? 2.040 -15.270 0.157 1.00 98.31 285 VAL A O 1
ATOM 2300 N N . MET A 1 286 ? 2.392 -13.225 -0.700 1.00 95.69 286 MET A N 1
ATOM 2301 C CA . MET A 1 286 ? 3.744 -13.493 -1.172 1.00 95.69 286 MET A CA 1
ATOM 2302 C C . MET A 1 286 ? 4.764 -12.778 -0.286 1.00 95.69 286 MET A C 1
ATOM 2304 O O . MET A 1 286 ? 4.602 -11.585 -0.026 1.00 95.69 286 MET A O 1
ATOM 2308 N N . PRO A 1 287 ? 5.838 -13.449 0.155 1.00 96.12 287 PRO A N 1
ATOM 2309 C CA . PRO A 1 287 ? 6.206 -14.842 -0.113 1.00 96.12 287 PRO A CA 1
ATOM 2310 C C . PRO A 1 287 ? 5.447 -15.838 0.785 1.00 96.12 287 PRO A C 1
ATOM 2312 O O . PRO A 1 287 ? 4.883 -15.474 1.818 1.00 96.12 287 PRO A O 1
ATOM 2315 N N . ASP A 1 288 ? 5.495 -17.119 0.424 1.00 95.38 288 ASP A N 1
ATOM 2316 C CA . ASP A 1 288 ? 4.768 -18.220 1.073 1.00 95.38 288 ASP A CA 1
ATOM 2317 C C . ASP A 1 288 ? 5.031 -18.348 2.586 1.00 95.38 288 ASP A C 1
ATOM 2319 O O . ASP A 1 288 ? 4.122 -18.635 3.370 1.00 95.38 288 ASP A O 1
ATOM 2323 N N . PHE A 1 289 ? 6.259 -18.087 3.039 1.00 94.62 289 PHE A N 1
ATOM 2324 C CA . PHE A 1 289 ? 6.593 -18.141 4.460 1.00 94.62 289 PHE A CA 1
ATOM 2325 C C . PHE A 1 289 ? 5.843 -17.080 5.283 1.00 94.62 289 PHE A C 1
ATOM 2327 O O . PHE A 1 289 ? 5.543 -17.329 6.451 1.00 94.62 289 PHE A O 1
ATOM 2334 N N . ARG A 1 290 ? 5.465 -15.939 4.684 1.00 96.69 290 ARG A N 1
ATOM 2335 C CA . ARG A 1 290 ? 4.617 -14.920 5.332 1.00 96.69 290 ARG A CA 1
ATOM 2336 C C . ARG A 1 290 ? 3.164 -15.369 5.422 1.00 96.69 290 ARG A C 1
ATOM 2338 O O . ARG A 1 290 ? 2.525 -15.136 6.448 1.00 96.69 290 ARG A O 1
ATOM 2345 N N . GLN A 1 291 ? 2.657 -16.071 4.405 1.00 97.31 291 GLN A N 1
ATOM 2346 C CA . GLN A 1 291 ? 1.341 -16.708 4.494 1.00 97.31 291 GLN A CA 1
ATOM 2347 C C . GLN A 1 291 ? 1.311 -17.740 5.624 1.00 97.31 291 GLN A C 1
ATOM 2349 O O . GLN A 1 291 ? 0.368 -17.776 6.412 1.00 97.31 291 GLN A O 1
ATOM 2354 N N . ASN A 1 292 ? 2.364 -18.553 5.736 1.00 96.62 292 ASN A N 1
ATOM 2355 C CA . ASN A 1 292 ? 2.493 -19.549 6.796 1.00 96.62 292 ASN A CA 1
ATOM 2356 C C . ASN A 1 292 ? 2.567 -18.917 8.191 1.00 96.62 292 ASN A C 1
ATOM 2358 O O . ASN A 1 292 ? 1.900 -19.404 9.103 1.00 96.62 292 ASN A O 1
ATOM 2362 N N . GLU A 1 293 ? 3.313 -17.820 8.350 1.00 96.06 293 GLU A N 1
ATOM 2363 C CA . GLU A 1 293 ? 3.350 -17.029 9.586 1.00 96.06 293 GLU A CA 1
ATOM 2364 C C . GLU A 1 293 ? 1.934 -16.592 10.003 1.00 96.06 293 GLU A C 1
ATOM 2366 O O . GLU A 1 293 ? 1.522 -16.798 11.147 1.00 96.06 293 GLU A O 1
ATOM 2371 N N . MET A 1 294 ? 1.146 -16.068 9.057 1.00 97.06 294 MET A N 1
ATOM 2372 C CA . MET A 1 294 ? -0.226 -15.626 9.332 1.00 97.06 294 MET A CA 1
ATOM 2373 C C . MET A 1 294 ? -1.213 -16.760 9.539 1.00 97.06 294 MET A C 1
ATOM 2375 O O . MET A 1 294 ? -2.106 -16.635 10.374 1.00 97.06 294 MET A O 1
ATOM 2379 N N . ARG A 1 295 ? -1.044 -17.883 8.844 1.00 97.62 295 ARG A N 1
ATOM 2380 C CA . ARG A 1 295 ? -1.839 -19.087 9.083 1.00 97.62 295 ARG A CA 1
ATOM 2381 C C . ARG A 1 295 ? -1.663 -19.571 10.524 1.00 97.62 295 ARG A C 1
ATOM 2383 O O . ARG A 1 295 ? -2.663 -19.764 11.207 1.00 97.62 295 ARG A O 1
ATOM 2390 N N . ILE A 1 296 ? -0.421 -19.682 11.005 1.00 97.50 296 ILE A N 1
ATOM 2391 C CA . ILE A 1 296 ? -0.117 -20.092 12.388 1.00 97.50 296 ILE A CA 1
ATOM 2392 C C . ILE A 1 296 ? -0.708 -19.095 13.394 1.00 97.50 296 ILE A C 1
ATOM 2394 O O . ILE A 1 296 ? -1.319 -19.502 14.382 1.00 97.50 296 ILE A O 1
ATOM 2398 N N . PHE A 1 297 ? -0.573 -17.790 13.134 1.00 94.06 297 PHE A N 1
ATOM 2399 C CA . PHE A 1 297 ? -1.175 -16.751 13.974 1.00 94.06 297 PHE A CA 1
ATOM 2400 C C . PHE A 1 297 ? -2.703 -16.904 14.084 1.00 94.06 297 PHE A C 1
ATOM 2402 O O . PHE A 1 297 ? -3.249 -16.847 15.184 1.00 94.06 297 PHE A O 1
ATOM 2409 N N . ILE A 1 298 ? -3.393 -17.137 12.963 1.00 97.06 298 ILE A N 1
ATOM 2410 C CA . ILE A 1 298 ? -4.854 -17.301 12.925 1.00 97.06 298 ILE A CA 1
ATOM 2411 C C . ILE A 1 298 ? -5.289 -18.613 13.595 1.00 97.06 298 ILE A C 1
ATOM 2413 O O . ILE A 1 298 ? -6.288 -18.630 14.315 1.00 97.06 298 ILE A O 1
ATOM 2417 N N . GLU A 1 299 ? -4.542 -19.704 13.404 1.00 96.31 299 GLU A N 1
ATOM 2418 C CA . GLU A 1 299 ? -4.768 -20.992 14.079 1.00 96.31 299 GLU A CA 1
ATOM 2419 C C . GLU A 1 299 ? -4.659 -20.870 15.608 1.00 96.31 299 GLU A C 1
ATOM 2421 O O . GLU A 1 299 ? -5.399 -21.541 16.328 1.00 96.31 299 GLU A O 1
ATOM 2426 N N . GLY A 1 300 ? -3.800 -19.970 16.100 1.00 94.12 300 GLY A N 1
ATOM 2427 C CA . GLY A 1 300 ? -3.642 -19.662 17.524 1.00 94.12 300 GLY A CA 1
ATOM 2428 C C . GLY A 1 300 ? -4.845 -18.970 18.180 1.00 94.12 300 GLY A C 1
ATOM 2429 O O . GLY A 1 300 ? -4.900 -18.888 19.407 1.00 94.12 300 GLY A O 1
ATOM 2430 N N . GLY A 1 301 ? -5.821 -18.512 17.393 1.00 93.94 301 GLY A N 1
ATOM 2431 C CA . GLY A 1 301 ? -7.041 -17.870 17.876 1.00 93.94 301 GLY A CA 1
ATOM 2432 C C . GLY A 1 301 ? -7.024 -16.353 17.708 1.00 93.94 301 GLY A C 1
ATOM 2433 O O . GLY A 1 301 ? -6.111 -15.659 18.156 1.00 93.94 301 GLY A O 1
ATOM 2434 N N . LEU A 1 302 ? -8.078 -15.819 17.089 1.00 94.12 302 LEU A N 1
ATOM 2435 C CA . LEU A 1 302 ? -8.215 -14.383 16.852 1.00 94.12 302 LEU A CA 1
ATOM 2436 C C . LEU A 1 302 ? -8.930 -13.678 18.006 1.00 94.12 302 LEU A C 1
ATOM 2438 O O . LEU A 1 302 ? -9.950 -14.148 18.502 1.00 94.12 302 LEU A O 1
ATOM 2442 N N . GLN A 1 303 ? -8.396 -12.524 18.405 1.00 92.88 303 GLN A N 1
ATOM 2443 C CA . GLN A 1 303 ? -8.981 -11.654 19.426 1.00 92.88 303 GLN A CA 1
ATOM 2444 C C . GLN A 1 303 ? -9.548 -10.388 18.790 1.00 92.88 303 GLN A C 1
ATOM 2446 O O . GLN A 1 303 ? -8.915 -9.785 17.919 1.00 92.88 303 GLN A O 1
ATOM 2451 N N . ASP A 1 304 ? -10.717 -9.975 19.267 1.00 94.69 304 ASP A N 1
ATOM 2452 C CA . ASP A 1 304 ? -11.370 -8.731 18.867 1.00 94.69 304 ASP A CA 1
ATOM 2453 C C . ASP A 1 304 ? -10.487 -7.526 19.218 1.00 94.69 304 ASP A C 1
ATOM 2455 O O . ASP A 1 304 ? -9.837 -7.495 20.267 1.00 94.69 304 ASP A O 1
ATOM 2459 N N . PHE A 1 305 ? -10.459 -6.517 18.349 1.00 89.62 305 PHE A N 1
ATOM 2460 C CA . PHE A 1 305 ? -9.615 -5.334 18.524 1.00 89.62 305 PHE A CA 1
ATOM 2461 C C . PHE A 1 305 ? -10.434 -4.054 18.458 1.00 89.62 305 PHE A C 1
ATOM 2463 O O . PHE A 1 305 ? -11.478 -3.987 17.811 1.00 89.62 305 PHE A O 1
ATOM 2470 N N . SER A 1 306 ? -9.955 -3.026 19.152 1.00 91.00 306 SER A N 1
ATOM 2471 C CA . SER A 1 306 ? -10.643 -1.744 19.191 1.00 91.00 306 SER A CA 1
ATOM 2472 C C . SER A 1 306 ? -10.478 -0.983 17.875 1.00 91.00 306 SER A C 1
ATOM 2474 O O . SER A 1 306 ? -9.365 -0.857 17.365 1.00 91.00 306 SER A O 1
ATOM 2476 N N . ILE A 1 307 ? -11.588 -0.447 17.373 1.00 94.94 307 ILE A N 1
ATOM 2477 C CA . ILE A 1 307 ? -11.696 0.306 16.116 1.00 94.94 307 ILE A CA 1
ATOM 2478 C C . ILE A 1 307 ? -12.159 1.750 16.322 1.00 94.94 307 ILE A C 1
ATOM 2480 O O . ILE A 1 307 ? -12.396 2.455 15.350 1.00 94.94 307 ILE A O 1
ATOM 2484 N N . SER A 1 308 ? -12.258 2.220 17.568 1.00 94.81 308 SER A N 1
ATOM 2485 C CA . SER A 1 308 ? -12.483 3.636 17.871 1.00 94.81 308 SER A CA 1
ATOM 2486 C C . SER A 1 308 ? -11.683 4.104 19.083 1.00 94.81 308 SER A C 1
ATOM 2488 O O . SER A 1 308 ? -11.156 3.296 19.854 1.00 94.81 308 SER A O 1
ATOM 2490 N N . ARG A 1 309 ? -11.593 5.421 19.255 1.00 89.81 309 ARG A N 1
ATOM 2491 C CA . ARG A 1 309 ? -11.094 6.086 20.464 1.00 89.81 309 ARG A CA 1
ATOM 2492 C C . ARG A 1 309 ? -11.981 7.273 20.812 1.00 89.81 309 ARG A C 1
ATOM 2494 O O . ARG A 1 309 ? -12.558 7.899 19.927 1.00 89.81 309 ARG A O 1
ATOM 2501 N N . LEU A 1 310 ? -12.014 7.644 22.089 1.00 90.56 310 LEU A N 1
ATOM 2502 C CA . LEU A 1 310 ? -12.670 8.876 22.526 1.00 90.56 310 LEU A CA 1
ATOM 2503 C C . LEU A 1 310 ? -12.061 10.105 21.839 1.00 90.56 310 LEU A C 1
ATOM 2505 O O . LEU A 1 310 ? -10.851 10.339 21.919 1.00 90.56 310 LEU A O 1
ATOM 2509 N N . LYS A 1 311 ? -12.920 10.955 21.269 1.00 91.69 311 LYS A N 1
ATOM 2510 C CA . LYS A 1 311 ? -12.536 12.224 20.632 1.00 91.69 311 LYS A CA 1
ATOM 2511 C C . LYS A 1 311 ? -11.786 13.157 21.583 1.00 91.69 311 LYS A C 1
ATOM 2513 O O . LYS A 1 311 ? -10.883 13.872 21.172 1.00 91.69 311 LYS A O 1
ATOM 2518 N N . SER A 1 312 ? -12.099 13.115 22.879 1.00 87.94 312 SER A N 1
ATOM 2519 C CA . SER A 1 312 ? -11.388 13.897 23.901 1.00 87.94 312 SER A CA 1
ATOM 2520 C C . SER A 1 312 ? -9.916 13.502 24.078 1.00 87.94 312 SER A C 1
ATOM 2522 O O . SER A 1 312 ? -9.138 14.300 24.594 1.00 87.94 312 SER A O 1
ATOM 2524 N N . LYS A 1 313 ? -9.525 12.290 23.662 1.00 83.12 313 LYS A N 1
ATOM 2525 C CA . LYS A 1 313 ? -8.143 11.786 23.730 1.00 83.12 313 LYS A CA 1
ATOM 2526 C C . LYS A 1 313 ? -7.449 11.791 22.374 1.00 83.12 313 LYS A C 1
ATOM 2528 O O . LYS A 1 313 ? -6.250 12.050 22.299 1.00 83.12 313 LYS A O 1
ATOM 2533 N N . MET A 1 314 ? -8.206 11.519 21.316 1.00 85.19 314 MET A N 1
ATOM 2534 C CA . MET A 1 314 ? -7.746 11.542 19.934 1.00 85.19 314 MET A CA 1
ATOM 2535 C C . MET A 1 314 ? -8.707 12.406 19.109 1.00 85.19 314 MET A C 1
ATOM 2537 O O . MET A 1 314 ? -9.622 11.868 18.497 1.00 85.19 314 MET A O 1
ATOM 2541 N N . PRO A 1 315 ? -8.541 13.741 19.114 1.00 90.88 315 PRO A N 1
ATOM 2542 C CA . PRO A 1 315 ? -9.487 14.649 18.462 1.00 90.88 315 PRO A CA 1
ATOM 2543 C C . PRO A 1 315 ? -9.342 14.703 16.936 1.00 90.88 315 PRO A C 1
ATOM 2545 O O . PRO A 1 315 ? -10.236 15.214 16.268 1.00 90.88 315 PRO A O 1
ATOM 2548 N N . TRP A 1 316 ? -8.230 14.201 16.392 1.00 94.62 316 TRP A N 1
ATOM 2549 C CA . TRP A 1 316 ? -7.914 14.247 14.967 1.00 94.62 316 TRP A CA 1
ATOM 2550 C C . TRP A 1 316 ? -8.153 12.894 14.289 1.00 94.62 316 TRP A C 1
ATOM 2552 O O . TRP A 1 316 ? -7.342 11.972 14.421 1.00 94.62 316 TRP A O 1
ATOM 2562 N N . GLY A 1 317 ? -9.279 12.788 13.585 1.00 94.19 317 GLY A N 1
ATOM 2563 C CA . GLY A 1 317 ? -9.683 11.628 12.795 1.00 94.19 317 GLY A CA 1
ATOM 2564 C C . GLY A 1 317 ? -11.154 11.696 12.386 1.00 94.19 317 GLY A C 1
ATOM 2565 O O . GLY A 1 317 ? -11.825 12.705 12.610 1.00 94.19 317 GLY A O 1
ATOM 2566 N N . ILE A 1 318 ? -11.656 10.605 11.812 1.00 96.88 318 ILE A N 1
ATOM 2567 C CA . ILE A 1 318 ? -13.025 10.501 11.293 1.00 96.88 318 ILE A CA 1
ATOM 2568 C C . ILE A 1 318 ? -14.007 10.178 12.420 1.00 96.88 318 ILE A C 1
ATOM 2570 O O . ILE A 1 318 ? -13.803 9.222 13.161 1.00 96.88 318 ILE A O 1
ATOM 2574 N N . GLU A 1 319 ? -15.096 10.933 12.551 1.00 96.69 319 GLU A N 1
ATOM 2575 C CA . GLU A 1 319 ? -16.141 10.628 13.537 1.00 96.69 319 GLU A CA 1
ATOM 2576 C C . GLU A 1 319 ? -16.867 9.318 13.211 1.00 96.69 319 GLU A C 1
ATOM 2578 O O . GLU A 1 319 ? -17.218 9.053 12.056 1.00 96.69 319 GLU A O 1
ATOM 2583 N N . VAL A 1 320 ? -17.131 8.519 14.248 1.00 95.88 320 VAL A N 1
ATOM 2584 C CA . VAL A 1 320 ? -17.963 7.318 14.144 1.00 95.88 320 VAL A CA 1
ATOM 2585 C C . VAL A 1 320 ? -19.381 7.719 13.744 1.00 95.88 320 VAL A C 1
ATOM 2587 O O . VAL A 1 320 ? -19.977 8.637 14.316 1.00 95.88 320 VAL A O 1
ATOM 2590 N N . HIS A 1 321 ? -19.954 7.008 12.773 1.00 88.38 321 HIS A N 1
ATOM 2591 C CA . HIS A 1 321 ? -21.323 7.264 12.349 1.00 88.38 321 HIS A CA 1
ATOM 2592 C C . HIS A 1 321 ? -22.301 7.089 13.523 1.00 88.38 321 HIS A C 1
ATOM 2594 O O . HIS A 1 321 ? -22.341 6.038 14.153 1.00 88.38 321 HIS A O 1
ATOM 2600 N N . GLY A 1 322 ? -23.084 8.127 13.825 1.00 91.50 322 GLY A N 1
ATOM 2601 C CA . GLY A 1 322 ? -24.058 8.108 14.922 1.00 91.50 322 GLY A CA 1
ATOM 2602 C C . GLY A 1 322 ? -23.482 8.334 16.329 1.00 91.50 322 GLY A C 1
ATOM 2603 O O . GLY A 1 322 ? -24.265 8.482 17.266 1.00 91.50 322 GLY A O 1
ATOM 2604 N N . ASP A 1 323 ? -22.157 8.431 16.496 1.00 95.31 323 ASP A N 1
ATOM 2605 C CA . ASP A 1 323 ? -21.504 8.702 17.787 1.00 95.31 323 ASP A CA 1
ATOM 2606 C C . ASP A 1 323 ? -20.336 9.704 17.630 1.00 95.31 323 ASP A C 1
ATOM 2608 O O . ASP A 1 323 ? -19.173 9.303 17.544 1.00 95.31 323 ASP A O 1
ATOM 2612 N N . PRO A 1 324 ? -20.604 11.027 17.653 1.00 94.88 324 PRO A N 1
ATOM 2613 C CA . PRO A 1 324 ? -19.576 12.059 17.465 1.00 94.88 324 PRO A CA 1
ATOM 2614 C C . PRO A 1 324 ? -18.599 12.170 18.649 1.00 94.88 324 PRO A C 1
ATOM 2616 O O . PRO A 1 324 ? -17.657 12.965 18.619 1.00 94.88 324 PRO A O 1
ATOM 2619 N N . THR A 1 325 ? -18.815 11.406 19.728 1.00 95.12 325 THR A N 1
ATOM 2620 C CA . THR A 1 325 ? -17.880 11.345 20.862 1.00 95.12 325 THR A CA 1
ATOM 2621 C C . THR A 1 325 ? -16.701 10.411 20.591 1.00 95.12 325 THR A C 1
ATOM 2623 O O . THR A 1 325 ? -15.721 10.419 21.342 1.00 95.12 325 THR A O 1
ATOM 2626 N N . GLN A 1 326 ? -16.780 9.626 19.514 1.00 95.25 326 GLN A N 1
ATOM 2627 C CA . GLN A 1 326 ? -15.817 8.607 19.131 1.00 95.25 326 GLN A CA 1
ATOM 2628 C C . GLN A 1 326 ? -15.249 8.902 17.746 1.00 95.25 326 GLN A C 1
ATOM 2630 O O . GLN A 1 326 ? -15.958 9.305 16.827 1.00 95.25 326 GLN A O 1
ATOM 2635 N N . ILE A 1 327 ? -13.954 8.659 17.606 1.00 95.50 327 ILE A N 1
ATOM 2636 C CA . ILE A 1 327 ? -13.215 8.760 16.355 1.00 95.50 327 ILE A CA 1
ATOM 2637 C C . ILE A 1 327 ? -12.825 7.350 15.911 1.00 95.50 327 ILE A C 1
ATOM 2639 O O . ILE A 1 327 ? -12.347 6.560 16.731 1.00 95.50 327 ILE A O 1
ATOM 2643 N N . ILE A 1 328 ? -13.032 7.034 14.633 1.00 95.56 328 ILE A N 1
ATOM 2644 C CA . ILE A 1 328 ? -12.605 5.790 13.993 1.00 95.56 328 ILE A CA 1
ATOM 2645 C C . ILE A 1 328 ? -11.089 5.665 14.160 1.00 95.56 328 ILE A C 1
ATOM 2647 O O . ILE A 1 328 ? -10.317 6.583 13.890 1.00 95.56 328 ILE A O 1
ATOM 2651 N N . TYR A 1 329 ? -10.656 4.526 14.687 1.00 85.06 329 TYR A N 1
ATOM 2652 C CA . TYR A 1 329 ? -9.259 4.281 14.992 1.00 85.06 329 TYR A CA 1
ATOM 2653 C C . TYR A 1 329 ? -8.495 3.902 13.728 1.00 85.06 329 TYR A C 1
ATOM 2655 O O . TYR A 1 329 ? -8.886 2.973 13.024 1.00 85.06 329 TYR A O 1
ATOM 2663 N N . VAL A 1 330 ? -7.373 4.595 13.536 1.00 75.25 330 VAL A N 1
ATOM 2664 C CA . VAL A 1 330 ? -6.415 4.567 12.421 1.00 75.25 330 VAL A CA 1
ATOM 2665 C C . VAL A 1 330 ? -6.523 3.367 11.475 1.00 75.25 330 VAL A C 1
ATOM 2667 O O . VAL A 1 330 ? -6.804 3.565 10.308 1.00 75.25 330 VAL A O 1
ATOM 2670 N N . TRP A 1 331 ? -6.364 2.117 11.925 1.00 85.12 331 TRP A N 1
ATOM 2671 C CA . TRP A 1 331 ? -6.399 0.971 11.001 1.00 85.12 331 TRP A CA 1
ATOM 2672 C C . TRP A 1 331 ? -7.746 0.761 10.297 1.00 85.12 331 TRP A C 1
ATOM 2674 O O . TRP A 1 331 ? -7.759 0.359 9.142 1.00 85.12 331 TRP A O 1
ATOM 2684 N N . PHE A 1 332 ? -8.871 1.014 10.967 1.00 94.00 332 PHE A N 1
ATOM 2685 C CA . PHE A 1 332 ? -10.198 0.869 10.356 1.00 94.00 332 PHE A CA 1
ATOM 2686 C C . PHE A 1 332 ? -10.493 1.992 9.348 1.00 94.00 332 PHE A C 1
ATOM 2688 O O . PHE A 1 332 ? -11.262 1.800 8.418 1.00 94.00 332 PHE A O 1
ATOM 2695 N N . ASP A 1 333 ? -9.857 3.144 9.536 1.00 95.00 333 ASP A N 1
ATOM 2696 C CA . ASP A 1 333 ? -9.891 4.307 8.650 1.00 95.00 333 ASP A CA 1
ATOM 2697 C C . ASP A 1 333 ? -8.940 4.090 7.457 1.00 95.00 333 ASP A C 1
ATOM 2699 O O . ASP A 1 333 ? -9.373 3.838 6.331 1.00 95.00 333 ASP A O 1
ATOM 2703 N N . ALA A 1 334 ? -7.637 4.028 7.731 1.00 94.88 334 ALA A N 1
ATOM 2704 C CA . ALA A 1 334 ? -6.589 3.995 6.726 1.00 94.88 334 ALA A CA 1
ATOM 2705 C C . ALA A 1 334 ? -6.738 2.826 5.747 1.00 94.88 334 ALA A C 1
ATOM 2707 O O . ALA A 1 334 ? -6.507 3.012 4.558 1.00 94.88 334 ALA A O 1
ATOM 2708 N N . LEU A 1 335 ? -7.158 1.629 6.179 1.00 97.75 335 LEU A N 1
ATOM 2709 C CA . LEU A 1 335 ? -7.307 0.479 5.272 1.00 97.75 335 LEU A CA 1
ATOM 2710 C C . LEU A 1 335 ? -8.410 0.680 4.213 1.00 97.75 335 LEU A C 1
ATOM 2712 O O . LEU A 1 335 ? -8.320 0.110 3.127 1.00 97.75 335 LEU A O 1
ATOM 2716 N N . VAL A 1 336 ? -9.398 1.547 4.456 1.00 98.38 336 VAL A N 1
ATOM 2717 C CA . VAL A 1 336 ? -10.467 1.845 3.483 1.00 98.38 336 VAL A CA 1
ATOM 2718 C C . VAL A 1 336 ? -9.925 2.571 2.244 1.00 98.38 336 VAL A C 1
ATOM 2720 O O . VAL A 1 336 ? -10.552 2.530 1.182 1.00 98.38 336 VAL A O 1
ATOM 2723 N N . ASN A 1 337 ? -8.720 3.155 2.319 1.00 98.19 337 ASN A N 1
ATOM 2724 C CA . ASN A 1 337 ? -8.089 3.864 1.202 1.00 98.19 337 ASN A CA 1
ATOM 2725 C C . ASN A 1 337 ? -8.015 3.016 -0.081 1.00 98.19 337 ASN A C 1
ATOM 2727 O O . ASN A 1 337 ? -8.169 3.544 -1.184 1.00 98.19 337 ASN A O 1
ATOM 2731 N N . TYR A 1 338 ? -7.843 1.696 0.067 1.00 98.31 338 TYR A N 1
ATOM 2732 C CA . TYR A 1 338 ? -7.697 0.753 -1.042 1.00 98.31 338 TYR A CA 1
ATOM 2733 C C . TYR A 1 338 ? -8.935 0.649 -1.930 1.00 98.31 338 TYR A C 1
ATOM 2735 O O . TYR A 1 338 ? -8.838 0.266 -3.091 1.00 98.31 338 TYR A O 1
ATOM 2743 N N . ILE A 1 339 ? -10.106 0.994 -1.401 1.00 98.31 339 ILE A N 1
ATOM 2744 C CA . ILE A 1 339 ? -11.357 0.979 -2.162 1.00 98.31 339 ILE A CA 1
ATOM 2745 C C . ILE A 1 339 ? -11.911 2.389 -2.361 1.00 98.31 339 ILE A C 1
ATOM 2747 O O . ILE A 1 339 ? -12.484 2.665 -3.416 1.00 98.31 339 ILE A O 1
ATOM 2751 N N . SER A 1 340 ? -11.674 3.313 -1.422 1.00 97.94 340 SER A N 1
ATOM 2752 C CA . SER A 1 340 ? -12.114 4.703 -1.572 1.00 97.94 340 SER A CA 1
ATOM 2753 C C . SER A 1 340 ? -11.383 5.410 -2.714 1.00 97.94 340 SER A C 1
ATOM 2755 O O . SER A 1 340 ? -11.991 6.161 -3.463 1.00 97.94 340 SER A O 1
ATOM 2757 N N . CYS A 1 341 ? -10.096 5.130 -2.957 1.00 96.81 341 CYS A N 1
ATOM 2758 C CA . CYS A 1 341 ? -9.394 5.711 -4.112 1.00 96.81 341 CYS A CA 1
ATOM 2759 C C . CYS A 1 341 ? -10.016 5.315 -5.471 1.00 96.81 341 CYS A C 1
ATOM 2761 O O . CYS A 1 341 ? -9.831 6.007 -6.474 1.00 96.81 341 CYS A O 1
ATOM 2763 N N . LEU A 1 342 ? -10.799 4.229 -5.502 1.00 97.31 342 LEU A N 1
ATOM 2764 C CA . LEU A 1 342 ? -11.535 3.749 -6.671 1.00 97.31 342 LEU A CA 1
ATOM 2765 C C . LEU A 1 342 ? -12.960 4.325 -6.771 1.00 97.31 342 LEU A C 1
ATOM 2767 O O . LEU A 1 342 ? -13.737 3.885 -7.621 1.00 97.31 342 LEU A O 1
ATOM 2771 N N . GLY A 1 343 ? -13.315 5.294 -5.925 1.00 95.19 343 GLY A N 1
ATOM 2772 C CA . GLY A 1 343 ? -14.620 5.953 -5.925 1.00 95.19 343 GLY A CA 1
ATOM 2773 C C . GLY A 1 343 ? -15.693 5.250 -5.090 1.00 95.19 343 GLY A C 1
ATOM 2774 O O . GLY A 1 343 ? -16.842 5.690 -5.097 1.00 95.19 343 GLY A O 1
ATOM 2775 N N . TRP A 1 344 ? -15.372 4.159 -4.388 1.00 97.19 344 TRP A N 1
ATOM 2776 C CA . TRP A 1 344 ? -16.326 3.501 -3.491 1.00 97.19 344 TRP A CA 1
ATOM 2777 C C . TRP A 1 344 ? -16.604 4.383 -2.257 1.00 97.19 344 TRP A C 1
ATOM 2779 O O . TRP A 1 344 ? -15.650 4.916 -1.694 1.00 97.19 344 TRP A O 1
ATOM 2789 N N . PRO A 1 345 ? -17.861 4.525 -1.789 1.00 94.25 345 PRO A N 1
ATOM 2790 C CA . PRO A 1 345 ? -19.071 3.825 -2.237 1.00 94.25 345 PRO A CA 1
ATOM 2791 C C . PRO A 1 345 ? -19.881 4.570 -3.312 1.00 94.25 345 PRO A C 1
ATOM 2793 O O . PRO A 1 345 ? -20.751 3.965 -3.935 1.00 94.25 345 PRO A O 1
ATOM 2796 N N . GLU A 1 346 ? -19.626 5.859 -3.543 1.00 89.62 346 GLU A N 1
ATOM 2797 C CA . GLU A 1 346 ? -20.499 6.716 -4.360 1.00 89.62 346 GLU A CA 1
ATOM 2798 C C . GLU A 1 346 ? -20.376 6.458 -5.872 1.00 89.62 346 GLU A C 1
ATOM 2800 O O . GLU A 1 346 ? -21.366 6.196 -6.557 1.00 89.62 346 GLU A O 1
ATOM 2805 N N . ASN A 1 347 ? -19.154 6.495 -6.411 1.00 89.94 347 ASN A N 1
ATOM 2806 C CA . ASN A 1 347 ? -18.858 6.268 -7.823 1.00 89.94 347 ASN A CA 1
ATOM 2807 C C . ASN A 1 347 ? -18.110 4.946 -8.014 1.00 89.94 347 ASN A C 1
ATOM 2809 O O . ASN A 1 347 ? -16.892 4.888 -8.172 1.00 89.94 347 ASN A O 1
ATOM 2813 N N . THR A 1 348 ? -18.875 3.859 -8.060 1.00 90.06 348 THR A N 1
ATOM 2814 C CA . THR A 1 348 ? -18.322 2.497 -8.097 1.00 90.06 348 THR A CA 1
ATOM 2815 C C . THR A 1 348 ? -17.807 2.041 -9.463 1.00 90.06 348 THR A C 1
ATOM 2817 O O . THR A 1 348 ? -17.495 0.862 -9.610 1.00 90.06 348 THR A O 1
ATOM 2820 N N . LYS A 1 349 ? -17.712 2.913 -10.482 1.00 90.62 349 LYS A N 1
ATOM 2821 C CA . LYS A 1 349 ? -17.254 2.491 -11.818 1.00 90.62 349 LYS A CA 1
ATOM 2822 C C . LYS A 1 349 ? -15.833 1.923 -11.761 1.00 90.62 349 LYS A C 1
ATOM 2824 O O . LYS A 1 349 ? -15.637 0.764 -12.109 1.00 90.62 349 LYS A O 1
ATOM 2829 N N . ARG A 1 350 ? -14.864 2.705 -11.267 1.00 92.25 350 ARG A N 1
ATOM 2830 C CA . ARG A 1 350 ? -13.475 2.230 -11.130 1.00 92.25 350 ARG A CA 1
ATOM 2831 C C . ARG A 1 350 ? -13.384 1.090 -10.126 1.00 92.25 350 ARG A C 1
ATOM 2833 O O . ARG A 1 350 ? -12.712 0.112 -10.410 1.00 92.25 350 ARG A O 1
ATOM 2840 N N . PHE A 1 351 ? -14.112 1.163 -9.012 1.00 95.56 351 PHE A N 1
ATOM 2841 C CA . PHE A 1 351 ? -14.169 0.067 -8.042 1.00 95.56 351 PHE A CA 1
ATOM 2842 C C . PHE A 1 351 ? -14.545 -1.272 -8.696 1.00 95.56 351 PHE A C 1
ATOM 2844 O O . PHE A 1 351 ? -13.840 -2.253 -8.508 1.00 95.56 351 PHE A O 1
ATOM 2851 N N . LYS A 1 352 ? -15.590 -1.311 -9.529 1.00 91.06 352 LYS A N 1
ATOM 2852 C CA . LYS A 1 352 ? -16.019 -2.532 -10.234 1.00 91.06 352 LYS A CA 1
ATOM 2853 C C . LYS A 1 352 ? -15.034 -3.006 -11.302 1.00 91.06 352 LYS A C 1
ATOM 2855 O O . LYS A 1 352 ? -15.007 -4.193 -11.601 1.00 91.06 352 LYS A O 1
ATOM 2860 N N . GLU A 1 353 ? -14.282 -2.089 -11.905 1.00 90.81 353 GLU A N 1
ATOM 2861 C CA . GLU A 1 353 ? -13.298 -2.408 -12.945 1.00 90.81 353 GLU A CA 1
ATOM 2862 C C . GLU A 1 353 ? -11.967 -2.907 -12.365 1.00 90.81 353 GLU A C 1
ATOM 2864 O O . GLU A 1 353 ? -11.321 -3.756 -12.972 1.00 90.81 353 GLU A O 1
ATOM 2869 N N . PHE A 1 354 ? -11.556 -2.382 -11.207 1.00 95.56 354 PHE A N 1
ATOM 2870 C CA . PHE A 1 354 ? -10.201 -2.536 -10.672 1.00 95.56 354 PHE A CA 1
ATOM 2871 C C . PHE A 1 354 ? -10.119 -3.326 -9.358 1.00 95.56 354 PHE A C 1
ATOM 2873 O O . PHE A 1 354 ? -9.064 -3.887 -9.066 1.00 95.56 354 PHE A O 1
ATOM 2880 N N . TRP A 1 355 ? -11.184 -3.387 -8.550 1.00 96.44 355 TRP A N 1
ATOM 2881 C CA . TRP A 1 355 ? -11.196 -4.191 -7.325 1.00 96.44 355 TRP A CA 1
ATOM 2882 C C . TRP A 1 355 ? -11.622 -5.635 -7.643 1.00 96.44 355 TRP A C 1
ATOM 2884 O O . TRP A 1 355 ? -12.644 -5.828 -8.304 1.00 96.44 355 TRP A O 1
ATOM 2894 N N . PRO A 1 356 ? -10.902 -6.664 -7.160 1.00 96.62 356 PRO A N 1
ATOM 2895 C CA . PRO A 1 356 ? -9.823 -6.619 -6.172 1.00 96.62 356 PRO A CA 1
ATOM 2896 C C . PRO A 1 356 ? -8.420 -6.327 -6.732 1.00 96.62 356 PRO A C 1
ATOM 2898 O O . PRO A 1 356 ? -8.051 -6.793 -7.809 1.00 96.62 356 PRO A O 1
ATOM 2901 N N . GLY A 1 357 ? -7.618 -5.591 -5.953 1.00 96.06 357 GLY A N 1
ATOM 2902 C CA . GLY A 1 357 ? -6.259 -5.175 -6.322 1.00 96.06 357 GLY A CA 1
ATOM 2903 C C . GLY A 1 357 ? -5.130 -5.901 -5.599 1.00 96.06 357 GLY A C 1
ATOM 2904 O O . GLY A 1 357 ? -5.340 -6.605 -4.608 1.00 96.06 357 GLY A O 1
ATOM 2905 N N . VAL A 1 358 ? -3.917 -5.697 -6.107 1.00 98.38 358 VAL A N 1
ATOM 2906 C CA . VAL A 1 358 ? -2.657 -6.143 -5.509 1.00 98.38 358 VAL A CA 1
ATOM 2907 C C . VAL A 1 358 ? -2.161 -5.099 -4.508 1.00 98.38 358 VAL A C 1
ATOM 2909 O O . VAL A 1 358 ? -2.113 -3.910 -4.812 1.00 98.38 358 VAL A O 1
ATOM 2912 N N . GLN A 1 359 ? -1.762 -5.533 -3.318 1.00 98.44 359 GLN A N 1
ATOM 2913 C CA . GLN A 1 359 ? -1.220 -4.667 -2.271 1.00 98.44 359 GLN A CA 1
ATOM 2914 C C . GLN A 1 359 ? 0.271 -4.939 -2.088 1.00 98.44 359 GLN A C 1
ATOM 2916 O O . GLN A 1 359 ? 0.680 -6.092 -2.022 1.00 98.44 359 GLN A O 1
ATOM 2921 N N . VAL A 1 360 ? 1.081 -3.891 -1.984 1.00 98.31 360 VAL A N 1
ATOM 2922 C CA . VAL A 1 360 ? 2.505 -3.974 -1.642 1.00 98.31 360 VAL A CA 1
ATOM 2923 C C . VAL A 1 360 ? 2.693 -3.344 -0.270 1.00 98.31 360 VAL A C 1
ATOM 2925 O O . VAL A 1 360 ? 2.262 -2.214 -0.051 1.00 98.31 360 VAL A O 1
ATOM 2928 N N . CYS A 1 361 ? 3.307 -4.071 0.659 1.00 96.25 361 CYS A N 1
ATOM 2929 C CA . CYS A 1 361 ? 3.541 -3.581 2.012 1.00 96.25 361 CYS A CA 1
ATOM 2930 C C . CYS A 1 361 ? 4.852 -4.097 2.612 1.00 96.25 361 CYS A C 1
ATOM 2932 O O . CYS A 1 361 ? 5.355 -5.157 2.239 1.00 96.25 361 CYS A O 1
ATOM 2934 N N . GLY A 1 362 ? 5.379 -3.391 3.607 1.00 92.56 362 GLY A N 1
ATOM 2935 C CA . GLY A 1 362 ? 6.398 -3.921 4.514 1.00 92.56 362 GLY A CA 1
ATOM 2936 C C . GLY A 1 362 ? 5.865 -5.013 5.453 1.00 92.56 362 GLY A C 1
ATOM 2937 O O . GLY A 1 362 ? 4.664 -5.121 5.721 1.00 92.56 362 GLY A O 1
ATOM 2938 N N . LYS A 1 363 ? 6.771 -5.834 5.998 1.00 91.44 363 LYS A N 1
ATOM 2939 C CA . LYS A 1 363 ? 6.437 -6.900 6.964 1.00 91.44 363 LYS A CA 1
ATOM 2940 C C . LYS A 1 363 ? 5.841 -6.414 8.296 1.00 91.44 363 LYS A C 1
ATOM 2942 O O . LYS A 1 363 ? 5.222 -7.209 8.992 1.00 91.44 363 LYS A O 1
ATOM 2947 N N . ASP A 1 364 ? 5.988 -5.139 8.655 1.00 86.88 364 ASP A N 1
ATOM 2948 C CA . ASP A 1 364 ? 5.283 -4.508 9.789 1.00 86.88 364 ASP A CA 1
ATOM 2949 C C . ASP A 1 364 ? 3.769 -4.432 9.587 1.00 86.88 364 ASP A C 1
ATOM 2951 O O . ASP A 1 364 ? 3.027 -4.397 10.566 1.00 86.88 364 ASP A O 1
ATOM 2955 N N . ASN A 1 365 ? 3.317 -4.428 8.334 1.00 92.56 365 ASN A N 1
ATOM 2956 C CA . ASN A 1 365 ? 1.909 -4.344 7.966 1.00 92.56 365 ASN A CA 1
ATOM 2957 C C . ASN A 1 365 ? 1.294 -5.718 7.655 1.00 92.56 365 ASN A C 1
ATOM 2959 O O . ASN A 1 365 ? 0.132 -5.799 7.258 1.00 92.56 365 ASN A O 1
ATOM 2963 N N . LEU A 1 366 ? 2.043 -6.810 7.852 1.00 94.94 366 LEU A N 1
ATOM 2964 C CA . LEU A 1 366 ? 1.626 -8.165 7.492 1.00 94.94 366 LEU A CA 1
ATOM 2965 C C . LEU A 1 366 ? 0.239 -8.515 8.052 1.00 94.94 366 LEU A C 1
ATOM 2967 O O . LEU A 1 366 ? -0.659 -8.883 7.295 1.00 94.94 366 LEU A O 1
ATOM 2971 N N . ARG A 1 367 ? 0.031 -8.360 9.364 1.00 95.00 367 ARG A N 1
ATOM 2972 C CA . ARG A 1 367 ? -1.242 -8.703 10.022 1.00 95.00 367 ARG A CA 1
ATOM 2973 C C . ARG A 1 367 ? -2.387 -7.800 9.559 1.00 95.00 367 ARG A C 1
ATOM 2975 O O . ARG A 1 367 ? -3.512 -8.270 9.379 1.00 95.00 367 ARG A O 1
ATOM 2982 N N . GLN A 1 368 ? -2.104 -6.515 9.384 1.00 94.38 368 GLN A N 1
ATOM 2983 C CA . GLN A 1 368 ? -3.071 -5.492 9.012 1.00 94.38 368 GLN A CA 1
ATOM 2984 C C . GLN A 1 368 ? -3.605 -5.754 7.605 1.00 94.38 368 GLN A C 1
ATOM 2986 O O . GLN A 1 368 ? -4.817 -5.791 7.419 1.00 94.38 368 GLN A O 1
ATOM 2991 N N . GLN A 1 369 ? -2.717 -6.030 6.647 1.00 97.06 369 GLN A N 1
ATOM 2992 C CA . GLN A 1 369 ? -3.082 -6.245 5.246 1.00 97.06 369 GLN A CA 1
ATOM 2993 C C . GLN A 1 369 ? -3.687 -7.625 4.999 1.00 97.06 369 GLN A C 1
ATOM 2995 O O . GLN A 1 369 ? -4.688 -7.751 4.299 1.00 97.06 369 GLN A O 1
ATOM 3000 N N . THR A 1 370 ? -3.098 -8.675 5.571 1.00 98.06 370 THR A N 1
ATOM 3001 C CA . THR A 1 370 ? -3.444 -10.054 5.184 1.00 98.06 370 THR A CA 1
ATOM 3002 C C . THR A 1 370 ? -4.561 -10.659 6.025 1.00 98.06 370 THR A C 1
ATOM 3004 O O . THR A 1 370 ? -5.264 -11.537 5.538 1.00 98.06 370 THR A O 1
ATOM 3007 N N . ALA A 1 371 ? -4.784 -10.162 7.247 1.00 97.88 371 ALA A N 1
ATOM 3008 C CA . ALA A 1 371 ? -5.792 -10.709 8.150 1.00 97.88 371 ALA A CA 1
ATOM 3009 C C . ALA A 1 371 ? -6.851 -9.674 8.556 1.00 97.88 371 ALA A C 1
ATOM 3011 O O . ALA A 1 371 ? -8.038 -9.899 8.325 1.00 97.88 371 ALA A O 1
ATOM 3012 N N . MET A 1 372 ? -6.451 -8.535 9.139 1.00 97.94 372 MET A N 1
ATOM 3013 C CA . MET A 1 372 ? -7.411 -7.544 9.654 1.00 97.94 372 MET A CA 1
ATOM 3014 C C . MET A 1 372 ? -8.250 -6.941 8.528 1.00 97.94 372 MET A C 1
ATOM 3016 O O . MET A 1 372 ? -9.475 -6.994 8.595 1.00 97.94 372 MET A O 1
ATOM 3020 N N . TRP A 1 373 ? -7.601 -6.437 7.476 1.00 98.50 373 TRP A N 1
ATOM 3021 C CA . TRP A 1 373 ? -8.283 -5.857 6.323 1.00 98.50 373 TRP A CA 1
ATOM 3022 C C . TRP A 1 373 ? -9.214 -6.857 5.636 1.00 98.50 373 TRP A C 1
ATOM 3024 O O . TRP A 1 373 ? -10.348 -6.536 5.299 1.00 98.50 373 TRP A O 1
ATOM 3034 N N . GLN A 1 374 ? -8.772 -8.107 5.500 1.00 98.69 374 GLN A N 1
ATOM 3035 C CA . GLN A 1 374 ? -9.563 -9.146 4.844 1.00 98.69 374 GLN A CA 1
ATOM 3036 C C . GLN A 1 374 ? -10.806 -9.511 5.658 1.00 98.69 374 GLN A C 1
ATOM 3038 O O . GLN A 1 374 ? -11.888 -9.651 5.097 1.00 98.69 374 GLN A O 1
ATOM 3043 N N . ALA A 1 375 ? -10.688 -9.597 6.986 1.00 98.69 375 ALA A N 1
ATOM 3044 C CA . ALA A 1 375 ? -11.842 -9.793 7.859 1.00 98.69 375 ALA A CA 1
ATOM 3045 C C . ALA A 1 375 ? -12.817 -8.607 7.803 1.00 98.69 375 ALA A C 1
ATOM 3047 O O . ALA A 1 375 ? -14.028 -8.813 7.755 1.00 98.69 375 ALA A O 1
ATOM 3048 N N . MET A 1 376 ? -12.298 -7.376 7.767 1.00 98.62 376 MET A N 1
ATOM 3049 C CA . MET A 1 376 ? -13.106 -6.166 7.606 1.00 98.62 376 MET A CA 1
ATOM 3050 C C . MET A 1 376 ? -13.873 -6.174 6.274 1.00 98.62 376 MET A C 1
ATOM 3052 O O . MET A 1 376 ? -15.083 -5.969 6.270 1.00 98.62 376 MET A O 1
ATOM 3056 N N . LEU A 1 377 ? -13.211 -6.490 5.155 1.00 98.75 377 LEU A N 1
ATOM 3057 C CA . LEU A 1 377 ? -13.849 -6.635 3.840 1.00 98.75 377 LEU A CA 1
ATOM 3058 C C . LEU A 1 377 ? -14.949 -7.702 3.852 1.00 98.75 377 LEU A C 1
ATOM 3060 O O . LEU A 1 377 ? -16.054 -7.452 3.380 1.00 98.75 377 LEU A O 1
ATOM 3064 N N . MET A 1 378 ? -14.679 -8.864 4.455 1.00 98.69 378 MET A N 1
ATOM 3065 C CA . MET A 1 378 ? -15.673 -9.931 4.608 1.00 98.69 378 MET A CA 1
ATOM 3066 C C . MET A 1 378 ? -16.866 -9.518 5.488 1.00 98.69 378 MET A C 1
ATOM 3068 O O . MET A 1 378 ? -17.951 -10.071 5.314 1.00 98.69 378 MET A O 1
ATOM 3072 N N . SER A 1 379 ? -16.679 -8.597 6.439 1.00 98.69 379 SER A N 1
ATOM 3073 C CA . SER A 1 379 ? -17.761 -8.038 7.264 1.00 98.69 379 SER A CA 1
ATOM 3074 C C . SER A 1 379 ? -18.623 -7.058 6.482 1.00 98.69 379 SER A C 1
ATOM 3076 O O . SER A 1 379 ? -19.848 -7.149 6.529 1.00 98.69 379 SER A O 1
ATOM 3078 N N . ALA A 1 380 ? -17.989 -6.210 5.671 1.00 98.19 380 ALA A N 1
ATOM 3079 C CA . ALA A 1 380 ? -18.662 -5.302 4.749 1.00 98.19 380 ALA A CA 1
ATOM 3080 C C . ALA A 1 380 ? -19.262 -6.002 3.505 1.00 98.19 380 ALA A C 1
ATOM 3082 O O . ALA A 1 380 ? -19.763 -5.321 2.613 1.00 98.19 380 ALA A O 1
ATOM 3083 N N . ASP A 1 381 ? -19.205 -7.341 3.424 1.00 97.75 381 ASP A N 1
ATOM 3084 C CA . ASP A 1 381 ? -19.603 -8.153 2.262 1.00 97.75 381 ASP A CA 1
ATOM 3085 C C . ASP A 1 381 ? -18.928 -7.709 0.939 1.00 97.75 381 ASP A C 1
ATOM 3087 O O . ASP A 1 381 ? -19.512 -7.779 -0.145 1.00 97.75 381 ASP A O 1
ATOM 3091 N N . LEU A 1 382 ? -17.667 -7.272 1.016 1.00 97.50 382 LEU A N 1
ATOM 3092 C CA . LEU A 1 382 ? -16.834 -6.895 -0.128 1.00 97.50 382 LEU A CA 1
ATOM 3093 C C . LEU A 1 382 ? -15.807 -7.993 -0.470 1.00 97.50 382 LEU A C 1
ATOM 3095 O O . LEU A 1 382 ? -15.374 -8.733 0.419 1.00 97.50 382 LEU A O 1
ATOM 3099 N N . PRO A 1 383 ? -15.373 -8.109 -1.744 1.00 97.44 383 PRO A N 1
ATOM 3100 C CA . PRO A 1 383 ? -14.303 -9.031 -2.122 1.00 97.44 383 PRO A CA 1
ATOM 3101 C C . PRO A 1 383 ? -13.007 -8.730 -1.363 1.00 97.44 383 PRO A C 1
ATOM 3103 O O . PRO A 1 383 ? -12.661 -7.561 -1.188 1.00 97.44 383 PRO A O 1
ATOM 3106 N N . THR A 1 384 ? -12.281 -9.775 -0.963 1.00 98.31 384 THR A N 1
ATOM 3107 C CA . THR A 1 384 ? -10.920 -9.677 -0.407 1.00 98.31 384 THR A CA 1
ATOM 3108 C C . THR A 1 384 ? -9.945 -9.100 -1.431 1.00 98.31 384 THR A C 1
ATOM 3110 O O . THR A 1 384 ? -10.245 -9.074 -2.625 1.00 98.31 384 THR A O 1
ATOM 3113 N N . SER A 1 385 ? -8.760 -8.672 -0.989 1.00 98.31 385 SER A N 1
ATOM 3114 C CA . SER A 1 385 ? -7.673 -8.279 -1.898 1.00 98.31 385 SER A CA 1
ATOM 3115 C C . SER A 1 385 ? -7.368 -9.389 -2.916 1.00 98.31 385 SER A C 1
ATOM 3117 O O . SER A 1 385 ? -7.673 -10.561 -2.692 1.00 98.31 385 SER A O 1
ATOM 3119 N N . LYS A 1 386 ? -6.737 -9.041 -4.041 1.00 96.94 386 LYS A N 1
ATOM 3120 C CA . LYS A 1 386 ? -6.319 -10.037 -5.036 1.00 96.94 386 LYS A CA 1
ATOM 3121 C C . LYS A 1 386 ? -5.085 -10.787 -4.558 1.00 96.94 386 LYS A C 1
ATOM 3123 O O . LYS A 1 386 ? -5.010 -11.996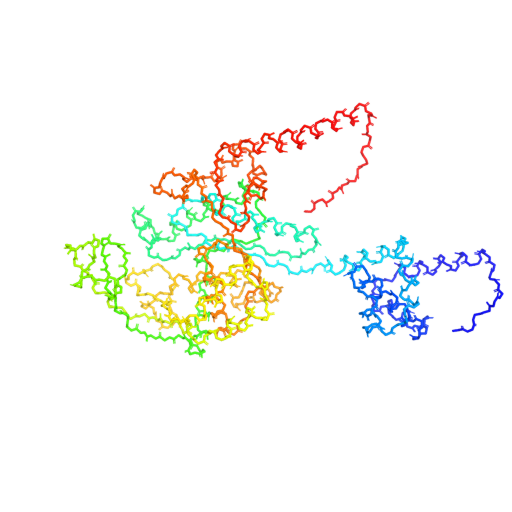 -4.720 1.00 96.94 386 LYS A O 1
ATOM 3128 N N . GLN A 1 387 ? -4.116 -10.059 -4.010 1.00 97.81 387 GLN A N 1
ATOM 3129 C CA . GLN A 1 387 ? -2.849 -10.584 -3.506 1.00 97.81 387 GLN A CA 1
ATOM 3130 C C . GLN A 1 387 ? -2.149 -9.514 -2.661 1.00 97.81 387 GLN A C 1
ATOM 3132 O O . GLN A 1 387 ? -2.335 -8.320 -2.902 1.00 97.81 387 GLN A O 1
ATOM 3137 N N . VAL A 1 388 ? -1.319 -9.932 -1.709 1.00 98.56 388 VAL A N 1
ATOM 3138 C CA . VAL A 1 388 ? -0.499 -9.054 -0.869 1.00 98.56 388 VAL A CA 1
ATOM 3139 C C . VAL A 1 388 ? 0.971 -9.457 -0.988 1.00 98.56 388 VAL A C 1
ATOM 3141 O O . VAL A 1 388 ? 1.344 -10.569 -0.623 1.00 98.56 388 VAL A O 1
ATOM 3144 N N . LEU A 1 389 ? 1.816 -8.553 -1.484 1.00 98.06 389 LEU A N 1
ATOM 3145 C CA . LEU A 1 389 ? 3.268 -8.703 -1.529 1.00 98.06 389 LEU A CA 1
ATOM 3146 C C . LEU A 1 389 ? 3.888 -8.048 -0.297 1.00 98.06 389 LEU A C 1
ATOM 3148 O O . LEU A 1 389 ? 3.773 -6.839 -0.097 1.00 98.06 389 LEU A O 1
ATOM 3152 N N . VAL A 1 390 ? 4.580 -8.852 0.502 1.00 97.56 390 VAL A N 1
ATOM 3153 C CA . VAL A 1 390 ? 5.138 -8.462 1.795 1.00 97.56 390 VAL A CA 1
ATOM 3154 C C . VAL A 1 390 ? 6.659 -8.417 1.709 1.00 97.56 390 VAL A C 1
ATOM 3156 O O . VAL A 1 390 ? 7.333 -9.449 1.681 1.00 97.56 390 VAL A O 1
ATOM 3159 N N . GLY A 1 391 ? 7.204 -7.205 1.673 1.00 95.06 391 GLY A N 1
ATOM 3160 C CA . GLY A 1 391 ? 8.636 -6.954 1.581 1.00 95.06 391 GLY A CA 1
ATOM 3161 C C . GLY A 1 391 ? 9.381 -7.036 2.918 1.00 95.06 391 GLY A C 1
ATOM 3162 O O . GLY A 1 391 ? 8.809 -6.848 3.997 1.00 95.06 391 GLY A O 1
ATOM 3163 N N . GLY A 1 392 ? 10.690 -7.283 2.832 1.00 92.44 392 GLY A N 1
ATOM 3164 C CA . GLY A 1 392 ? 11.624 -7.127 3.952 1.00 92.44 392 GLY A CA 1
ATOM 3165 C C . GLY A 1 392 ? 11.875 -5.660 4.322 1.00 92.44 392 GLY A C 1
ATOM 3166 O O . GLY A 1 392 ? 11.408 -4.742 3.648 1.00 92.44 392 GLY A O 1
ATOM 3167 N N . PHE A 1 393 ? 12.615 -5.427 5.407 1.00 88.94 393 PHE A N 1
ATOM 3168 C CA . PHE A 1 393 ? 13.050 -4.083 5.799 1.00 88.94 393 PHE A CA 1
ATOM 3169 C C . PHE A 1 393 ? 14.421 -3.717 5.256 1.00 88.94 393 PHE A C 1
ATOM 3171 O O . PHE A 1 393 ? 15.254 -4.568 4.959 1.00 88.94 393 PHE A O 1
ATOM 3178 N N . LEU A 1 394 ? 14.664 -2.410 5.217 1.00 89.62 394 LEU A N 1
ATOM 3179 C CA . LEU A 1 394 ? 15.994 -1.865 5.023 1.00 89.62 394 LEU A CA 1
ATOM 3180 C C . LEU A 1 394 ? 16.666 -1.609 6.373 1.00 89.62 394 LEU A C 1
ATOM 3182 O O . LEU A 1 394 ? 16.069 -1.018 7.282 1.00 89.62 394 LEU A O 1
ATOM 3186 N N . THR A 1 395 ? 17.917 -2.032 6.485 1.00 86.19 395 THR A N 1
ATOM 3187 C CA . THR A 1 395 ? 18.835 -1.620 7.551 1.00 86.19 395 THR A CA 1
ATOM 3188 C C . THR A 1 395 ? 19.898 -0.684 6.981 1.00 86.19 395 THR A C 1
ATOM 3190 O O . THR A 1 395 ? 20.040 -0.572 5.768 1.00 86.19 395 THR A O 1
ATOM 3193 N N . SER A 1 396 ? 20.618 0.030 7.842 1.00 79.75 396 SER A N 1
ATOM 3194 C CA . SER A 1 396 ? 21.807 0.802 7.473 1.00 79.75 396 SER A CA 1
ATOM 3195 C C . SER A 1 396 ? 22.921 0.481 8.461 1.00 79.75 396 SER A C 1
ATOM 3197 O O . SER A 1 396 ? 22.791 0.783 9.651 1.00 79.75 396 SER A O 1
ATOM 3199 N N . GLY A 1 397 ? 24.005 -0.141 7.991 1.00 76.06 397 GLY A N 1
ATOM 3200 C CA . GLY A 1 397 ? 25.098 -0.600 8.851 1.00 76.06 397 GLY A CA 1
ATOM 3201 C C . GLY A 1 397 ? 24.655 -1.677 9.848 1.00 76.06 397 GLY A C 1
ATOM 3202 O O . GLY A 1 397 ? 25.114 -1.694 10.989 1.00 76.06 397 GLY A O 1
ATOM 3203 N N . GLY A 1 398 ? 23.697 -2.523 9.458 1.00 77.38 398 GLY A N 1
ATOM 3204 C CA . GLY A 1 398 ? 23.115 -3.574 10.297 1.00 77.38 398 GLY A CA 1
ATOM 3205 C C . GLY A 1 398 ? 22.124 -3.076 11.356 1.00 77.38 398 GLY A C 1
ATOM 3206 O O . GLY A 1 398 ? 21.629 -3.870 12.154 1.00 77.38 398 GLY A O 1
ATOM 3207 N N . GLN A 1 399 ? 21.811 -1.777 11.380 1.00 75.00 399 GLN A N 1
ATOM 3208 C CA . GLN A 1 399 ? 20.834 -1.190 12.297 1.00 75.00 399 GLN A CA 1
ATOM 3209 C C . GLN A 1 399 ? 19.537 -0.839 11.574 1.00 75.00 399 GLN A C 1
ATOM 3211 O O . GLN A 1 399 ? 19.547 -0.420 10.418 1.00 75.00 399 GLN A O 1
ATOM 3216 N N . LYS A 1 400 ? 18.400 -0.955 12.268 1.00 76.31 400 LYS A N 1
ATOM 3217 C CA . LYS A 1 400 ? 17.114 -0.486 11.741 1.00 76.31 400 LYS A CA 1
ATOM 3218 C C . LYS A 1 400 ? 17.216 1.003 11.397 1.00 76.31 400 LYS A C 1
ATOM 3220 O O . LYS A 1 400 ? 17.715 1.785 12.204 1.00 76.31 400 LYS A O 1
ATOM 3225 N N . ILE A 1 401 ? 16.725 1.391 10.223 1.00 78.81 401 ILE A N 1
ATOM 3226 C CA . ILE A 1 401 ? 16.645 2.800 9.832 1.00 78.81 401 ILE A CA 1
ATOM 3227 C C . ILE A 1 401 ? 15.611 3.492 10.727 1.00 78.81 401 ILE A C 1
ATOM 3229 O O . ILE A 1 401 ? 14.443 3.094 10.764 1.00 78.81 401 ILE A O 1
ATOM 3233 N N . SER A 1 402 ? 16.030 4.509 11.477 1.00 70.62 402 SER A N 1
ATOM 3234 C CA . SER A 1 402 ? 15.133 5.329 12.287 1.00 70.62 402 SER A 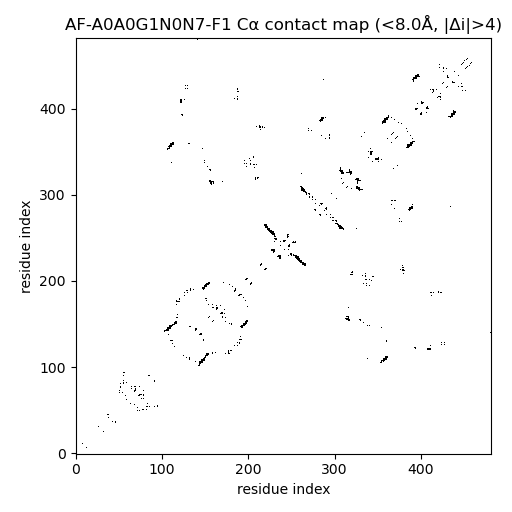CA 1
ATOM 3235 C C . SER A 1 402 ? 15.658 6.752 12.461 1.00 70.62 402 SER A C 1
ATOM 3237 O O . SER A 1 402 ? 16.859 7.024 12.453 1.00 70.62 402 SER A O 1
ATOM 3239 N N . LYS A 1 403 ? 14.730 7.684 12.699 1.00 63.69 403 LYS A N 1
ATOM 3240 C CA . LYS A 1 403 ? 15.072 9.075 13.017 1.00 63.69 403 LYS A CA 1
ATOM 3241 C C . LYS A 1 403 ? 15.863 9.185 14.325 1.00 63.69 403 LYS A C 1
ATOM 3243 O O . LYS A 1 403 ? 16.776 9.995 14.418 1.00 63.69 403 LYS A O 1
ATOM 3248 N N . SER A 1 404 ? 15.538 8.356 15.321 1.00 62.53 404 SER A N 1
ATOM 3249 C CA . SER A 1 404 ? 16.186 8.378 16.640 1.00 62.53 404 SER A CA 1
ATOM 3250 C C . SER A 1 404 ? 17.659 7.966 16.607 1.00 62.53 404 SER A C 1
ATOM 3252 O O . SER A 1 404 ? 18.426 8.426 17.445 1.00 62.53 404 SER A O 1
ATOM 3254 N N . LEU A 1 405 ? 18.058 7.128 15.645 1.00 65.25 405 LEU A N 1
ATOM 3255 C CA . LEU A 1 405 ? 19.443 6.685 15.463 1.00 65.25 405 LEU A CA 1
ATOM 3256 C C . LEU A 1 405 ? 20.243 7.595 14.520 1.00 65.25 405 LEU A C 1
ATOM 3258 O O . LEU A 1 405 ? 21.439 7.387 14.347 1.00 65.25 405 LEU A O 1
ATOM 3262 N N . GLY A 1 406 ? 19.602 8.591 13.895 1.00 71.19 406 GLY A N 1
ATOM 3263 C CA . GLY A 1 406 ? 20.257 9.503 12.952 1.00 71.19 406 GLY A CA 1
ATOM 3264 C C . GLY A 1 406 ? 20.729 8.839 11.652 1.00 71.19 406 GLY A C 1
ATOM 3265 O O . GLY A 1 406 ? 21.433 9.473 10.876 1.00 71.19 406 GLY A O 1
ATOM 3266 N N . ASN A 1 407 ? 20.334 7.589 11.390 1.00 76.94 407 ASN A N 1
ATOM 3267 C CA . ASN A 1 407 ? 20.716 6.807 10.207 1.00 76.94 407 ASN A CA 1
ATOM 3268 C C . ASN A 1 407 ? 19.628 6.819 9.114 1.00 76.94 407 ASN A C 1
ATOM 3270 O O . ASN A 1 407 ? 19.519 5.887 8.318 1.00 76.94 407 ASN A O 1
ATOM 3274 N N . THR A 1 408 ? 18.773 7.846 9.103 1.00 80.88 408 THR A N 1
ATOM 3275 C CA . THR A 1 408 ? 17.702 7.973 8.107 1.00 80.88 408 THR A CA 1
ATOM 3276 C C . THR A 1 408 ? 18.284 8.385 6.762 1.00 80.88 408 THR A C 1
ATOM 3278 O O . THR A 1 408 ? 18.985 9.386 6.671 1.00 80.88 408 THR A O 1
ATOM 3281 N N . ILE A 1 409 ? 17.966 7.622 5.718 1.00 86.94 409 ILE A N 1
ATOM 3282 C CA . ILE A 1 409 ? 18.395 7.907 4.349 1.00 86.94 409 ILE A CA 1
ATOM 3283 C C . ILE A 1 409 ? 17.251 8.599 3.611 1.00 86.94 409 ILE A C 1
ATOM 3285 O O . ILE A 1 409 ? 16.176 8.009 3.447 1.00 86.94 409 ILE A O 1
ATOM 3289 N N . ASN A 1 410 ? 17.493 9.832 3.164 1.00 91.12 410 ASN A N 1
ATOM 3290 C CA . ASN A 1 410 ? 16.558 10.595 2.347 1.00 91.12 410 ASN A CA 1
ATOM 3291 C C . ASN A 1 410 ? 16.675 10.161 0.871 1.00 91.12 410 ASN A C 1
ATOM 3293 O O . ASN A 1 410 ? 17.730 10.345 0.257 1.00 91.12 410 ASN A O 1
ATOM 3297 N N . PRO A 1 411 ? 15.616 9.588 0.273 1.00 94.12 411 PRO A N 1
ATOM 3298 C CA . PRO A 1 411 ? 15.666 9.104 -1.102 1.00 94.12 411 PRO A CA 1
ATOM 3299 C C . PRO A 1 411 ? 15.804 10.238 -2.128 1.00 94.12 411 PRO A C 1
ATOM 3301 O O . PRO A 1 411 ? 16.381 10.017 -3.189 1.00 94.12 411 PRO A O 1
ATOM 3304 N N . LEU A 1 412 ? 15.316 11.447 -1.826 1.00 94.12 412 LEU A N 1
ATOM 3305 C CA . LEU A 1 412 ? 15.413 12.589 -2.739 1.00 94.12 412 LEU A CA 1
ATOM 3306 C C . LEU A 1 412 ? 16.851 13.095 -2.862 1.00 94.12 412 LEU A C 1
ATOM 3308 O O . LEU A 1 412 ? 17.287 13.386 -3.968 1.00 94.12 412 LEU A O 1
ATOM 3312 N N . GLU A 1 413 ? 17.612 13.112 -1.766 1.00 93.38 413 GLU A N 1
ATOM 3313 C CA . GLU A 1 413 ? 19.033 13.494 -1.787 1.00 93.38 413 GLU A CA 1
ATOM 3314 C C . GLU A 1 413 ? 19.862 12.534 -2.651 1.00 93.38 413 GLU A C 1
ATOM 3316 O O . GLU A 1 413 ? 20.739 12.952 -3.408 1.00 93.38 413 GLU A O 1
ATOM 3321 N N . TRP A 1 414 ? 19.570 11.232 -2.582 1.00 93.50 414 TRP A N 1
ATOM 3322 C CA . TRP A 1 414 ? 20.246 10.236 -3.417 1.00 93.50 414 TRP A CA 1
ATOM 3323 C C . TRP A 1 414 ? 19.828 10.351 -4.882 1.00 93.50 414 TRP A C 1
ATOM 3325 O O . TRP A 1 414 ? 20.677 10.277 -5.769 1.00 93.50 414 TRP A O 1
ATOM 3335 N N . ALA A 1 415 ? 18.540 10.568 -5.147 1.00 95.19 415 ALA A N 1
ATOM 3336 C CA . ALA A 1 415 ? 18.054 10.779 -6.504 1.00 95.19 415 ALA A CA 1
ATOM 3337 C C . ALA A 1 415 ? 18.615 12.065 -7.133 1.00 95.19 415 ALA A C 1
ATOM 3339 O O . ALA A 1 415 ? 18.946 12.057 -8.315 1.00 95.19 415 ALA A O 1
ATOM 3340 N N . GLU A 1 416 ? 18.784 13.141 -6.361 1.00 95.31 416 GLU A N 1
ATOM 3341 C CA . GLU A 1 416 ? 19.418 14.380 -6.822 1.00 95.31 416 GLU A CA 1
ATOM 3342 C C . GLU A 1 416 ? 20.905 14.168 -7.131 1.00 95.31 416 GLU A C 1
ATOM 3344 O O . GLU A 1 416 ? 21.390 14.595 -8.179 1.00 95.31 416 GLU A O 1
ATOM 3349 N N . LYS A 1 417 ? 21.631 13.464 -6.252 1.00 93.88 417 LYS A N 1
ATOM 3350 C CA . LYS A 1 417 ? 23.074 13.243 -6.408 1.00 93.88 417 LYS A CA 1
ATOM 3351 C C . LYS A 1 417 ? 23.425 12.259 -7.529 1.00 93.88 417 LYS A C 1
ATOM 3353 O O . LYS A 1 417 ? 24.407 12.480 -8.234 1.00 93.88 417 LYS A O 1
ATOM 3358 N N . TYR A 1 418 ? 22.670 11.169 -7.678 1.00 93.38 418 TYR A N 1
ATOM 3359 C CA . TYR A 1 418 ? 23.035 10.049 -8.562 1.00 93.38 418 TYR A CA 1
ATOM 3360 C C . TYR A 1 418 ? 22.021 9.763 -9.678 1.00 93.38 418 TYR A C 1
ATOM 3362 O O . TYR A 1 418 ? 22.299 8.957 -10.565 1.00 93.38 418 TYR A O 1
ATOM 3370 N N . GLY A 1 419 ? 20.856 10.410 -9.653 1.00 95.44 419 GLY A N 1
ATOM 3371 C CA . GLY A 1 419 ? 19.753 10.176 -10.580 1.00 95.44 419 GLY A CA 1
ATOM 3372 C C . GLY A 1 419 ? 18.703 9.199 -10.040 1.00 95.44 419 GLY A C 1
ATOM 3373 O O . GLY A 1 419 ? 19.014 8.199 -9.388 1.00 95.44 419 GLY A O 1
ATOM 3374 N N . ALA A 1 420 ? 17.434 9.465 -10.363 1.00 96.38 420 ALA A N 1
ATOM 3375 C CA . ALA A 1 420 ? 16.299 8.632 -9.959 1.00 96.38 420 ALA A CA 1
ATOM 3376 C C . ALA A 1 420 ? 16.432 7.178 -10.442 1.00 96.38 420 ALA A C 1
ATOM 3378 O O . ALA A 1 420 ? 16.201 6.244 -9.674 1.00 96.38 420 ALA A O 1
ATOM 3379 N N . ASP A 1 421 ? 16.851 6.975 -11.693 1.00 95.94 421 ASP A N 1
ATOM 3380 C CA . ASP A 1 421 ? 16.988 5.640 -12.286 1.00 95.94 421 ASP A CA 1
ATOM 3381 C C . ASP A 1 421 ? 18.064 4.806 -11.586 1.00 95.94 421 ASP A C 1
ATOM 3383 O O . ASP A 1 421 ? 17.882 3.603 -11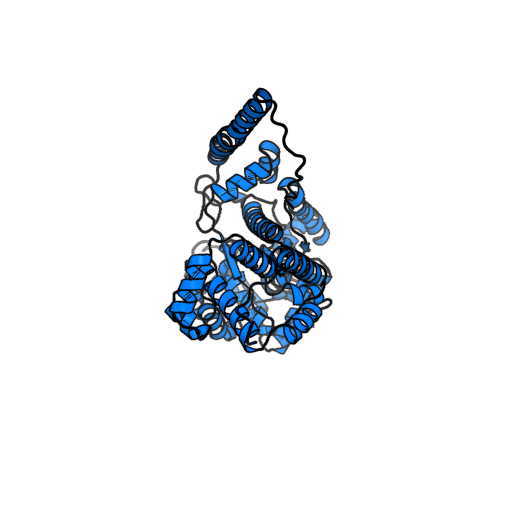.407 1.00 95.94 421 ASP A O 1
ATOM 3387 N N . ALA A 1 422 ? 19.141 5.440 -11.113 1.00 96.25 422 ALA A N 1
ATOM 3388 C CA . ALA A 1 422 ? 20.171 4.768 -10.331 1.00 96.25 422 ALA A CA 1
ATOM 3389 C C . ALA A 1 422 ? 19.638 4.279 -8.978 1.00 96.25 422 ALA A C 1
ATOM 3391 O O . ALA A 1 422 ? 19.862 3.125 -8.608 1.00 96.25 422 ALA A O 1
ATOM 3392 N N . LEU A 1 423 ? 18.882 5.126 -8.266 1.00 96.38 423 LEU A N 1
ATOM 3393 C CA . LEU A 1 423 ? 18.229 4.743 -7.011 1.00 96.38 423 LEU A CA 1
ATOM 3394 C C . LEU A 1 423 ? 17.235 3.600 -7.207 1.00 96.38 423 LEU A C 1
ATOM 3396 O O . LEU A 1 423 ? 17.259 2.616 -6.466 1.00 96.38 423 LEU A O 1
ATOM 3400 N N . ARG A 1 424 ? 16.391 3.704 -8.234 1.00 97.44 424 ARG A N 1
ATOM 3401 C CA . ARG A 1 424 ? 15.427 2.658 -8.583 1.00 97.44 424 ARG A CA 1
ATOM 3402 C C . ARG A 1 424 ? 16.131 1.349 -8.914 1.00 97.44 424 ARG A C 1
ATOM 3404 O O . ARG A 1 424 ? 15.772 0.322 -8.349 1.00 97.44 424 ARG A O 1
ATOM 3411 N N . TYR A 1 425 ? 17.148 1.387 -9.777 1.00 96.50 425 TYR A N 1
ATOM 3412 C CA . TYR A 1 425 ? 17.939 0.213 -10.138 1.00 96.50 425 TYR A CA 1
ATOM 3413 C C . TYR A 1 425 ? 18.524 -0.457 -8.896 1.00 96.50 425 TYR A C 1
ATOM 3415 O O . TYR A 1 425 ? 18.325 -1.655 -8.705 1.00 96.50 425 TYR A O 1
ATOM 3423 N N . PHE A 1 426 ? 19.183 0.307 -8.023 1.00 96.62 426 PHE A N 1
ATOM 3424 C CA . PHE A 1 426 ? 19.791 -0.224 -6.806 1.00 96.62 426 PHE A CA 1
ATOM 3425 C C . PHE A 1 426 ? 18.766 -0.929 -5.906 1.00 96.62 426 PHE A C 1
ATOM 3427 O O . PHE A 1 426 ? 18.965 -2.079 -5.524 1.00 96.62 426 PHE A O 1
ATOM 3434 N N . LEU A 1 427 ? 17.630 -0.284 -5.622 1.00 96.19 427 LEU A N 1
ATOM 3435 C CA . LEU A 1 427 ? 16.586 -0.840 -4.748 1.00 96.19 427 LEU A CA 1
ATOM 3436 C C . LEU A 1 427 ? 15.879 -2.079 -5.321 1.00 96.19 427 LEU A C 1
ATOM 3438 O O . LEU A 1 427 ? 15.208 -2.797 -4.577 1.00 96.19 427 LEU A O 1
ATOM 3442 N N . LEU A 1 428 ? 15.989 -2.312 -6.628 1.00 95.56 428 LEU A N 1
ATOM 3443 C CA . LEU A 1 428 ? 15.375 -3.449 -7.316 1.00 95.56 428 LEU A CA 1
ATOM 3444 C C . LEU A 1 428 ? 16.359 -4.590 -7.588 1.00 95.56 428 LEU A C 1
ATOM 3446 O O . LEU A 1 428 ? 15.931 -5.738 -7.656 1.00 95.56 428 LEU A O 1
ATOM 3450 N N . SER A 1 429 ? 17.646 -4.285 -7.769 1.00 94.06 429 SER A N 1
ATOM 3451 C CA . SER A 1 429 ? 18.674 -5.265 -8.150 1.00 94.06 429 SER A CA 1
ATOM 3452 C C . SER A 1 429 ? 19.561 -5.709 -6.987 1.00 94.06 429 SER A C 1
ATOM 3454 O O . SER A 1 429 ? 19.919 -6.880 -6.920 1.00 94.06 429 SER A O 1
ATOM 3456 N N . GLU A 1 430 ? 19.882 -4.809 -6.053 1.00 93.88 430 GLU A N 1
ATOM 3457 C CA . GLU A 1 430 ? 20.855 -5.056 -4.974 1.00 93.88 430 GLU A CA 1
ATOM 3458 C C . GLU A 1 430 ? 20.202 -5.358 -3.616 1.00 93.88 430 GLU A C 1
ATOM 3460 O O . GLU A 1 430 ? 20.865 -5.776 -2.659 1.00 93.88 430 GLU A O 1
ATOM 3465 N N . VAL A 1 431 ? 18.896 -5.111 -3.515 1.00 94.06 431 VAL A N 1
ATOM 3466 C CA . VAL A 1 431 ? 18.101 -5.257 -2.295 1.00 94.06 431 VAL A CA 1
ATOM 3467 C C . VAL A 1 431 ? 17.145 -6.431 -2.461 1.00 94.06 431 VAL A C 1
ATOM 3469 O O . VAL A 1 431 ? 16.350 -6.467 -3.401 1.00 94.06 431 VAL A O 1
ATOM 3472 N N . SER A 1 432 ? 17.168 -7.367 -1.510 1.00 93.44 432 SER A N 1
ATOM 3473 C CA . SER A 1 432 ? 16.243 -8.500 -1.508 1.00 93.44 432 SER A CA 1
ATOM 3474 C C . SER A 1 432 ? 14.798 -8.019 -1.396 1.00 93.44 432 SER A C 1
ATOM 3476 O O . SER A 1 432 ? 14.466 -7.136 -0.599 1.00 93.44 432 SER A O 1
ATOM 3478 N N . VAL A 1 433 ? 13.908 -8.605 -2.199 1.00 91.69 433 VAL A N 1
ATOM 3479 C CA . VAL A 1 433 ? 12.483 -8.253 -2.177 1.00 91.69 433 VAL A CA 1
ATOM 3480 C C . VAL A 1 433 ? 11.866 -8.628 -0.829 1.00 91.69 433 VAL A C 1
ATOM 3482 O O . VAL A 1 433 ? 11.207 -7.805 -0.191 1.00 91.69 433 VAL A O 1
ATOM 3485 N N . PHE A 1 434 ? 12.125 -9.852 -0.374 1.00 93.69 434 PHE A N 1
ATOM 3486 C CA . PHE A 1 434 ? 11.403 -10.478 0.733 1.00 93.69 434 PHE A CA 1
ATOM 3487 C C . PHE A 1 434 ? 12.187 -10.551 2.048 1.00 93.69 434 PHE A C 1
ATOM 3489 O O . PHE A 1 434 ? 11.585 -10.686 3.117 1.00 93.69 434 PHE A O 1
ATOM 3496 N N . GLU A 1 435 ? 13.513 -10.453 1.982 1.00 92.06 435 GLU A N 1
ATOM 3497 C CA . GLU A 1 435 ? 14.397 -10.504 3.148 1.00 92.06 435 GLU A CA 1
ATOM 3498 C C . GLU A 1 435 ? 14.881 -9.108 3.536 1.00 92.06 435 GLU A C 1
ATOM 3500 O O . GLU A 1 435 ? 14.893 -8.183 2.721 1.00 92.06 435 GLU A O 1
ATOM 3505 N N . ASP A 1 436 ? 15.295 -8.957 4.793 1.00 92.69 436 ASP A N 1
ATOM 3506 C CA . ASP A 1 436 ? 15.892 -7.705 5.242 1.00 92.69 436 ASP A CA 1
ATOM 3507 C C . ASP A 1 436 ? 17.235 -7.491 4.549 1.00 92.69 436 ASP A C 1
ATOM 3509 O O . ASP A 1 436 ? 18.015 -8.425 4.371 1.00 92.69 436 ASP A O 1
ATOM 3513 N N . SER A 1 437 ? 17.503 -6.256 4.145 1.00 92.88 437 SER A N 1
ATOM 3514 C CA . SER A 1 437 ? 18.687 -5.914 3.365 1.00 92.88 437 SER A CA 1
ATOM 3515 C C . SER A 1 437 ? 19.337 -4.649 3.896 1.00 92.88 437 SER A C 1
ATOM 3517 O O . SER A 1 437 ? 18.664 -3.653 4.156 1.00 92.88 437 SER A O 1
ATOM 3519 N N . ASP A 1 438 ? 20.660 -4.677 4.018 1.00 91.00 438 ASP A N 1
ATOM 3520 C CA . ASP A 1 438 ? 21.419 -3.509 4.448 1.00 91.00 438 ASP A CA 1
ATOM 3521 C C . ASP A 1 438 ? 21.671 -2.546 3.290 1.00 91.00 438 ASP A C 1
ATOM 3523 O O . ASP A 1 438 ? 22.068 -2.960 2.205 1.00 91.00 438 ASP A O 1
ATOM 3527 N N . VAL A 1 439 ? 21.472 -1.256 3.510 1.00 90.88 439 VAL A N 1
ATOM 3528 C CA . VAL A 1 439 ? 21.685 -0.211 2.513 1.00 90.88 439 VAL A CA 1
ATOM 3529 C C . VAL A 1 439 ? 22.674 0.797 3.070 1.00 90.88 439 VAL A C 1
ATOM 3531 O O . VAL A 1 439 ? 22.443 1.411 4.108 1.00 90.88 439 VAL A O 1
ATOM 3534 N N . THR A 1 440 ? 23.777 0.979 2.349 1.00 89.69 440 THR A N 1
ATOM 3535 C CA . THR A 1 440 ? 24.812 1.969 2.651 1.00 89.69 440 THR A CA 1
ATOM 3536 C C . THR A 1 440 ? 25.156 2.754 1.392 1.00 89.69 440 THR A C 1
ATOM 3538 O O . THR A 1 440 ? 24.941 2.274 0.276 1.00 89.69 440 THR A O 1
ATOM 3541 N N . VAL A 1 441 ? 25.698 3.964 1.568 1.00 89.19 441 VAL A N 1
ATOM 3542 C CA . VAL A 1 441 ? 26.188 4.782 0.446 1.00 89.19 441 VAL A CA 1
ATOM 3543 C C . VAL A 1 441 ? 27.273 4.030 -0.327 1.00 89.19 441 VAL A C 1
ATOM 3545 O O . VAL A 1 441 ? 27.231 4.019 -1.548 1.00 89.19 441 VAL A O 1
ATOM 3548 N N . ASP A 1 442 ? 28.176 3.329 0.362 1.00 90.94 442 ASP A N 1
ATOM 3549 C CA . ASP A 1 442 ? 29.256 2.576 -0.287 1.00 90.94 442 ASP A CA 1
ATOM 3550 C C . ASP A 1 442 ? 28.715 1.468 -1.201 1.00 90.94 442 ASP A C 1
ATOM 3552 O O . ASP A 1 442 ? 29.122 1.371 -2.357 1.00 90.94 442 ASP A O 1
ATOM 3556 N N . ARG A 1 443 ? 27.735 0.678 -0.727 1.00 92.88 443 ARG A N 1
ATOM 3557 C CA . ARG A 1 443 ? 27.074 -0.347 -1.556 1.00 92.88 443 ARG A CA 1
ATOM 3558 C C . ARG A 1 443 ? 26.364 0.274 -2.756 1.00 92.88 443 ARG A C 1
ATOM 3560 O O . ARG A 1 443 ? 26.364 -0.300 -3.843 1.00 92.88 443 ARG A O 1
ATOM 3567 N N . PHE A 1 444 ? 25.743 1.434 -2.554 1.00 94.06 444 PHE A N 1
ATOM 3568 C CA . PHE A 1 444 ? 25.080 2.169 -3.621 1.00 94.06 444 PHE A CA 1
ATOM 3569 C C . PHE A 1 444 ? 26.075 2.646 -4.685 1.00 94.06 444 PHE A C 1
ATOM 3571 O O . PHE A 1 444 ? 25.871 2.404 -5.875 1.00 94.06 444 PHE A O 1
ATOM 3578 N N . GLU A 1 445 ? 27.163 3.295 -4.269 1.00 94.56 445 GLU A N 1
ATOM 3579 C CA . GLU A 1 445 ? 28.197 3.802 -5.172 1.00 94.56 445 GLU A CA 1
ATOM 3580 C C . GLU A 1 445 ? 28.907 2.662 -5.910 1.00 94.56 445 GLU A C 1
ATOM 3582 O O . GLU A 1 445 ? 29.151 2.776 -7.112 1.00 94.56 445 GLU A O 1
ATOM 3587 N N . GLU A 1 446 ? 29.171 1.537 -5.243 1.00 95.19 446 GLU A N 1
ATOM 3588 C CA . GLU A 1 446 ? 29.740 0.343 -5.871 1.00 95.19 446 GLU A CA 1
ATOM 3589 C C . GLU A 1 446 ? 28.827 -0.213 -6.974 1.00 95.19 446 GLU A C 1
ATOM 3591 O O . GLU A 1 446 ? 29.288 -0.444 -8.098 1.00 95.19 446 GLU A O 1
ATOM 3596 N N . ALA A 1 447 ? 27.529 -0.376 -6.693 1.00 94.44 447 ALA A N 1
ATOM 3597 C CA . ALA A 1 447 ? 26.554 -0.852 -7.671 1.00 94.44 447 ALA A CA 1
ATOM 3598 C C . ALA A 1 447 ? 26.388 0.133 -8.840 1.00 94.44 447 ALA A C 1
ATOM 3600 O O . ALA A 1 447 ? 26.338 -0.279 -10.003 1.00 94.44 447 ALA A O 1
ATOM 3601 N N . TYR A 1 448 ? 26.365 1.438 -8.552 1.00 94.88 448 TYR A N 1
ATOM 3602 C CA . TYR A 1 448 ? 26.320 2.488 -9.567 1.00 94.88 448 TYR A CA 1
ATOM 3603 C C . TYR A 1 448 ? 27.530 2.411 -10.505 1.00 94.88 448 TYR A C 1
ATOM 3605 O O . TYR A 1 448 ? 27.377 2.372 -11.728 1.00 94.88 448 TYR A O 1
ATOM 3613 N N . GLN A 1 449 ? 28.742 2.351 -9.949 1.00 95.00 449 GLN A N 1
ATOM 3614 C CA . GLN A 1 449 ? 29.964 2.312 -10.747 1.00 95.00 449 GLN A CA 1
ATOM 3615 C C . GLN A 1 449 ? 30.074 1.016 -11.546 1.00 95.00 449 GLN A C 1
ATOM 3617 O O . GLN A 1 449 ? 30.382 1.049 -12.736 1.00 95.00 449 GLN A O 1
ATOM 3622 N N . THR A 1 450 ? 29.810 -0.127 -10.917 1.00 94.50 450 THR A N 1
ATOM 3623 C CA . THR A 1 450 ? 30.022 -1.442 -11.532 1.00 94.50 450 THR A CA 1
ATOM 3624 C C . THR A 1 450 ? 28.965 -1.749 -12.588 1.00 94.50 450 THR A C 1
ATOM 3626 O O . THR A 1 450 ? 29.310 -2.066 -13.728 1.00 94.50 450 THR A O 1
ATOM 3629 N N . ASN A 1 451 ? 27.684 -1.607 -12.246 1.00 94.38 451 ASN A N 1
ATOM 3630 C CA . ASN A 1 451 ? 26.591 -2.098 -13.085 1.00 94.38 451 ASN A CA 1
ATOM 3631 C C . ASN A 1 451 ? 26.095 -1.041 -14.078 1.00 94.38 451 ASN A C 1
ATOM 3633 O O . ASN A 1 451 ? 25.844 -1.350 -15.247 1.00 94.38 451 ASN A O 1
ATOM 3637 N N . LEU A 1 452 ? 25.986 0.217 -13.641 1.00 94.94 452 LEU A N 1
ATOM 3638 C CA . LEU A 1 452 ? 25.436 1.288 -14.471 1.00 94.94 452 LEU A CA 1
ATOM 3639 C C . LEU A 1 452 ? 26.522 1.967 -15.300 1.00 94.94 452 LEU A C 1
ATOM 3641 O O . LEU A 1 452 ? 26.465 1.905 -16.526 1.00 94.94 452 LEU A O 1
ATOM 3645 N N . ALA A 1 453 ? 27.529 2.573 -14.665 1.00 93.81 453 ALA A N 1
ATOM 3646 C CA . ALA A 1 453 ? 28.567 3.308 -15.387 1.00 93.81 453 ALA A CA 1
ATOM 3647 C C . ALA A 1 453 ? 29.454 2.364 -16.217 1.00 93.81 453 ALA A C 1
ATOM 3649 O O . ALA A 1 453 ? 29.558 2.510 -17.439 1.00 93.81 453 ALA A O 1
ATOM 3650 N N . ASN A 1 454 ? 30.051 1.356 -15.571 1.00 94.38 454 ASN A N 1
ATOM 3651 C CA . ASN A 1 454 ? 30.980 0.444 -16.234 1.00 94.38 454 ASN A CA 1
ATOM 3652 C C . ASN A 1 454 ? 30.303 -0.657 -17.050 1.00 94.38 454 ASN A C 1
ATOM 3654 O O . ASN A 1 454 ? 30.896 -1.130 -18.021 1.00 94.38 454 ASN A O 1
ATOM 3658 N N . GLY A 1 455 ? 29.088 -1.055 -16.673 1.00 93.94 455 GLY A N 1
ATOM 3659 C CA . GLY A 1 455 ? 28.277 -2.003 -17.426 1.00 93.94 455 GLY A CA 1
ATOM 3660 C C . GLY A 1 455 ? 27.576 -1.322 -18.598 1.00 93.94 455 GLY A C 1
ATOM 3661 O O . GLY A 1 455 ? 28.109 -1.252 -19.709 1.00 93.94 455 GLY A O 1
ATOM 3662 N N . ILE A 1 456 ? 26.366 -0.818 -18.351 1.00 93.62 456 ILE A N 1
ATOM 3663 C CA . ILE A 1 456 ? 25.480 -0.284 -19.396 1.00 93.62 456 ILE A CA 1
ATOM 3664 C C . ILE A 1 456 ? 26.089 0.946 -20.086 1.00 93.62 456 ILE A C 1
ATOM 3666 O O . ILE A 1 456 ? 26.081 1.021 -21.315 1.00 93.62 456 ILE A O 1
ATOM 3670 N N . GLY A 1 457 ? 26.657 1.882 -19.324 1.00 95.12 457 GLY A N 1
ATOM 3671 C CA . GLY A 1 457 ? 27.217 3.135 -19.835 1.00 95.12 457 GLY A CA 1
ATOM 3672 C C . GLY A 1 457 ? 28.373 2.913 -20.809 1.00 95.12 457 GLY A C 1
ATOM 3673 O O . GLY A 1 457 ? 28.322 3.364 -21.956 1.00 95.12 457 GLY A O 1
ATOM 3674 N N . ASN A 1 458 ? 29.392 2.153 -20.400 1.00 95.81 458 ASN A N 1
ATOM 3675 C CA . ASN A 1 458 ? 30.518 1.825 -21.279 1.00 95.81 458 ASN A CA 1
ATOM 3676 C C . ASN A 1 458 ? 30.091 0.988 -22.489 1.00 95.81 458 ASN A C 1
ATOM 3678 O O . ASN A 1 458 ? 30.624 1.189 -23.585 1.00 95.81 458 ASN A O 1
ATOM 3682 N N . LEU A 1 459 ? 29.145 0.054 -22.327 1.00 96.19 459 LEU A N 1
ATOM 3683 C CA . LEU A 1 459 ? 28.613 -0.707 -23.456 1.00 96.19 459 LEU A CA 1
ATOM 3684 C C . LEU A 1 459 ? 27.942 0.226 -24.472 1.00 96.19 459 LEU A C 1
ATOM 3686 O O . LEU A 1 459 ? 28.285 0.174 -25.654 1.00 96.19 459 LEU A O 1
ATOM 3690 N N . ALA A 1 460 ? 27.053 1.111 -24.017 1.00 95.38 460 ALA A N 1
ATOM 3691 C CA . ALA A 1 460 ? 26.364 2.078 -24.864 1.00 95.38 460 ALA A CA 1
ATOM 3692 C C . ALA A 1 460 ? 27.353 3.001 -25.595 1.00 95.38 460 ALA A C 1
ATOM 3694 O O . ALA A 1 460 ? 27.262 3.155 -26.813 1.00 95.38 460 ALA A O 1
ATOM 3695 N N . ALA A 1 461 ? 28.360 3.534 -24.895 1.00 95.94 461 ALA A N 1
ATOM 3696 C CA . ALA A 1 461 ? 29.393 4.387 -25.487 1.00 95.94 461 ALA A CA 1
ATOM 3697 C C . ALA A 1 461 ? 30.211 3.661 -26.572 1.00 95.94 461 ALA A C 1
ATOM 3699 O O . ALA A 1 461 ? 30.499 4.217 -27.638 1.00 95.94 461 ALA A O 1
ATOM 3700 N N . ARG A 1 462 ? 30.559 2.389 -26.338 1.00 96.25 462 ARG A N 1
ATOM 3701 C CA . ARG A 1 462 ? 31.275 1.557 -27.318 1.00 96.25 462 ARG A CA 1
ATOM 3702 C C . ARG A 1 462 ? 30.413 1.249 -28.536 1.00 96.25 462 ARG A C 1
ATOM 3704 O O . ARG A 1 462 ? 30.913 1.346 -29.655 1.00 96.25 462 ARG A O 1
ATOM 3711 N N . VAL A 1 463 ? 29.144 0.894 -28.334 1.00 94.81 463 VAL A N 1
ATOM 3712 C CA . VAL A 1 463 ? 28.192 0.639 -29.426 1.00 94.81 463 VAL A CA 1
ATOM 3713 C C . VAL A 1 463 ? 27.990 1.898 -30.264 1.00 94.81 463 VAL A C 1
ATOM 3715 O O . VAL A 1 463 ? 28.115 1.821 -31.483 1.00 94.81 463 VAL A O 1
ATOM 3718 N N . ALA A 1 464 ? 27.786 3.057 -29.633 1.00 93.38 464 ALA A N 1
ATOM 3719 C CA . ALA A 1 464 ? 27.657 4.339 -30.325 1.00 93.38 464 ALA A CA 1
ATOM 3720 C C . ALA A 1 464 ? 28.907 4.667 -31.160 1.00 93.38 464 ALA A C 1
ATOM 3722 O O . ALA A 1 464 ? 28.798 4.987 -32.340 1.00 93.38 464 ALA A O 1
ATOM 3723 N N . THR A 1 465 ? 30.102 4.477 -30.590 1.00 96.06 465 THR A N 1
ATOM 3724 C CA . THR A 1 465 ? 31.375 4.697 -31.298 1.00 96.06 465 THR A CA 1
ATOM 3725 C C . THR A 1 465 ? 31.531 3.763 -32.505 1.00 96.06 465 THR A C 1
ATOM 3727 O O . THR A 1 465 ? 32.043 4.159 -33.552 1.00 96.06 465 THR A O 1
ATOM 3730 N N . MET A 1 466 ? 31.125 2.495 -32.383 1.00 95.50 466 MET A N 1
ATOM 3731 C CA . MET A 1 466 ? 31.153 1.551 -33.505 1.00 95.50 466 MET A CA 1
ATOM 3732 C C . MET A 1 466 ? 30.141 1.936 -34.586 1.00 95.50 466 MET A C 1
ATOM 3734 O O . MET A 1 466 ? 30.493 1.916 -35.763 1.00 95.50 466 MET A O 1
ATOM 3738 N N . ALA A 1 467 ? 28.925 2.320 -34.189 1.00 93.75 467 ALA A N 1
ATOM 3739 C CA . ALA A 1 467 ? 27.876 2.780 -35.092 1.00 93.75 467 ALA A CA 1
ATOM 3740 C C . ALA A 1 467 ? 28.323 4.014 -35.892 1.00 93.75 467 ALA A C 1
ATOM 3742 O O . ALA A 1 467 ? 28.141 4.050 -37.108 1.00 93.75 467 ALA A O 1
ATOM 3743 N N . GLU A 1 468 ? 28.983 4.974 -35.240 1.00 94.12 468 GLU A N 1
ATOM 3744 C CA . GLU A 1 468 ? 29.559 6.154 -35.889 1.00 94.12 468 GLU A CA 1
ATOM 3745 C C . GLU A 1 468 ? 30.645 5.765 -36.905 1.00 94.12 468 GLU A C 1
ATOM 3747 O O . GLU A 1 468 ? 30.593 6.177 -38.065 1.00 94.12 468 GLU A O 1
ATOM 3752 N N . LYS A 1 469 ? 31.581 4.887 -36.516 1.00 95.31 469 LYS A N 1
ATOM 3753 C CA . LYS A 1 469 ? 32.668 4.421 -37.397 1.00 95.31 469 LYS A CA 1
ATOM 3754 C C . LYS A 1 469 ? 32.174 3.726 -38.661 1.00 95.31 469 LYS A C 1
ATOM 3756 O O . LYS A 1 469 ? 32.797 3.876 -39.708 1.00 95.31 469 LYS A O 1
ATOM 3761 N N . ILE A 1 470 ? 31.085 2.964 -38.573 1.00 95.44 470 ILE A N 1
ATOM 3762 C CA . ILE A 1 470 ? 30.498 2.281 -39.736 1.00 95.44 470 ILE A CA 1
ATOM 3763 C C . ILE A 1 470 ? 29.432 3.126 -40.443 1.00 95.44 470 ILE A C 1
ATOM 3765 O O . ILE A 1 470 ? 28.818 2.644 -41.392 1.00 95.44 470 ILE A O 1
ATOM 3769 N N . SER A 1 471 ? 29.204 4.368 -39.994 1.00 93.00 471 SER A N 1
ATOM 3770 C CA . SER A 1 471 ? 28.146 5.248 -40.504 1.00 93.00 471 SER A CA 1
ATOM 3771 C C . SER A 1 471 ? 26.777 4.554 -40.527 1.00 93.00 471 SER A C 1
ATOM 3773 O O . SER A 1 471 ? 26.044 4.624 -41.519 1.00 93.00 471 SER A O 1
ATOM 3775 N N . LEU A 1 472 ? 26.452 3.838 -39.442 1.00 88.62 472 LEU A N 1
ATOM 3776 C CA . LEU A 1 472 ? 25.215 3.076 -39.313 1.00 88.62 472 LEU A CA 1
ATOM 3777 C C . LEU A 1 472 ? 24.017 4.018 -39.454 1.00 88.62 472 LEU A C 1
ATOM 3779 O O . LEU A 1 472 ? 23.787 4.886 -38.614 1.00 88.62 472 LEU A O 1
ATOM 3783 N N . LYS A 1 473 ? 23.219 3.814 -40.502 1.00 84.94 473 LYS A N 1
ATOM 3784 C CA . LYS A 1 473 ? 21.918 4.466 -40.632 1.00 84.94 473 LYS A CA 1
ATOM 3785 C C . LYS A 1 473 ? 20.899 3.653 -39.852 1.00 84.94 473 LYS A C 1
ATOM 3787 O O . LYS A 1 473 ? 20.463 2.603 -40.317 1.00 84.94 473 LYS A O 1
ATOM 3792 N N . VAL A 1 474 ? 20.552 4.128 -38.662 1.00 76.94 474 VAL A N 1
ATOM 3793 C CA . VAL A 1 474 ? 19.443 3.560 -37.894 1.00 76.94 474 VAL A CA 1
ATOM 3794 C C . VAL A 1 474 ? 18.151 3.961 -38.616 1.00 76.94 474 VAL A C 1
ATOM 3796 O O . VAL A 1 474 ? 17.959 5.154 -38.861 1.00 76.94 474 VAL A O 1
ATOM 3799 N N . PRO A 1 475 ? 17.293 3.010 -39.028 1.00 74.56 475 PRO A N 1
ATOM 3800 C CA . PRO A 1 475 ? 15.975 3.356 -39.545 1.00 74.56 475 PRO A CA 1
ATOM 3801 C C . PRO A 1 475 ? 15.230 4.179 -38.488 1.00 74.56 475 PRO A C 1
ATOM 3803 O O . PRO A 1 475 ? 15.339 3.870 -37.303 1.00 74.56 475 PRO A O 1
ATOM 3806 N N . GLU A 1 476 ? 14.455 5.190 -38.890 1.00 63.91 476 GLU A N 1
ATOM 3807 C CA . GLU A 1 476 ? 13.500 5.873 -38.002 1.00 63.91 476 GLU A CA 1
ATOM 3808 C C . GLU A 1 476 ? 12.359 4.911 -37.624 1.00 63.91 476 GLU A C 1
ATOM 3810 O O . GLU A 1 476 ? 11.206 5.080 -38.004 1.00 63.91 476 GLU A O 1
ATOM 3815 N N . GLN A 1 477 ? 12.665 3.846 -36.893 1.00 55.66 477 GLN A N 1
ATOM 3816 C CA . GLN A 1 477 ? 11.665 3.131 -36.130 1.00 55.66 477 GLN A CA 1
ATOM 3817 C C . GLN A 1 477 ? 11.597 3.816 -34.777 1.00 55.66 477 GLN A C 1
ATOM 3819 O O . GLN A 1 477 ? 12.482 3.660 -33.936 1.00 55.66 477 GLN A O 1
ATOM 3824 N N . LYS A 1 478 ? 10.535 4.599 -34.572 1.00 48.06 478 LYS A N 1
ATOM 3825 C CA . LYS A 1 478 ? 10.114 4.952 -33.221 1.00 48.06 478 LYS A CA 1
ATOM 3826 C C . LYS A 1 478 ? 9.782 3.640 -32.520 1.00 48.06 478 LYS A C 1
ATOM 3828 O O . LYS A 1 478 ? 8.746 3.042 -32.786 1.00 48.06 478 LYS A O 1
ATOM 3833 N N . MET A 1 479 ? 10.680 3.171 -31.661 1.00 44.59 479 MET A N 1
ATOM 3834 C CA . MET A 1 479 ? 10.263 2.270 -30.601 1.00 44.59 479 MET A CA 1
ATOM 3835 C C . MET A 1 479 ? 9.362 3.098 -29.693 1.00 44.59 479 MET A C 1
ATOM 3837 O O . MET A 1 479 ? 9.846 3.931 -28.929 1.00 44.59 479 MET A O 1
ATOM 3841 N N . GLU A 1 480 ? 8.052 2.926 -29.835 1.00 38.28 480 GLU A N 1
ATOM 3842 C CA . GLU A 1 480 ? 7.102 3.349 -28.814 1.00 38.28 480 GLU A CA 1
ATOM 3843 C C . GLU A 1 480 ? 7.346 2.458 -27.595 1.00 38.28 480 GLU A C 1
ATOM 3845 O O . GLU A 1 480 ? 6.761 1.391 -27.446 1.00 38.28 480 GLU A O 1
ATOM 3850 N N . ILE A 1 481 ? 8.312 2.846 -26.764 1.00 36.34 481 ILE A N 1
ATOM 3851 C CA . ILE A 1 481 ? 8.373 2.361 -25.391 1.00 36.34 481 ILE A CA 1
ATOM 3852 C C . ILE A 1 481 ? 7.372 3.241 -24.645 1.00 36.34 481 ILE A C 1
ATOM 3854 O O . ILE A 1 481 ? 7.679 4.395 -24.343 1.00 36.34 481 ILE A O 1
ATOM 3858 N N . SER A 1 482 ? 6.150 2.729 -24.491 1.00 36.25 482 SER A N 1
ATOM 3859 C CA . SER A 1 482 ? 5.052 3.358 -23.746 1.00 36.25 482 SER A CA 1
ATOM 3860 C C . SER A 1 482 ? 5.381 3.522 -22.268 1.00 36.25 482 SER A C 1
ATOM 3862 O O . SER A 1 482 ? 5.863 2.520 -21.686 1.00 36.25 482 SER A O 1
#

Foldseek 3Di:
DPDDPDDDDPVVVVVVVVVVVVVCVPDPDPVVNCVVCPVPDDPVRVLLVVLLLQLLLCVVVVHDLVVSCVPSVDDSVSSVVSVVCCPPPVNVVVNVVVVLVVLAEAEAEEEEAAAELLDADFLQVLLLQLVSQVVQLVSVLSNYDYAYEYAHQQF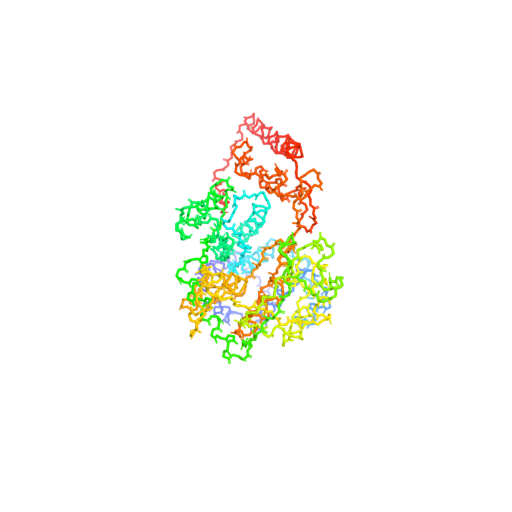WDSLVVVCVVVVHDSVVSSVVSRVNVVVCCVLQVGDHPYYDYLPDPLLLVLLQVLLVLLVVLVQKDKDWDWFFADPVVRDTDDPVCDDVQAHPVCRVDGTDTDTFIFMKGNLQVCLVVLLVVCVVPVQQEPPNVLSVVVNVVSVVTDDIDTQKGACVNGVTAHAHVPGNRIHGDRLSRSLSRQQSRQVPPNDCPSVVRHPQHEYEYEPVCSCSQSRVSQSSCVSSVHDHHPHYYYFYAEAEPPHHADVVVVNTHNSSVVCVVQNSVLSSCCSVPVADGHYYYYDDPVSSVVCCVVPPCVNPVVVVVVVVVVCVVVVPDDPPDPPPSD

Mean predicted aligned error: 12.97 Å